Protein AF-A0AAE0H101-F1 (afdb_monomer)

Sequence (374 aa):
MSTTTECLLTGICICLAAALFRESCLSKLLRRRSGRESRQGEKLKGPWRGESEIASKAEMWEDGAKHTAERRLPLVFSTCETYRLRSAHGLPYVVSISLPLSYESRDPKESSRGGDHCRYPVLYVLDGEPYLFPLLVTAARTEHYFKSRRGAGFPDLIVVGITADIERECAPPQYFSTVGDLWTALRPTRARDYLPTAAESPWGVPGSSSLLDISGHATTFLRDFLASTLVPFVDRTFRTQTESTPTGACRAIVGKSFGGSAVAHLLLDPKCAPLFQHFLMCSPSLSWDDDAFFRLEEEGWLAKQPPLAGAVLICAGGNEVANVKGLMKFQNTLQGRKHPGLKIEMQVLDGEDHGSASYPFVSHALAWLACQLS

InterPro domains:
  IPR000801 Esterase-like [PF00756] (215-303)
  IPR029058 Alpha/Beta hydrolase fold [G3DSA:3.40.50.1820] (80-372)
  IPR029058 Alpha/Beta hydrolase fold [SSF53474] (76-369)
  IPR052558 Siderophore Hydrolyzing Esterase D [PTHR40841] (88-368)

Mean predicted aligned error: 12.91 Å

pLDDT: mean 78.27, std 25.99, range [23.91, 98.88]

Nearest PDB structures (foldseek):
  6gi2-assembly2_B  TM=7.942E-01  e=5.473E-15  Pseudomonas aeruginosa
  6gun-assembly1_B  TM=6.666E-01  e=1.267E-17  Aspergillus nidulans FGSC A4
  6gi1-assembly2_B  TM=7.805E-01  e=1.754E-14  Pseudomonas aeruginosa PAO1
  8bf3-assembly1_B  TM=6.584E-01  e=2.629E-08  uncultured bacterium
  3nll-assembly1_A  TM=4.591E-01  e=1.015E+00  Clostridium beijerinckii
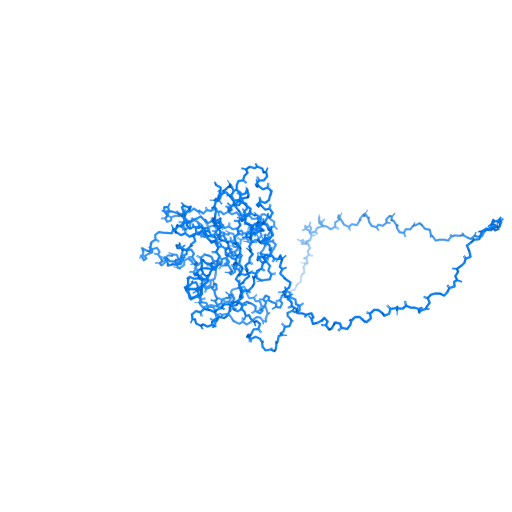
Radius of gyration: 29.22 Å; Cα contacts (8 Å, |Δi|>4): 557; chains: 1; bounding box: 70×82×98 Å

Foldseek 3Di:
DDDDDDDDDDPDDPPPDPPPPPPDPPPPPPDDDDDDDDDDDDDDDDDDDDDDDDDDDPPDPPPPDPPPVPCPDDDLDPQKDWDWDAFPVGFIKIKIKHFDPCQPPPDVVVCVVPPDFDAAFEEEEECCPPDQVSLLQVLLNVCCVVCVVVVQDRTRYIYIYIAGPLCVVDPDRDPQPDSVSVCLSRVLVLQQQQAQAQDFDPPDDPPHDGNNVRHRNNVVNLVGPVVVPPLVVPVVPGRHADCPDPVHHAYEYEYEASSLSSLLVQQLDLVRQVNHQEGEYELYPCCPPNRVSVVSNVVCVVVVRQFGAHEYEYEYELVVPVSVVSVVVVVCVNVVSVRPHYHYDYYYHYPDHSPRVSNVSSNVVSVVVSVVVD

Structure (mmCIF, N/CA/C/O backbone):
data_AF-A0AAE0H101-F1
#
_entry.id   AF-A0AAE0H101-F1
#
loop_
_atom_site.group_PDB
_atom_site.id
_atom_site.type_symbol
_atom_site.label_atom_id
_atom_site.label_alt_id
_atom_site.label_comp_id
_atom_site.label_asym_id
_atom_site.label_entity_id
_atom_site.label_seq_id
_atom_site.pdbx_PDB_ins_code
_atom_site.Cartn_x
_atom_site.Cartn_y
_atom_site.Cartn_z
_atom_site.occupancy
_atom_site.B_iso_or_equiv
_atom_site.auth_seq_id
_atom_site.auth_comp_id
_atom_site.auth_asym_id
_atom_site.auth_atom_id
_atom_site.pdbx_PDB_model_num
ATOM 1 N N . MET A 1 1 ? 36.732 0.580 58.894 1.00 32.31 1 MET A N 1
ATOM 2 C CA . MET A 1 1 ? 37.188 -0.745 59.372 1.00 32.31 1 MET A CA 1
ATOM 3 C C . MET A 1 1 ? 36.358 -1.774 58.602 1.00 32.31 1 MET A C 1
ATOM 5 O O . MET A 1 1 ? 35.162 -1.802 58.821 1.00 32.31 1 MET A O 1
ATOM 9 N N . SER A 1 2 ? 36.806 -2.299 57.450 1.00 29.39 2 SER A N 1
ATOM 10 C CA . SER A 1 2 ? 37.697 -3.478 57.285 1.00 29.39 2 SER A CA 1
ATOM 11 C C . SER A 1 2 ? 37.159 -4.685 58.076 1.00 29.39 2 SER A C 1
ATOM 13 O O . SER A 1 2 ? 37.018 -4.532 59.281 1.00 29.39 2 SER A O 1
ATOM 15 N N . THR A 1 3 ? 36.847 -5.880 57.554 1.00 33.59 3 THR A N 1
ATOM 16 C CA . THR A 1 3 ? 37.118 -6.568 56.267 1.00 33.59 3 THR A CA 1
ATOM 17 C C . THR A 1 3 ? 36.408 -7.947 56.297 1.00 33.59 3 THR A C 1
ATOM 19 O O . THR A 1 3 ? 36.354 -8.525 57.377 1.00 33.59 3 THR A O 1
ATOM 22 N N . THR A 1 4 ? 35.985 -8.462 55.117 1.00 35.84 4 THR A N 1
ATOM 23 C CA . THR A 1 4 ? 36.025 -9.885 54.625 1.00 35.84 4 THR A CA 1
ATOM 24 C C . THR A 1 4 ? 35.230 -10.973 55.398 1.00 35.84 4 THR A C 1
ATOM 26 O O . THR A 1 4 ? 35.237 -10.961 56.615 1.00 35.84 4 THR A O 1
ATOM 29 N N . THR A 1 5 ? 34.546 -11.995 54.853 1.00 31.48 5 THR A N 1
ATOM 30 C CA . THR A 1 5 ? 34.492 -12.710 53.554 1.00 31.48 5 THR A CA 1
ATOM 31 C C . THR A 1 5 ? 33.254 -13.629 53.604 1.00 31.48 5 THR A C 1
ATOM 33 O O . THR A 1 5 ? 33.052 -14.231 54.650 1.00 31.48 5 THR A O 1
ATOM 36 N N . GLU A 1 6 ? 32.487 -13.798 52.519 1.00 29.94 6 GLU A N 1
ATOM 37 C CA . GLU A 1 6 ? 32.113 -15.120 51.960 1.00 29.94 6 GLU A CA 1
ATOM 38 C C . GLU A 1 6 ? 31.295 -14.981 50.655 1.00 29.94 6 GLU A C 1
ATOM 40 O O . GLU A 1 6 ? 30.313 -14.246 50.565 1.00 29.94 6 GLU A O 1
ATOM 45 N N . CYS A 1 7 ? 31.798 -15.668 49.624 1.00 28.62 7 CYS A N 1
ATOM 46 C CA . CYS A 1 7 ? 31.352 -15.762 48.230 1.00 28.62 7 CYS A CA 1
ATOM 47 C C . CYS A 1 7 ? 30.008 -16.506 48.086 1.00 28.62 7 CYS A C 1
ATOM 49 O O . CYS A 1 7 ? 29.767 -17.481 48.783 1.00 28.62 7 CYS A O 1
ATOM 51 N N . LEU A 1 8 ? 29.079 -16.061 47.227 1.00 26.73 8 LEU A N 1
ATOM 52 C CA . LEU A 1 8 ? 28.984 -16.409 45.790 1.00 26.73 8 LEU A CA 1
ATOM 53 C C . LEU A 1 8 ? 28.938 -17.928 45.526 1.00 26.73 8 LEU A C 1
ATOM 55 O O . LEU A 1 8 ? 29.991 -18.530 45.356 1.00 26.73 8 LEU A O 1
ATOM 59 N N . LEU A 1 9 ? 27.727 -18.510 45.439 1.00 27.83 9 LEU A N 1
ATOM 60 C CA . LEU A 1 9 ? 27.379 -19.711 44.643 1.00 27.83 9 LEU A CA 1
ATOM 61 C C . LEU A 1 9 ? 25.886 -20.083 44.811 1.00 27.83 9 LEU A C 1
ATOM 63 O O . LEU A 1 9 ? 25.546 -20.980 45.568 1.00 27.83 9 LEU A O 1
ATOM 67 N N . THR A 1 10 ? 24.986 -19.407 44.090 1.00 31.33 10 THR A N 1
ATOM 68 C CA . THR A 1 10 ? 23.627 -19.913 43.757 1.00 31.33 10 THR A CA 1
ATOM 69 C C . THR A 1 10 ? 23.053 -19.160 42.548 1.00 31.33 10 THR A C 1
ATOM 71 O O . THR A 1 10 ? 21.923 -18.684 42.522 1.00 31.33 10 THR A O 1
ATOM 74 N N . GLY A 1 11 ? 23.865 -19.055 41.500 1.00 31.27 11 GLY A N 1
ATOM 75 C CA . GLY A 1 11 ? 23.424 -18.772 40.139 1.00 31.27 11 GLY A CA 1
ATOM 76 C C . GLY A 1 11 ? 24.038 -19.834 39.234 1.00 31.27 11 GLY A C 1
ATOM 77 O O . GLY A 1 11 ? 25.200 -20.172 39.429 1.00 31.27 11 GLY A O 1
ATOM 78 N N . ILE A 1 12 ? 23.263 -20.322 38.259 1.00 33.84 12 ILE A N 1
ATOM 79 C CA . ILE A 1 12 ? 23.557 -21.411 37.300 1.00 33.84 12 ILE A CA 1
ATOM 80 C C . ILE A 1 12 ? 22.995 -22.776 37.740 1.00 33.84 12 ILE A C 1
ATOM 82 O O . ILE A 1 12 ? 23.718 -23.662 38.180 1.00 33.84 12 ILE A O 1
ATOM 86 N N . CYS A 1 13 ? 21.683 -22.973 37.554 1.00 32.09 13 CYS A N 1
ATOM 87 C CA . CYS A 1 13 ? 21.100 -24.316 37.382 1.00 32.09 13 CYS A CA 1
ATOM 88 C C . CYS A 1 13 ? 19.850 -24.379 36.479 1.00 32.09 13 CYS A C 1
ATOM 90 O O . CYS A 1 13 ? 19.189 -25.407 36.431 1.00 32.09 13 CYS A O 1
ATOM 92 N N . ILE A 1 14 ? 19.540 -23.345 35.687 1.00 32.97 14 ILE A N 1
ATOM 93 C CA . ILE A 1 14 ? 18.485 -23.432 34.657 1.00 32.97 14 ILE A CA 1
ATOM 94 C C . ILE A 1 14 ? 18.984 -22.783 33.358 1.00 32.97 14 ILE A C 1
ATOM 96 O O . ILE A 1 14 ? 18.483 -21.759 32.926 1.00 32.97 14 ILE A O 1
ATOM 100 N N . CYS A 1 15 ? 20.033 -23.367 32.768 1.00 31.42 15 CYS A N 1
ATOM 101 C CA . CYS A 1 15 ? 20.471 -23.123 31.379 1.00 31.42 15 CYS A CA 1
ATOM 102 C C . CYS A 1 15 ? 21.038 -24.399 30.712 1.00 31.42 15 CYS A C 1
ATOM 104 O O . CYS A 1 15 ? 21.741 -24.328 29.712 1.00 31.42 15 CYS A O 1
ATOM 106 N N . LEU A 1 16 ? 20.727 -25.591 31.234 1.00 30.88 16 LEU A N 1
ATOM 107 C CA . LEU A 1 16 ? 21.299 -26.868 30.776 1.00 30.88 16 LEU A CA 1
ATOM 108 C C . LEU A 1 16 ? 20.216 -27.882 30.369 1.00 30.88 16 LEU A C 1
ATOM 110 O O . LEU A 1 16 ? 20.276 -29.054 30.721 1.00 30.88 16 LEU A O 1
ATOM 114 N N . ALA A 1 17 ? 19.220 -27.423 29.604 1.00 33.00 17 ALA A N 1
ATOM 115 C CA . ALA A 1 17 ? 18.188 -28.287 29.015 1.00 33.00 17 ALA A CA 1
ATOM 116 C C . ALA A 1 17 ? 17.970 -28.089 27.497 1.00 33.00 17 ALA A C 1
ATOM 118 O O . ALA A 1 17 ? 17.086 -28.718 26.930 1.00 33.00 17 ALA A O 1
ATOM 119 N N . ALA A 1 18 ? 18.789 -27.281 26.808 1.00 33.91 18 ALA A N 1
ATOM 120 C CA . ALA A 1 18 ? 18.632 -27.034 25.363 1.00 33.91 18 ALA A CA 1
ATOM 121 C C . ALA A 1 18 ? 19.880 -27.341 24.504 1.00 33.91 18 ALA A C 1
ATOM 123 O O . ALA A 1 18 ? 19.884 -27.058 23.310 1.00 33.91 18 ALA A O 1
ATOM 124 N N . ALA A 1 19 ? 20.926 -27.958 25.069 1.00 34.62 19 ALA A N 1
ATOM 125 C CA . ALA A 1 19 ? 22.195 -28.216 24.368 1.00 34.62 19 ALA A CA 1
ATOM 126 C C . ALA A 1 19 ? 22.583 -29.707 24.234 1.00 34.62 19 ALA A C 1
ATOM 128 O O . ALA A 1 19 ? 23.729 -30.013 23.929 1.00 34.62 19 ALA A O 1
ATOM 129 N N . LEU A 1 20 ? 21.648 -30.650 24.421 1.00 31.36 20 LEU A N 1
ATOM 130 C CA . LEU A 1 20 ? 21.919 -32.100 24.324 1.00 31.36 20 LEU A CA 1
ATOM 131 C C . LEU A 1 20 ? 21.031 -32.845 23.310 1.00 31.36 20 LEU A C 1
ATOM 133 O O . LEU A 1 20 ? 20.732 -34.021 23.482 1.00 31.36 20 LEU A O 1
ATOM 137 N N . PHE A 1 21 ? 20.643 -32.185 22.213 1.00 31.95 21 PHE A N 1
ATOM 138 C CA . PHE A 1 21 ? 19.946 -32.841 21.093 1.00 31.95 21 PHE A CA 1
ATOM 139 C C . PHE A 1 21 ? 20.497 -32.447 19.713 1.00 31.95 21 PHE A C 1
ATOM 141 O O . PHE A 1 21 ? 19.763 -32.348 18.731 1.00 31.95 21 PHE A O 1
ATOM 148 N N . ARG A 1 22 ? 21.814 -32.218 19.620 1.00 35.50 22 ARG A N 1
ATOM 149 C CA . ARG A 1 22 ? 22.496 -31.945 18.345 1.00 35.50 22 ARG A CA 1
ATOM 150 C C . ARG A 1 22 ? 23.879 -32.586 18.199 1.00 35.50 22 ARG A C 1
ATOM 152 O O . ARG A 1 22 ? 24.700 -32.045 17.489 1.00 35.50 22 ARG A O 1
ATOM 159 N N . GLU A 1 23 ? 24.123 -33.774 18.752 1.00 33.50 23 GLU A N 1
ATOM 160 C CA . GLU A 1 23 ? 25.277 -34.601 18.340 1.00 33.50 23 GLU A CA 1
ATOM 161 C C . GLU A 1 23 ? 24.984 -36.107 18.477 1.00 33.50 23 GLU A C 1
ATOM 163 O O . GLU A 1 23 ? 25.377 -36.745 19.446 1.00 33.50 23 GLU A O 1
ATOM 168 N N . SER A 1 24 ? 24.262 -36.707 17.518 1.00 35.75 24 SER A N 1
ATOM 169 C CA . SER A 1 24 ? 24.164 -38.184 17.428 1.00 35.75 24 SER A CA 1
ATOM 170 C C . SER A 1 24 ? 23.844 -38.760 16.032 1.00 35.75 24 SER A C 1
ATOM 172 O O . SER A 1 24 ? 23.589 -39.953 15.903 1.00 35.75 24 SER A O 1
ATOM 174 N N . CYS A 1 25 ? 23.898 -37.977 14.944 1.00 30.61 25 CYS A N 1
ATOM 175 C CA . CYS A 1 25 ? 23.578 -38.516 13.606 1.00 30.61 25 CYS A CA 1
ATOM 176 C C . CYS A 1 25 ? 24.611 -38.285 12.493 1.00 30.61 25 CYS A C 1
ATOM 178 O O . CYS A 1 25 ? 24.366 -38.714 11.371 1.00 30.61 25 CYS A O 1
ATOM 180 N N . LEU A 1 26 ? 25.787 -37.706 12.767 1.00 31.27 26 LEU A N 1
ATOM 181 C CA . LEU A 1 26 ? 26.793 -37.452 11.716 1.00 31.27 26 LEU A CA 1
ATOM 182 C C . LEU A 1 26 ? 28.122 -38.220 11.844 1.00 31.27 26 LEU A C 1
ATOM 184 O O . LEU A 1 26 ? 29.036 -37.988 11.060 1.00 31.27 26 LEU A O 1
ATOM 188 N N . SER A 1 27 ? 28.243 -39.181 12.766 1.00 30.02 27 SER A N 1
ATOM 189 C CA . SER A 1 27 ? 29.501 -39.916 13.009 1.00 30.02 27 SER A CA 1
ATOM 190 C C . SER A 1 27 ? 29.498 -41.397 12.592 1.00 30.02 27 SER A C 1
ATOM 192 O O . SER A 1 27 ? 30.460 -42.113 12.867 1.00 30.02 27 SER A O 1
ATOM 194 N N . LYS A 1 28 ? 28.473 -41.880 11.868 1.00 32.41 28 LYS A N 1
ATOM 195 C CA . LYS A 1 28 ? 28.351 -43.303 11.469 1.00 32.41 28 LYS A CA 1
ATOM 196 C C . LYS A 1 28 ? 28.517 -43.634 9.977 1.00 32.41 28 LYS A C 1
ATOM 198 O O . LYS A 1 28 ? 28.348 -44.795 9.620 1.00 32.41 28 LYS A O 1
ATOM 203 N N . LEU A 1 29 ? 28.931 -42.697 9.117 1.00 32.06 29 LEU A N 1
ATOM 204 C CA . LEU A 1 29 ? 29.090 -42.978 7.673 1.00 32.06 29 LEU A CA 1
ATOM 205 C C . LEU A 1 29 ? 30.469 -42.700 7.051 1.00 32.06 29 LEU A C 1
ATOM 207 O O . LEU A 1 29 ? 30.648 -42.963 5.869 1.00 32.06 29 LEU A O 1
ATOM 211 N N . LEU A 1 30 ? 31.476 -42.274 7.825 1.00 31.50 30 LEU A N 1
ATOM 212 C CA . LEU A 1 30 ? 32.805 -41.928 7.280 1.00 31.50 30 LEU A CA 1
ATOM 213 C C . LEU A 1 30 ? 33.987 -42.758 7.805 1.00 31.50 30 LEU A C 1
ATOM 215 O O . LEU A 1 30 ? 35.135 -42.338 7.708 1.00 31.50 30 LEU A O 1
ATOM 219 N N . ARG A 1 31 ? 33.760 -43.974 8.318 1.00 30.88 31 ARG A N 1
ATOM 220 C CA . ARG A 1 31 ? 34.865 -44.881 8.695 1.00 30.88 31 ARG A CA 1
ATOM 221 C C . ARG A 1 31 ? 34.590 -46.339 8.354 1.00 30.88 31 ARG A C 1
ATOM 223 O O . ARG A 1 31 ? 34.476 -47.173 9.242 1.00 30.88 31 ARG A O 1
ATOM 230 N N . ARG A 1 32 ? 34.545 -46.670 7.062 1.00 27.89 32 ARG A N 1
ATOM 231 C CA . ARG A 1 32 ? 34.864 -48.024 6.572 1.00 27.89 32 ARG A CA 1
ATOM 232 C C . ARG A 1 32 ? 35.469 -47.956 5.172 1.00 27.89 32 ARG A C 1
ATOM 234 O O . ARG A 1 32 ? 34.734 -47.981 4.195 1.00 27.89 32 ARG A O 1
ATOM 241 N N . ARG A 1 33 ? 36.806 -47.939 5.124 1.00 28.38 33 ARG A N 1
ATOM 242 C CA . ARG A 1 33 ? 37.700 -48.707 4.225 1.00 28.38 33 ARG A CA 1
ATOM 243 C C . ARG A 1 33 ? 38.944 -47.895 3.861 1.00 28.38 33 ARG A C 1
ATOM 245 O O . ARG A 1 33 ? 38.998 -47.237 2.833 1.00 28.38 33 ARG A O 1
ATOM 252 N N . SER A 1 34 ? 39.975 -48.035 4.689 1.00 26.23 34 SER A N 1
ATOM 253 C CA . SER A 1 34 ? 41.365 -47.813 4.291 1.00 26.23 34 SER A CA 1
ATOM 254 C C . SER A 1 34 ? 42.237 -48.908 4.917 1.00 26.23 34 SER A C 1
ATOM 256 O O . SER A 1 34 ? 42.346 -48.975 6.139 1.00 26.23 34 SER A O 1
ATOM 258 N N . GLY A 1 35 ? 42.838 -49.747 4.067 1.00 24.73 35 GLY A N 1
ATOM 259 C CA . GLY A 1 35 ? 44.065 -50.501 4.356 1.00 24.73 35 GLY A CA 1
ATOM 260 C C . GLY A 1 35 ? 43.932 -51.971 4.782 1.00 24.73 35 GLY A C 1
ATOM 261 O O . GLY A 1 35 ? 43.740 -52.252 5.961 1.00 24.73 35 GLY A O 1
ATOM 262 N N . ARG A 1 36 ? 44.175 -52.909 3.849 1.00 26.59 36 ARG A N 1
ATOM 263 C CA . ARG A 1 36 ? 45.283 -53.889 3.949 1.00 26.59 36 ARG A CA 1
ATOM 264 C C . ARG A 1 36 ? 45.497 -54.671 2.644 1.00 26.59 36 ARG A C 1
ATOM 266 O O . ARG A 1 36 ? 44.574 -54.864 1.863 1.00 26.59 36 ARG A O 1
ATOM 273 N N . GLU A 1 37 ? 46.754 -55.040 2.438 1.00 28.08 37 GLU A N 1
ATOM 274 C CA . GLU A 1 37 ? 47.442 -55.380 1.191 1.00 28.08 37 GLU A CA 1
ATOM 275 C C . GLU A 1 37 ? 47.314 -56.838 0.698 1.00 28.08 37 GLU A C 1
ATOM 277 O O . GLU A 1 37 ? 47.114 -57.766 1.473 1.00 28.08 37 GLU A O 1
ATOM 282 N N . SER A 1 38 ? 47.589 -56.986 -0.609 1.00 26.22 38 SER A N 1
ATOM 283 C CA . SER A 1 38 ? 48.299 -58.069 -1.324 1.00 26.22 38 SER A CA 1
ATOM 284 C C . SER A 1 38 ? 47.842 -59.536 -1.208 1.00 26.22 38 SER A C 1
ATOM 286 O O . SER A 1 38 ? 48.040 -60.180 -0.183 1.00 26.22 38 SER A O 1
ATOM 288 N N . ARG A 1 39 ? 47.461 -60.140 -2.346 1.00 26.31 39 ARG A N 1
ATOM 289 C CA . ARG A 1 39 ? 48.317 -61.052 -3.147 1.00 26.31 39 ARG A CA 1
ATOM 290 C C . ARG A 1 39 ? 47.584 -61.572 -4.398 1.00 26.31 39 ARG A C 1
ATOM 292 O O . ARG A 1 39 ? 46.439 -61.983 -4.327 1.00 26.31 39 ARG A O 1
ATOM 299 N N . GLN A 1 40 ? 48.332 -61.553 -5.505 1.00 26.77 40 GLN A N 1
ATOM 300 C CA . GLN A 1 40 ? 48.330 -62.468 -6.658 1.00 26.77 40 GLN A CA 1
ATOM 301 C C . GLN A 1 40 ? 47.006 -62.827 -7.362 1.00 26.77 40 GLN A C 1
ATOM 303 O O . GLN A 1 40 ? 46.292 -63.735 -6.971 1.00 26.77 40 GLN A O 1
ATOM 308 N N . GLY A 1 41 ? 46.820 -62.194 -8.525 1.00 23.91 41 GLY A N 1
ATOM 309 C CA . GLY A 1 41 ? 46.969 -62.877 -9.813 1.00 23.91 41 GLY A CA 1
ATOM 310 C C . GLY A 1 41 ? 45.846 -63.805 -10.258 1.00 23.91 41 GLY A C 1
ATOM 311 O O . GLY A 1 41 ? 45.912 -64.992 -9.991 1.00 23.91 41 GLY A O 1
ATOM 312 N N . GLU A 1 42 ? 44.968 -63.306 -11.128 1.00 27.80 42 GLU A N 1
ATOM 313 C CA . GLU A 1 42 ? 44.587 -64.064 -12.321 1.00 27.80 42 GLU A CA 1
ATOM 314 C C . GLU A 1 42 ? 44.093 -63.144 -13.442 1.00 27.80 42 GLU A C 1
ATOM 316 O O . GLU A 1 42 ? 43.413 -62.142 -13.237 1.00 27.80 42 GLU A O 1
ATOM 321 N N . LYS A 1 43 ? 44.568 -63.464 -14.645 1.00 26.77 43 LYS A N 1
ATOM 322 C CA . LYS A 1 43 ? 44.414 -62.724 -15.895 1.00 26.77 43 LYS A CA 1
ATOM 323 C C . LYS A 1 43 ? 43.022 -62.961 -16.471 1.00 26.77 43 LYS A C 1
ATOM 325 O O . LYS A 1 43 ? 42.714 -64.099 -16.800 1.00 26.77 43 LYS A O 1
ATOM 330 N N . LEU A 1 44 ? 42.292 -61.897 -16.800 1.00 28.81 44 LEU A N 1
ATOM 331 C CA . LEU A 1 44 ? 41.337 -61.934 -17.910 1.00 28.81 44 LEU A CA 1
ATOM 332 C C . LEU A 1 44 ? 41.581 -60.740 -18.839 1.00 28.81 44 LEU A C 1
ATOM 334 O O . LEU A 1 44 ? 41.511 -59.579 -18.451 1.00 28.81 44 LEU A O 1
ATOM 338 N N . LYS A 1 45 ? 41.979 -61.090 -20.064 1.00 29.06 45 LYS A N 1
ATOM 339 C CA . LYS A 1 45 ? 42.291 -60.224 -21.202 1.00 29.06 45 LYS A CA 1
ATOM 340 C C . LYS A 1 45 ? 41.005 -59.936 -21.984 1.00 29.06 45 LYS A C 1
ATOM 342 O O . LYS A 1 45 ? 40.280 -60.875 -22.288 1.00 29.06 45 LYS A O 1
ATOM 347 N N . GLY A 1 46 ? 40.806 -58.695 -22.423 1.00 28.70 46 GLY A N 1
ATOM 348 C CA . GLY A 1 46 ? 39.864 -58.348 -23.498 1.00 28.70 46 GLY A CA 1
ATOM 349 C C . GLY A 1 46 ? 39.517 -56.855 -23.490 1.00 28.70 46 GLY A C 1
ATOM 350 O O . GLY A 1 46 ? 39.311 -56.322 -22.408 1.00 28.70 46 GLY A O 1
ATOM 351 N N . PRO A 1 47 ? 39.553 -56.139 -24.630 1.00 32.34 47 PRO A N 1
ATOM 352 C CA . PRO A 1 47 ? 40.235 -54.850 -24.682 1.00 32.34 47 PRO A CA 1
ATOM 353 C C . PRO A 1 47 ? 39.291 -53.642 -24.731 1.00 32.34 47 PRO A C 1
ATOM 355 O O . PRO A 1 47 ? 38.431 -53.556 -25.601 1.00 32.34 47 PRO A O 1
ATOM 358 N N . TRP A 1 48 ? 39.561 -52.646 -23.886 1.00 24.92 48 TRP A N 1
ATOM 359 C CA . TRP A 1 48 ? 39.273 -51.246 -24.195 1.00 24.92 48 TRP A CA 1
ATOM 360 C C . TRP A 1 48 ? 40.508 -50.666 -24.890 1.00 24.92 48 TRP A C 1
ATOM 362 O O . TRP A 1 48 ? 41.565 -50.513 -24.281 1.00 24.92 48 TRP A O 1
ATOM 372 N N . ARG A 1 49 ? 40.397 -50.425 -26.199 1.00 29.06 49 ARG A N 1
ATOM 373 C CA . ARG A 1 49 ? 41.354 -49.643 -26.991 1.00 29.06 49 ARG A CA 1
ATOM 374 C C . ARG A 1 49 ? 40.672 -48.339 -27.377 1.00 29.06 49 ARG A C 1
ATOM 376 O O . ARG A 1 49 ? 39.578 -48.391 -27.929 1.00 29.06 49 ARG A O 1
ATOM 383 N N . GLY A 1 50 ? 41.359 -47.221 -27.155 1.00 27.28 50 GLY A N 1
ATOM 384 C CA . GLY A 1 50 ? 41.061 -45.969 -27.847 1.00 27.28 50 GLY A CA 1
ATOM 385 C C . GLY A 1 50 ? 41.144 -44.705 -27.000 1.00 27.28 50 GLY A C 1
ATOM 386 O O . GLY A 1 50 ? 40.212 -43.915 -27.037 1.00 27.28 50 GLY A O 1
ATOM 387 N N . GLU A 1 51 ? 42.239 -44.485 -26.269 1.00 30.72 51 GLU A N 1
ATOM 388 C CA . GLU A 1 51 ? 42.706 -43.112 -26.049 1.00 30.72 51 GLU A CA 1
ATOM 389 C C . GLU A 1 51 ? 43.460 -42.681 -27.313 1.00 30.72 51 GLU A C 1
ATOM 391 O O . GLU A 1 51 ? 44.522 -43.221 -27.622 1.00 30.72 51 GLU A O 1
ATOM 396 N N . SER A 1 52 ? 42.891 -41.735 -28.057 1.00 28.67 52 SER A N 1
ATOM 397 C CA . SER A 1 52 ? 43.623 -40.881 -28.993 1.00 28.67 52 SER A CA 1
ATOM 398 C C . SER A 1 52 ? 42.830 -39.595 -29.223 1.00 28.67 52 SER A C 1
ATOM 400 O O . SER A 1 52 ? 41.720 -39.640 -29.746 1.00 28.67 52 SER A O 1
ATOM 402 N N . GLU A 1 53 ? 43.424 -38.482 -28.795 1.00 32.50 53 GLU A N 1
ATOM 403 C CA . GLU A 1 53 ? 43.315 -37.140 -29.380 1.00 32.50 53 GLU A CA 1
ATOM 404 C C . GLU A 1 53 ? 41.928 -36.641 -29.812 1.00 32.50 53 GLU A C 1
ATOM 406 O O . GLU A 1 53 ? 41.507 -36.838 -30.946 1.00 32.50 53 GLU A O 1
ATOM 411 N N . ILE A 1 54 ? 41.299 -35.819 -28.965 1.00 30.33 54 ILE A N 1
ATOM 412 C CA . ILE A 1 54 ? 40.478 -34.698 -29.452 1.00 30.33 54 ILE A CA 1
ATOM 413 C C . ILE A 1 54 ? 40.870 -33.447 -28.660 1.00 30.33 54 ILE A C 1
ATOM 415 O O . ILE A 1 54 ? 40.138 -32.930 -27.820 1.00 30.33 54 ILE A O 1
ATOM 419 N N . ALA A 1 55 ? 42.091 -32.981 -28.916 1.00 31.62 55 ALA A N 1
ATOM 420 C CA . ALA A 1 55 ? 42.394 -31.562 -28.862 1.00 31.62 55 ALA A CA 1
ATOM 421 C C . ALA A 1 55 ? 42.108 -30.989 -30.259 1.00 31.62 55 ALA A C 1
ATOM 423 O O . ALA A 1 55 ? 42.475 -31.590 -31.265 1.00 31.62 55 ALA A O 1
ATOM 424 N N . SER A 1 56 ? 41.487 -29.812 -30.302 1.00 34.25 56 SER A N 1
ATOM 425 C CA . SER A 1 56 ? 41.140 -29.032 -31.499 1.00 34.25 56 SER A CA 1
ATOM 426 C C . SER A 1 56 ? 39.976 -29.568 -32.348 1.00 34.25 56 SER A C 1
ATOM 428 O O . SER A 1 56 ? 40.109 -30.497 -33.136 1.00 34.25 56 SER A O 1
ATOM 430 N N . LYS A 1 57 ? 38.817 -28.921 -32.188 1.00 29.78 57 LYS A N 1
ATOM 431 C CA . LYS A 1 57 ? 38.007 -28.323 -33.266 1.00 29.78 57 LYS A CA 1
ATOM 432 C C . LYS A 1 57 ? 36.742 -27.726 -32.648 1.00 29.78 57 LYS A C 1
ATOM 434 O O . LYS A 1 57 ? 35.671 -28.320 -32.646 1.00 29.78 57 LYS A O 1
ATOM 439 N N . ALA A 1 58 ? 36.898 -26.526 -32.093 1.00 27.42 58 ALA A N 1
ATOM 440 C CA . ALA A 1 58 ? 35.803 -25.572 -32.076 1.00 27.42 58 ALA A CA 1
ATOM 441 C C . ALA A 1 58 ? 35.617 -25.138 -33.535 1.00 27.42 58 ALA A C 1
ATOM 443 O O . ALA A 1 58 ? 36.361 -24.294 -34.033 1.00 27.42 58 ALA A O 1
ATOM 444 N N . GLU A 1 59 ? 34.723 -25.808 -34.258 1.00 29.16 59 GLU A N 1
ATOM 445 C CA . GLU A 1 59 ? 34.294 -25.328 -35.565 1.00 29.16 59 GLU A CA 1
ATOM 446 C C . GLU A 1 59 ? 33.443 -24.078 -35.345 1.00 29.16 59 GLU A C 1
ATOM 448 O O . GLU A 1 59 ? 32.348 -24.109 -34.785 1.00 29.16 59 GLU A O 1
ATOM 453 N N . MET A 1 60 ? 34.049 -22.960 -35.735 1.00 28.95 60 MET A N 1
ATOM 454 C CA . MET A 1 60 ? 33.444 -21.655 -35.912 1.00 28.95 60 MET A CA 1
ATOM 455 C C . MET A 1 60 ? 32.205 -21.768 -36.805 1.00 28.95 60 MET A C 1
ATOM 457 O O . MET A 1 60 ? 32.317 -21.952 -38.016 1.00 28.95 60 MET A O 1
ATOM 461 N N . TRP A 1 61 ? 31.032 -21.552 -36.223 1.00 27.20 61 TRP A N 1
ATOM 462 C CA . TRP A 1 61 ? 29.985 -20.810 -36.912 1.00 27.20 61 TRP A CA 1
ATOM 463 C C . TRP A 1 61 ? 30.112 -19.347 -36.496 1.00 27.20 61 TRP A C 1
ATOM 465 O O . TRP A 1 61 ? 29.527 -18.896 -35.515 1.00 27.20 61 TRP A O 1
ATOM 475 N N . GLU A 1 62 ? 30.949 -18.621 -37.237 1.00 33.97 62 GLU A N 1
ATOM 476 C CA . GLU A 1 62 ? 30.854 -17.168 -37.333 1.00 33.97 62 GLU A CA 1
ATOM 477 C C . GLU A 1 62 ? 29.635 -16.839 -38.195 1.00 33.97 62 GLU A C 1
ATOM 479 O O . GLU A 1 62 ? 29.744 -16.662 -39.406 1.00 33.97 62 GLU A O 1
ATOM 484 N N . ASP A 1 63 ? 28.465 -16.759 -37.564 1.00 34.91 63 ASP A N 1
ATOM 485 C CA . ASP A 1 63 ? 27.388 -15.942 -38.106 1.00 34.91 63 ASP A CA 1
ATOM 486 C C . ASP A 1 63 ? 27.559 -14.532 -37.535 1.00 34.91 63 ASP A C 1
ATOM 488 O O . ASP A 1 63 ? 27.438 -14.287 -36.332 1.00 34.91 63 ASP A O 1
ATOM 492 N N . GLY A 1 64 ? 27.924 -13.604 -38.419 1.00 36.84 64 GLY A N 1
ATOM 493 C CA . GLY A 1 64 ? 28.232 -12.203 -38.146 1.00 36.84 64 GLY A CA 1
ATOM 494 C C . GLY A 1 64 ? 27.016 -11.356 -37.767 1.00 36.84 64 GLY A C 1
ATOM 495 O O . GLY A 1 64 ? 26.836 -10.261 -38.298 1.00 36.84 64 GLY A O 1
ATOM 496 N N . ALA A 1 65 ? 26.197 -11.818 -36.827 1.00 36.81 65 ALA A N 1
ATOM 497 C CA . ALA A 1 65 ? 25.241 -10.980 -36.128 1.00 36.81 65 ALA A CA 1
ATOM 498 C C . ALA A 1 65 ? 25.888 -10.514 -34.822 1.00 36.81 65 ALA A C 1
ATOM 500 O O . ALA A 1 65 ? 26.035 -11.273 -33.867 1.00 36.81 65 ALA A O 1
ATOM 501 N N . LYS A 1 66 ? 26.262 -9.231 -34.754 1.00 37.25 66 LYS A N 1
ATOM 502 C CA . LYS A 1 66 ? 26.452 -8.556 -33.467 1.00 37.25 66 LYS A CA 1
ATOM 503 C C . LYS A 1 66 ? 25.141 -8.703 -32.695 1.00 37.25 66 LYS A C 1
ATOM 505 O O . LYS A 1 66 ? 24.223 -7.915 -32.902 1.00 37.25 66 LYS A O 1
ATOM 510 N N . HIS A 1 67 ? 25.034 -9.701 -31.822 1.00 38.97 67 HIS A N 1
ATOM 511 C CA . HIS A 1 67 ? 23.995 -9.727 -30.807 1.00 38.97 67 HIS A CA 1
ATOM 512 C C . HIS A 1 67 ? 24.280 -8.564 -29.860 1.00 38.97 67 HIS A C 1
ATOM 514 O O . HIS A 1 67 ? 24.960 -8.698 -28.845 1.00 38.97 67 HIS A O 1
ATOM 520 N N . THR A 1 68 ? 23.781 -7.381 -30.210 1.00 37.88 68 THR A N 1
ATOM 521 C CA . THR A 1 68 ? 23.472 -6.359 -29.224 1.00 37.88 68 THR A CA 1
ATOM 522 C C . THR A 1 68 ? 22.425 -6.994 -28.326 1.00 37.88 68 THR A C 1
ATOM 524 O O . THR A 1 68 ? 21.246 -7.030 -28.672 1.00 37.88 68 THR A O 1
ATOM 527 N N . ALA A 1 69 ? 22.858 -7.592 -27.218 1.00 42.00 69 ALA A N 1
ATOM 528 C CA . ALA A 1 69 ? 21.950 -7.941 -26.147 1.00 42.00 69 ALA A CA 1
ATOM 529 C C . ALA A 1 69 ? 21.356 -6.615 -25.657 1.00 42.00 69 ALA A C 1
ATOM 531 O O . ALA A 1 69 ? 21.947 -5.928 -24.824 1.00 42.00 69 ALA A O 1
ATOM 532 N N . GLU A 1 70 ? 20.222 -6.206 -26.236 1.00 41.31 70 GLU A N 1
ATOM 533 C CA . GLU A 1 70 ? 19.336 -5.242 -25.604 1.00 41.31 70 GLU A CA 1
ATOM 534 C C . GLU A 1 70 ? 19.036 -5.837 -24.240 1.00 41.31 70 GLU A C 1
ATOM 536 O O . GLU A 1 70 ? 18.317 -6.831 -24.122 1.00 41.31 70 GLU A O 1
ATOM 541 N N . ARG A 1 71 ? 19.669 -5.292 -23.205 1.00 41.28 71 ARG A N 1
ATOM 542 C CA . ARG A 1 71 ? 19.474 -5.736 -21.835 1.00 41.28 71 ARG A CA 1
ATOM 543 C C . ARG A 1 71 ? 18.069 -5.315 -21.407 1.00 41.28 71 ARG A C 1
ATOM 545 O O . ARG A 1 71 ? 17.894 -4.312 -20.724 1.00 41.28 71 ARG A O 1
ATOM 552 N N . ARG A 1 72 ? 17.059 -6.065 -21.851 1.00 54.41 72 ARG A N 1
ATOM 553 C CA . ARG A 1 72 ? 15.706 -6.025 -21.301 1.00 54.41 72 ARG A CA 1
ATOM 554 C C . ARG A 1 72 ? 15.833 -6.537 -19.870 1.00 54.41 72 ARG A C 1
ATOM 556 O O . ARG A 1 72 ? 16.280 -7.662 -19.657 1.00 54.41 72 ARG A O 1
ATOM 563 N N . LEU A 1 73 ? 15.566 -5.665 -18.898 1.00 50.44 73 LEU A N 1
ATOM 564 C CA . LEU A 1 73 ? 15.589 -6.006 -17.473 1.00 50.44 73 LEU A CA 1
ATOM 565 C C . LEU A 1 73 ? 14.746 -7.275 -17.239 1.00 50.44 73 LEU A C 1
ATOM 567 O O . LEU A 1 73 ? 13.729 -7.442 -17.920 1.00 50.44 73 LEU A O 1
ATOM 571 N N . PRO A 1 74 ? 15.149 -8.186 -16.334 1.00 59.31 74 PRO A N 1
ATOM 572 C CA . PRO A 1 74 ? 14.415 -9.423 -16.118 1.00 59.31 74 PRO A CA 1
ATOM 573 C C . PRO A 1 74 ? 13.068 -9.089 -15.479 1.00 59.31 74 PRO A C 1
ATOM 575 O O . PRO A 1 74 ? 12.972 -8.784 -14.294 1.00 59.31 74 PRO A O 1
ATOM 578 N N . LEU A 1 75 ? 12.020 -9.122 -16.290 1.00 64.25 75 LEU A N 1
ATOM 579 C CA . LEU A 1 75 ? 10.657 -9.068 -15.801 1.00 64.25 75 LEU A CA 1
ATOM 580 C C . LEU A 1 75 ? 10.355 -10.376 -15.068 1.00 64.25 75 LEU A C 1
ATOM 582 O O . LEU A 1 75 ? 10.704 -11.453 -15.550 1.00 64.25 75 LEU A O 1
ATOM 586 N N . VAL A 1 76 ? 9.664 -10.280 -13.930 1.00 71.12 76 VAL A N 1
ATOM 587 C CA . VAL A 1 76 ? 9.191 -11.445 -13.156 1.00 71.12 76 VAL A CA 1
ATOM 588 C C . VAL A 1 76 ? 8.426 -12.420 -14.063 1.00 71.12 76 VAL A C 1
ATOM 590 O O . VAL A 1 76 ? 8.573 -13.633 -13.951 1.00 71.12 76 VAL A O 1
ATOM 593 N N . PHE A 1 77 ? 7.648 -11.878 -15.005 1.00 84.12 77 PHE A N 1
ATOM 594 C CA . PHE A 1 77 ? 6.911 -12.621 -16.019 1.00 84.12 77 PHE A CA 1
ATOM 595 C C . PHE A 1 77 ? 6.877 -11.847 -17.342 1.00 84.12 77 PHE A C 1
ATOM 597 O O . PHE A 1 77 ? 6.993 -10.625 -17.352 1.00 84.12 77 PHE A O 1
ATOM 604 N N . SER A 1 78 ? 6.638 -12.538 -18.460 1.00 85.19 78 SER A N 1
ATOM 605 C CA . SER A 1 78 ? 6.552 -11.925 -19.798 1.00 85.19 78 SER A CA 1
ATOM 606 C C . SER A 1 78 ? 5.405 -10.925 -19.970 1.00 85.19 78 SER A C 1
ATOM 608 O O . SER A 1 78 ? 5.481 -10.081 -20.852 1.00 85.19 78 SER A O 1
ATOM 610 N N . THR A 1 79 ? 4.361 -11.008 -19.139 1.00 89.12 79 THR A N 1
ATOM 611 C CA . THR A 1 79 ? 3.230 -10.061 -19.127 1.00 89.12 79 THR A CA 1
ATOM 612 C C . THR A 1 79 ? 3.428 -8.906 -18.147 1.00 89.12 79 THR A C 1
ATOM 614 O O . THR A 1 79 ? 2.467 -8.211 -17.810 1.00 89.12 79 THR A O 1
ATOM 617 N N . CYS A 1 80 ? 4.647 -8.736 -17.625 1.00 92.25 80 CYS A N 1
ATOM 618 C CA . CYS A 1 80 ? 4.977 -7.562 -16.842 1.00 92.25 80 CYS A CA 1
ATOM 619 C C . CYS A 1 80 ? 5.496 -6.434 -17.741 1.00 92.25 80 CYS A C 1
ATOM 621 O O . CYS A 1 80 ? 6.237 -6.665 -18.690 1.00 92.25 80 CYS A O 1
ATOM 623 N N . GLU A 1 81 ? 5.159 -5.202 -17.396 1.00 92.44 81 GLU A N 1
ATOM 624 C CA . GLU A 1 81 ? 5.623 -3.983 -18.048 1.00 92.44 81 GLU A CA 1
ATOM 625 C C . GLU A 1 81 ? 6.186 -3.029 -16.993 1.00 92.44 81 GLU A C 1
ATOM 627 O O . GLU A 1 81 ? 5.757 -3.049 -15.839 1.00 92.44 81 GLU A O 1
ATOM 632 N N . THR A 1 82 ? 7.134 -2.173 -17.371 1.00 91.00 82 THR A N 1
ATOM 633 C CA . THR A 1 82 ? 7.707 -1.173 -16.462 1.00 91.00 82 THR A CA 1
ATOM 634 C C . THR A 1 82 ? 7.573 0.217 -17.062 1.00 91.00 82 THR A C 1
ATOM 636 O O . THR A 1 82 ? 8.002 0.469 -18.187 1.00 91.00 82 THR A O 1
ATOM 639 N N . TYR A 1 83 ? 7.037 1.138 -16.271 1.00 93.00 83 TYR A N 1
ATOM 640 C CA . TYR A 1 83 ? 6.881 2.545 -16.610 1.00 93.00 83 TYR A CA 1
ATOM 641 C C . TYR A 1 83 ? 7.669 3.408 -15.630 1.00 93.00 83 TYR A C 1
ATOM 643 O O . TYR A 1 83 ? 7.816 3.066 -14.460 1.00 93.00 83 TYR A O 1
ATOM 651 N N . ARG A 1 84 ? 8.154 4.559 -16.097 1.00 93.00 84 ARG A N 1
ATOM 652 C CA . ARG A 1 84 ? 8.685 5.612 -15.225 1.00 93.00 84 ARG A CA 1
ATOM 653 C C . ARG A 1 84 ? 7.718 6.783 -15.230 1.00 93.00 84 ARG A C 1
ATOM 655 O O . ARG A 1 84 ? 7.467 7.362 -16.285 1.00 93.00 84 ARG A O 1
ATOM 662 N N . LEU A 1 85 ? 7.185 7.121 -14.064 1.00 94.94 85 LEU A N 1
ATOM 663 C CA . LEU A 1 85 ? 6.249 8.226 -13.868 1.00 94.94 85 LEU A CA 1
ATOM 664 C C . LEU A 1 85 ? 6.873 9.282 -12.952 1.00 94.94 85 LEU A C 1
ATOM 666 O O . LEU A 1 85 ? 7.848 9.017 -12.252 1.00 94.94 85 LEU A O 1
ATOM 670 N N . ARG A 1 86 ? 6.307 10.490 -12.951 1.00 94.94 86 ARG A N 1
ATOM 671 C CA . ARG A 1 86 ? 6.681 11.556 -12.015 1.00 94.94 86 ARG A CA 1
ATOM 672 C C . ARG A 1 86 ? 5.449 12.075 -11.294 1.00 94.94 86 ARG A C 1
ATOM 674 O O . ARG A 1 86 ? 4.408 12.202 -11.926 1.00 94.94 86 ARG A O 1
ATOM 681 N N . SER A 1 87 ? 5.571 12.387 -10.006 1.00 93.44 87 SER A N 1
ATOM 682 C CA . SER A 1 87 ? 4.525 13.120 -9.282 1.00 93.44 87 SER A CA 1
ATOM 683 C C . SER A 1 87 ? 4.356 14.537 -9.836 1.00 93.44 87 SER A C 1
ATOM 685 O O . SER A 1 87 ? 5.212 15.026 -10.580 1.00 93.44 87 SER A O 1
ATOM 687 N N . ALA A 1 88 ? 3.297 15.238 -9.419 1.00 89.31 88 ALA A N 1
ATOM 688 C CA . ALA A 1 88 ? 3.107 16.651 -9.761 1.00 89.31 88 ALA A CA 1
ATOM 689 C C . ALA A 1 88 ? 4.300 17.544 -9.345 1.00 89.31 88 ALA A C 1
ATOM 691 O O . ALA A 1 88 ? 4.578 18.548 -9.995 1.00 89.31 88 ALA A O 1
ATOM 692 N N . HIS A 1 89 ? 5.051 17.140 -8.314 1.00 88.44 89 HIS A N 1
ATOM 693 C CA . HIS A 1 89 ? 6.269 17.811 -7.846 1.00 88.44 89 HIS A CA 1
ATOM 694 C C . HIS A 1 89 ? 7.562 17.274 -8.483 1.00 88.44 89 HIS A C 1
ATOM 696 O O . HIS A 1 89 ? 8.661 17.619 -8.058 1.00 88.44 89 HIS A O 1
ATOM 702 N N . GLY A 1 90 ? 7.457 16.427 -9.507 1.00 89.81 90 GLY A N 1
ATOM 703 C CA . GLY A 1 90 ? 8.596 15.940 -10.279 1.00 89.81 90 GLY A CA 1
ATOM 704 C C . GLY A 1 90 ? 9.341 14.751 -9.671 1.00 89.81 90 GLY A C 1
ATOM 705 O O . GLY A 1 90 ? 10.297 14.286 -10.297 1.00 89.81 90 GLY A O 1
ATOM 706 N N . LEU A 1 91 ? 8.906 14.221 -8.521 1.00 91.31 91 LEU A N 1
ATOM 707 C CA . LEU A 1 91 ? 9.530 13.053 -7.886 1.00 91.31 91 LEU A CA 1
ATOM 708 C C . LEU A 1 91 ? 9.364 11.815 -8.778 1.00 91.31 91 LEU A C 1
ATOM 710 O O . LEU A 1 91 ? 8.235 11.546 -9.199 1.00 91.31 91 LEU A O 1
ATOM 714 N N . PRO A 1 92 ? 10.445 11.090 -9.112 1.00 93.19 92 PRO A N 1
ATOM 715 C CA . PRO A 1 92 ? 10.382 9.995 -10.068 1.00 93.19 92 PRO A CA 1
ATOM 716 C C . PRO A 1 92 ? 10.061 8.651 -9.395 1.00 93.19 92 PRO A C 1
ATOM 718 O O . PRO A 1 92 ? 10.553 8.333 -8.313 1.00 93.19 92 PRO A O 1
ATOM 721 N N . TYR A 1 93 ? 9.258 7.837 -10.077 1.00 93.88 93 TYR A N 1
ATOM 722 C CA . TYR A 1 93 ? 8.839 6.511 -9.629 1.00 93.88 93 TYR A CA 1
ATOM 723 C C . TYR A 1 93 ? 8.949 5.501 -10.765 1.00 93.88 93 TYR A C 1
ATOM 725 O O . TYR A 1 93 ? 8.582 5.792 -11.906 1.00 93.88 93 TYR A O 1
ATOM 733 N N . VAL A 1 94 ? 9.394 4.294 -10.430 1.00 93.25 94 VAL A N 1
ATOM 734 C CA . VAL A 1 94 ? 9.275 3.106 -11.269 1.00 93.25 94 VAL A CA 1
ATOM 735 C C . VAL A 1 94 ? 7.976 2.393 -10.904 1.00 93.25 94 VAL A C 1
ATOM 737 O O . VAL A 1 94 ? 7.695 2.125 -9.735 1.00 93.25 94 VAL A O 1
ATOM 740 N N . VAL A 1 95 ? 7.173 2.107 -11.922 1.00 95.56 95 VAL A N 1
ATOM 741 C CA . VAL A 1 95 ? 5.883 1.435 -11.807 1.00 95.56 95 VAL A CA 1
ATOM 742 C C . VAL A 1 95 ? 5.952 0.134 -12.589 1.00 95.56 95 VAL A C 1
ATOM 744 O O . VAL A 1 95 ? 6.022 0.151 -13.818 1.00 95.56 95 VAL A O 1
ATOM 747 N N . SER A 1 96 ? 5.938 -0.986 -11.875 1.00 95.31 96 SER A N 1
ATOM 748 C CA . SER A 1 96 ? 5.937 -2.331 -12.454 1.00 95.31 96 SER A CA 1
ATOM 749 C C . SER A 1 96 ? 4.506 -2.846 -12.516 1.00 95.31 96 SER A C 1
ATOM 751 O O . SER A 1 96 ? 3.806 -2.851 -11.511 1.00 95.31 96 SER A O 1
ATOM 753 N N . ILE A 1 97 ? 4.045 -3.279 -13.679 1.00 95.75 97 ILE A N 1
ATOM 754 C CA . ILE A 1 97 ? 2.659 -3.689 -13.908 1.00 95.75 97 ILE A CA 1
ATOM 755 C C . ILE A 1 97 ? 2.669 -5.137 -14.350 1.00 95.75 97 ILE A C 1
ATOM 757 O O . ILE A 1 97 ? 3.317 -5.446 -15.333 1.00 95.75 97 ILE A O 1
ATOM 761 N N . SER A 1 98 ? 1.969 -6.027 -13.653 1.00 95.75 98 SER A N 1
ATOM 762 C CA . SER A 1 98 ? 1.712 -7.390 -14.123 1.00 95.75 98 SER A CA 1
ATOM 763 C C . SER A 1 98 ? 0.298 -7.479 -14.663 1.00 95.75 98 SER A C 1
ATOM 765 O O . SER A 1 98 ? -0.661 -7.267 -13.917 1.00 95.75 98 SER A O 1
ATOM 767 N N . LEU A 1 99 ? 0.179 -7.897 -15.918 1.00 93.62 99 LEU A N 1
ATOM 768 C CA . LEU A 1 99 ? -1.099 -8.183 -16.550 1.00 93.62 99 LEU A CA 1
ATOM 769 C C . LEU A 1 99 ? -1.459 -9.673 -16.424 1.00 93.62 99 LEU A C 1
ATOM 771 O O . LEU A 1 99 ? -0.557 -10.527 -16.427 1.00 93.62 99 LEU A O 1
ATOM 775 N N . PRO A 1 100 ? -2.762 -10.000 -16.336 1.00 90.19 100 PRO A N 1
ATOM 776 C CA . PRO A 1 100 ? -3.263 -11.364 -16.487 1.00 90.19 100 PRO A CA 1
ATOM 777 C C . PRO A 1 100 ? -2.707 -12.058 -17.737 1.00 90.19 100 PRO A C 1
ATOM 779 O O . PRO A 1 100 ? -2.498 -11.417 -18.766 1.00 90.19 100 PRO A O 1
ATOM 782 N N . LEU A 1 101 ? -2.508 -13.380 -17.694 1.00 85.06 101 LEU A N 1
ATOM 783 C CA . LEU A 1 101 ? -2.054 -14.133 -18.879 1.00 85.06 101 LEU A CA 1
ATOM 784 C C . LEU A 1 101 ? -3.075 -14.064 -20.025 1.00 85.06 101 LEU A C 1
ATOM 786 O O . LEU A 1 101 ? -2.703 -14.040 -21.193 1.00 85.06 101 LEU A O 1
ATOM 790 N N . SER A 1 102 ? -4.356 -13.981 -19.671 1.00 80.31 102 SER A N 1
ATOM 791 C CA . SER A 1 102 ? -5.482 -13.827 -20.590 1.00 80.31 102 SER A CA 1
ATOM 792 C C . SER A 1 102 ? -5.628 -12.404 -21.147 1.00 80.31 102 SER A C 1
ATOM 794 O O . SER A 1 102 ? -6.509 -12.161 -21.966 1.00 80.31 102 SER A O 1
ATOM 796 N N . TYR A 1 103 ? -4.790 -11.441 -20.741 1.00 86.38 103 TYR A N 1
ATOM 797 C CA . TYR A 1 103 ? -5.017 -10.026 -21.042 1.00 86.38 103 TYR A CA 1
ATOM 798 C C . TYR A 1 103 ? -4.968 -9.702 -22.547 1.00 86.38 103 TYR A C 1
ATOM 800 O O . TYR A 1 103 ? -5.714 -8.849 -23.021 1.00 86.38 103 TYR A O 1
ATOM 808 N N . GLU A 1 104 ? -4.147 -10.388 -23.338 1.00 81.62 104 GLU A N 1
ATOM 809 C CA . GLU A 1 104 ? -4.132 -10.205 -24.800 1.00 81.62 104 GLU A CA 1
ATOM 810 C C . GLU A 1 104 ? -5.082 -11.158 -25.540 1.00 81.62 104 GLU A C 1
ATOM 812 O O . GLU A 1 104 ? -5.328 -10.978 -26.737 1.00 81.62 104 GLU A O 1
ATOM 817 N N . SER A 1 105 ? -5.636 -12.155 -24.837 1.00 69.38 105 SER A N 1
ATOM 818 C CA . SER A 1 105 ? -6.532 -13.152 -25.419 1.00 69.38 105 SER A CA 1
ATOM 819 C C . SER A 1 105 ? -7.781 -12.469 -25.968 1.00 69.38 105 SER A C 1
ATOM 821 O O . SER A 1 105 ? -8.497 -11.754 -25.266 1.00 69.38 105 SER A O 1
ATOM 823 N N . ARG A 1 106 ? -8.033 -12.690 -27.259 1.00 54.16 106 ARG A N 1
ATOM 824 C CA . ARG A 1 106 ? -9.268 -12.291 -27.947 1.00 54.16 106 ARG A CA 1
ATOM 825 C C . ARG A 1 106 ? -10.246 -13.462 -28.079 1.00 54.16 106 ARG A C 1
ATOM 827 O O . ARG A 1 106 ? -11.209 -13.338 -28.830 1.00 54.16 106 ARG A O 1
ATOM 834 N N . ASP A 1 107 ? -9.982 -14.605 -27.431 1.00 54.06 1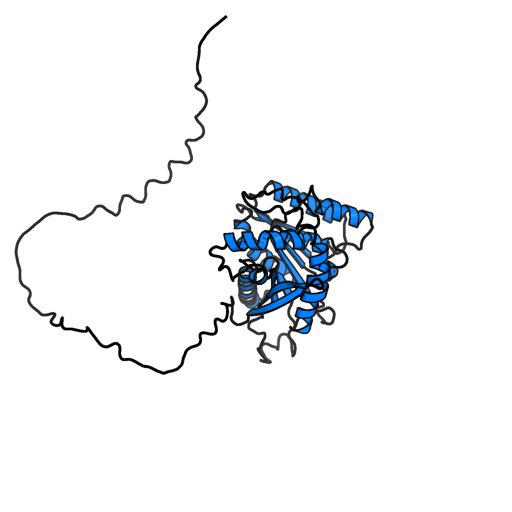07 ASP A N 1
ATOM 835 C CA . ASP A 1 107 ? -10.803 -15.809 -27.591 1.00 54.06 107 ASP A CA 1
ATOM 836 C C . ASP A 1 107 ? -12.219 -15.580 -27.025 1.00 54.06 107 ASP A C 1
ATOM 838 O O . ASP A 1 107 ? -12.383 -15.396 -25.811 1.00 54.06 107 ASP A O 1
ATOM 842 N N . PRO A 1 108 ? -13.268 -15.651 -27.871 1.00 46.12 108 PRO A N 1
ATOM 843 C CA . PRO A 1 108 ? -14.649 -15.502 -27.447 1.00 46.12 108 PRO A CA 1
ATOM 844 C C . PRO A 1 108 ? -15.072 -16.496 -26.357 1.00 46.12 108 PRO A C 1
ATOM 846 O O . PRO A 1 108 ? -15.972 -16.189 -25.580 1.00 46.12 108 PRO A O 1
ATOM 849 N N . LYS A 1 109 ? -14.444 -17.678 -26.273 1.00 47.97 109 LYS A N 1
ATOM 850 C CA . LYS A 1 109 ? -14.777 -18.727 -25.297 1.00 47.97 109 LYS A CA 1
ATOM 851 C C . LYS A 1 109 ? -14.148 -18.490 -23.925 1.00 47.97 109 LYS A C 1
ATOM 853 O O . LYS A 1 109 ? -14.797 -18.802 -22.930 1.00 47.97 109 LYS A O 1
ATOM 858 N N . GLU A 1 110 ? -12.979 -17.861 -23.833 1.00 49.16 110 GLU A N 1
ATOM 859 C CA . GLU A 1 110 ? -12.481 -17.315 -22.557 1.00 49.16 110 GLU A CA 1
ATOM 860 C C . GLU A 1 110 ? -13.258 -16.048 -22.170 1.00 49.16 110 GLU A C 1
ATOM 862 O O . GLU A 1 110 ? -13.624 -15.870 -21.009 1.00 49.16 110 GLU A O 1
ATOM 867 N N . SER A 1 111 ? -13.652 -15.243 -23.165 1.00 40.88 111 SER A N 1
ATOM 868 C CA . SER A 1 111 ? -14.568 -14.108 -22.990 1.00 40.88 111 SER A CA 1
ATOM 869 C C . SER A 1 111 ? -16.020 -14.521 -22.696 1.00 40.88 111 SER A C 1
ATOM 871 O O . SER A 1 111 ? -16.852 -13.690 -22.362 1.00 40.88 111 SER A O 1
ATOM 873 N N . SER A 1 112 ? -16.380 -15.806 -22.782 1.00 39.69 112 SER A N 1
ATOM 874 C CA . SER A 1 112 ? -17.764 -16.256 -22.548 1.00 39.69 112 SER A CA 1
ATOM 875 C C . SER A 1 112 ? -18.142 -16.328 -21.059 1.00 39.69 112 SER A C 1
ATOM 877 O O . SER A 1 112 ? -19.300 -16.575 -20.729 1.00 39.69 112 SER A O 1
ATOM 879 N N . ARG A 1 113 ? -17.198 -16.017 -20.152 1.00 48.97 113 ARG A N 1
ATOM 880 C CA . ARG A 1 113 ? -17.468 -15.603 -18.758 1.00 48.97 113 ARG A CA 1
ATOM 881 C C . ARG A 1 113 ? -17.457 -14.071 -18.553 1.00 48.97 113 ARG A C 1
ATOM 883 O O . ARG A 1 113 ? -17.575 -13.619 -17.420 1.00 48.97 113 ARG A O 1
ATOM 890 N N . GLY A 1 114 ? -17.362 -13.280 -19.627 1.00 41.69 114 GLY A N 1
ATOM 891 C CA . GLY A 1 114 ? -17.416 -11.811 -19.632 1.00 41.69 114 GLY A CA 1
ATOM 892 C C . GLY A 1 114 ? -17.050 -11.233 -21.009 1.00 41.69 114 GLY A C 1
ATOM 893 O O . GLY A 1 114 ? -15.869 -11.093 -21.323 1.00 41.69 114 GLY A O 1
ATOM 894 N N . GLY A 1 115 ? -18.056 -10.953 -21.847 1.00 35.56 115 GLY A N 1
ATOM 895 C CA . GLY A 1 115 ? -17.877 -10.569 -23.254 1.00 35.56 115 GLY A CA 1
ATOM 896 C C . GLY A 1 115 ? -17.151 -9.233 -23.478 1.00 35.56 115 GLY A C 1
ATOM 897 O O . GLY A 1 115 ? -17.190 -8.342 -22.634 1.00 35.56 115 GLY A O 1
ATOM 898 N N . ASP A 1 116 ? -16.497 -9.134 -24.638 1.00 43.84 116 ASP A N 1
ATOM 899 C CA . ASP A 1 116 ? -15.808 -8.014 -25.321 1.00 43.84 116 ASP A CA 1
ATOM 900 C C . ASP A 1 116 ? -14.854 -7.065 -24.554 1.00 43.84 116 ASP A C 1
ATOM 902 O O . ASP A 1 116 ? -13.899 -6.590 -25.156 1.00 43.84 116 ASP A O 1
ATOM 906 N N . HIS A 1 117 ? -14.958 -6.832 -23.241 1.00 53.81 117 HIS A N 1
ATOM 907 C CA . HIS A 1 117 ? -13.975 -6.039 -22.480 1.00 53.81 117 HIS A CA 1
ATOM 908 C C . HIS A 1 117 ? -13.862 -6.518 -21.025 1.00 53.81 117 HIS A C 1
ATOM 910 O O . HIS A 1 117 ? -14.357 -5.857 -20.111 1.00 53.81 117 HIS A O 1
ATOM 916 N N . CYS A 1 118 ? -13.190 -7.648 -20.780 1.00 74.81 118 CYS A N 1
ATOM 917 C CA . CYS A 1 118 ? -12.886 -8.074 -19.412 1.00 74.81 118 CYS A CA 1
ATOM 918 C C . CYS A 1 118 ? -12.050 -6.980 -18.722 1.00 74.81 118 CYS A C 1
ATOM 920 O O . CYS A 1 118 ? -10.931 -6.666 -19.149 1.00 74.81 118 CYS A O 1
ATOM 922 N N . ARG A 1 119 ? -12.657 -6.337 -17.719 1.00 87.88 119 ARG A N 1
ATOM 923 C CA . ARG A 1 119 ? -12.042 -5.326 -16.861 1.00 87.88 119 ARG A CA 1
ATOM 924 C C . ARG A 1 119 ? -11.652 -5.985 -15.550 1.00 87.88 119 ARG A C 1
ATOM 926 O O . ARG A 1 119 ? -12.437 -6.750 -14.998 1.00 87.88 119 ARG A O 1
ATOM 933 N N . TYR A 1 120 ? -10.460 -5.677 -15.063 1.00 92.19 120 TYR A N 1
ATOM 934 C CA . TYR A 1 120 ? -9.847 -6.383 -13.945 1.00 92.19 120 TYR A CA 1
ATOM 935 C C . TYR A 1 120 ? -9.815 -5.513 -12.686 1.00 92.19 120 TYR A C 1
ATOM 937 O O . TYR A 1 120 ? -9.557 -4.305 -12.791 1.00 92.19 120 TYR A O 1
ATOM 945 N N . PRO A 1 121 ? -10.023 -6.106 -11.499 1.00 95.12 121 PRO A N 1
ATOM 946 C CA . PRO A 1 121 ? -9.627 -5.473 -10.254 1.00 95.12 121 PRO A CA 1
ATOM 947 C C . PRO A 1 121 ? -8.127 -5.157 -10.260 1.00 95.12 121 PRO A C 1
ATOM 949 O O . PRO A 1 121 ? -7.329 -5.852 -10.904 1.00 95.12 121 PRO A O 1
ATOM 952 N N . VAL A 1 122 ? -7.736 -4.119 -9.520 1.00 98.06 122 VAL A N 1
ATOM 953 C CA . VAL A 1 122 ? -6.341 -3.660 -9.466 1.00 98.06 122 VAL A CA 1
ATOM 954 C C . VAL A 1 122 ? -5.794 -3.748 -8.047 1.00 98.06 122 VAL A C 1
ATOM 956 O O . VAL A 1 122 ? -6.388 -3.205 -7.117 1.00 98.06 122 VAL A O 1
ATOM 959 N N . LEU A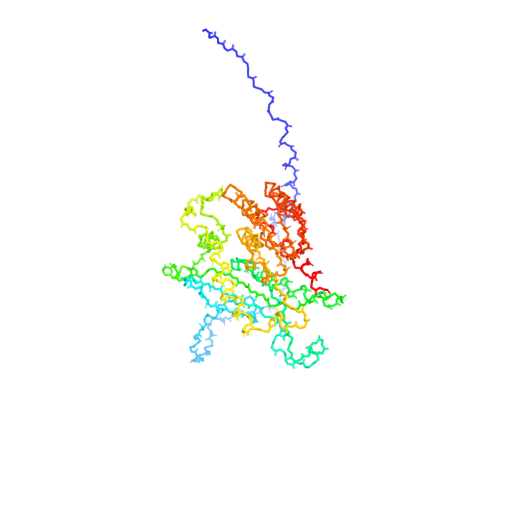 1 123 ? -4.639 -4.394 -7.885 1.00 98.56 123 LEU A N 1
ATOM 960 C CA . LEU A 1 123 ? -3.890 -4.454 -6.630 1.00 98.56 123 LEU A CA 1
ATOM 961 C C . LEU A 1 123 ? -2.646 -3.562 -6.717 1.00 98.56 123 LEU A C 1
ATOM 963 O O . LEU A 1 123 ? -1.688 -3.891 -7.413 1.00 98.56 123 LEU A O 1
ATOM 967 N N . TYR A 1 124 ? -2.647 -2.452 -5.987 1.00 98.81 124 TYR A N 1
ATOM 968 C CA . TYR A 1 124 ? -1.514 -1.535 -5.875 1.00 98.81 124 TYR A CA 1
ATOM 969 C C . TYR A 1 124 ? -0.592 -1.973 -4.740 1.00 98.81 124 TYR A C 1
ATOM 971 O O . TYR A 1 124 ? -1.040 -2.178 -3.616 1.00 98.81 124 TYR A O 1
ATOM 979 N N . VAL A 1 125 ? 0.698 -2.099 -5.025 1.00 98.62 125 VAL A N 1
ATOM 980 C CA . VAL A 1 125 ? 1.709 -2.656 -4.125 1.00 98.62 125 VAL A CA 1
ATOM 981 C C . VAL A 1 125 ? 2.754 -1.590 -3.827 1.00 98.62 125 VAL A C 1
ATOM 983 O O . VAL A 1 125 ? 3.544 -1.226 -4.698 1.00 98.62 125 VAL A O 1
ATOM 986 N N . LEU A 1 126 ? 2.763 -1.090 -2.595 1.00 98.12 126 LEU A N 1
ATOM 987 C CA . LEU A 1 126 ? 3.837 -0.238 -2.084 1.00 98.12 126 LEU A CA 1
ATOM 988 C C . LEU A 1 126 ? 5.072 -1.093 -1.784 1.00 98.12 126 LEU A C 1
ATOM 990 O O . LEU A 1 126 ? 4.932 -2.270 -1.467 1.00 98.12 126 LEU A O 1
ATOM 994 N N . ASP A 1 127 ? 6.272 -0.519 -1.881 1.00 92.94 127 ASP A N 1
ATOM 995 C CA . ASP A 1 127 ? 7.531 -1.281 -1.806 1.00 92.94 127 ASP A CA 1
ATOM 996 C C . ASP A 1 127 ? 7.600 -2.434 -2.819 1.00 92.94 127 ASP A C 1
ATOM 998 O O . ASP A 1 127 ? 7.915 -3.577 -2.473 1.00 92.94 127 ASP A O 1
ATOM 1002 N N . GLY A 1 128 ? 7.264 -2.132 -4.081 1.00 92.12 128 GLY A N 1
ATOM 1003 C CA . GLY A 1 128 ? 7.270 -3.113 -5.167 1.00 92.12 128 GLY A CA 1
ATOM 1004 C C . GLY A 1 128 ? 8.593 -3.884 -5.244 1.00 92.12 128 GLY A C 1
ATOM 1005 O O . GLY A 1 128 ? 8.608 -5.104 -5.061 1.00 92.12 128 GLY A O 1
ATOM 1006 N N . GLU A 1 129 ? 9.698 -3.168 -5.440 1.00 89.00 129 GLU A N 1
ATOM 1007 C CA . GLU A 1 129 ? 11.051 -3.669 -5.197 1.00 89.00 129 GLU A CA 1
ATOM 1008 C C . GLU A 1 129 ? 11.446 -3.467 -3.720 1.00 89.00 129 GLU A C 1
ATOM 1010 O O . GLU A 1 129 ? 11.045 -2.478 -3.100 1.00 89.00 129 GLU A O 1
ATOM 1015 N N . PRO A 1 130 ? 12.255 -4.368 -3.133 1.00 86.31 130 PRO A N 1
ATOM 1016 C CA . PRO A 1 130 ? 12.938 -5.487 -3.794 1.00 86.31 130 PRO A CA 1
ATOM 1017 C C . PRO A 1 130 ? 12.139 -6.798 -3.892 1.00 86.31 130 PRO A C 1
ATOM 1019 O O . PRO A 1 130 ? 12.683 -7.805 -4.339 1.00 86.31 130 PRO A O 1
ATOM 1022 N N . TYR A 1 131 ? 10.910 -6.869 -3.364 1.00 88.50 131 TYR A N 1
ATOM 1023 C CA . TYR A 1 131 ? 10.294 -8.182 -3.107 1.00 88.50 131 TYR A CA 1
ATOM 1024 C C . TYR A 1 131 ? 8.763 -8.241 -3.148 1.00 88.50 131 TYR A C 1
ATOM 1026 O O . TYR A 1 131 ? 8.224 -9.283 -3.526 1.00 88.50 131 TYR A O 1
ATOM 1034 N N . LEU A 1 132 ? 8.027 -7.197 -2.746 1.00 94.19 132 LEU A N 1
ATOM 1035 C CA . LEU A 1 132 ? 6.591 -7.364 -2.500 1.00 94.19 132 LEU A CA 1
ATOM 1036 C C . LEU A 1 132 ? 5.803 -7.528 -3.807 1.00 94.19 132 LEU A C 1
ATOM 1038 O O . LEU A 1 132 ? 4.887 -8.349 -3.869 1.00 94.19 132 LEU A O 1
ATOM 1042 N N . PHE A 1 133 ? 6.208 -6.826 -4.872 1.00 95.56 133 PHE A N 1
ATOM 1043 C CA . PHE A 1 133 ? 5.627 -6.985 -6.206 1.00 95.56 133 PHE A CA 1
ATOM 1044 C C . PHE A 1 133 ? 5.776 -8.418 -6.747 1.00 95.56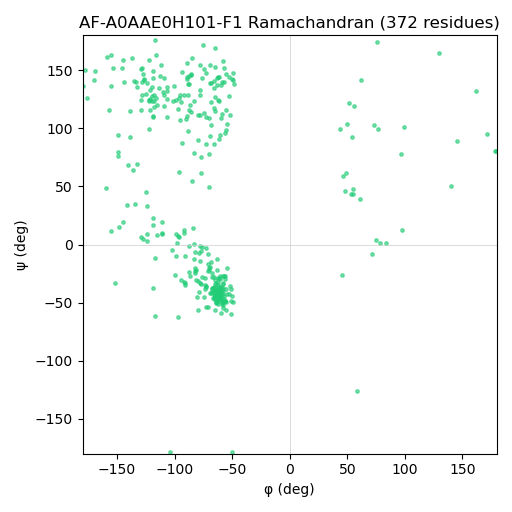 133 PHE A C 1
ATOM 1046 O O . PHE A 1 133 ? 4.743 -9.044 -6.995 1.00 95.56 133 PHE A O 1
ATOM 1053 N N . PRO A 1 134 ? 6.986 -9.001 -6.899 1.00 93.56 134 PRO A N 1
ATOM 1054 C CA . PRO A 1 134 ? 7.116 -10.359 -7.432 1.00 93.56 134 PRO A CA 1
ATOM 1055 C C . PRO A 1 134 ? 6.385 -11.413 -6.590 1.00 93.56 134 PRO A C 1
ATOM 1057 O O . PRO A 1 134 ? 5.794 -12.338 -7.157 1.00 93.56 134 PRO A O 1
ATOM 1060 N N . LEU A 1 135 ? 6.370 -11.269 -5.258 1.00 94.31 135 LEU A N 1
ATOM 1061 C CA . LEU A 1 135 ? 5.643 -12.186 -4.377 1.00 94.31 135 LEU A CA 1
ATOM 1062 C C . LEU A 1 135 ? 4.131 -12.132 -4.610 1.00 94.31 135 LEU A C 1
ATOM 1064 O O . LEU A 1 135 ? 3.511 -13.174 -4.819 1.00 94.31 135 LEU A O 1
ATOM 1068 N N . LEU A 1 136 ? 3.539 -10.935 -4.614 1.00 95.69 136 LEU A N 1
ATOM 1069 C CA . LEU A 1 136 ? 2.097 -10.778 -4.810 1.00 95.69 136 LEU A CA 1
ATOM 1070 C C . LEU A 1 136 ? 1.660 -11.157 -6.218 1.00 95.69 136 LEU A C 1
ATOM 1072 O O . LEU A 1 136 ? 0.607 -11.769 -6.368 1.00 95.69 136 LEU A O 1
ATOM 1076 N N . VAL A 1 137 ? 2.459 -10.854 -7.245 1.00 94.81 137 VAL A N 1
ATOM 1077 C CA . VAL A 1 137 ? 2.149 -11.283 -8.615 1.00 94.81 137 VAL A CA 1
ATOM 1078 C C . VAL A 1 137 ? 2.130 -12.805 -8.707 1.00 94.81 137 VAL A C 1
ATOM 1080 O O . VAL A 1 137 ? 1.193 -13.375 -9.268 1.00 94.81 137 VAL A O 1
ATOM 1083 N N . THR A 1 138 ? 3.146 -13.466 -8.147 1.00 93.12 138 THR A N 1
ATOM 1084 C CA . THR A 1 138 ? 3.223 -14.931 -8.138 1.00 93.12 138 THR A CA 1
ATOM 1085 C C . THR A 1 138 ? 2.007 -15.516 -7.435 1.00 93.12 138 THR A C 1
ATOM 1087 O O . THR A 1 138 ? 1.301 -16.346 -8.007 1.00 93.12 138 THR A O 1
ATOM 1090 N N . ALA A 1 139 ? 1.723 -15.031 -6.227 1.00 92.75 139 ALA A N 1
ATOM 1091 C CA . ALA A 1 139 ? 0.646 -15.558 -5.417 1.00 92.75 139 ALA A CA 1
ATOM 1092 C C . ALA A 1 139 ? -0.741 -15.273 -6.036 1.00 92.75 139 ALA A C 1
ATOM 1094 O O . ALA A 1 139 ? -1.590 -16.161 -6.045 1.00 92.75 139 ALA A O 1
ATOM 1095 N N . ALA A 1 140 ? -0.962 -14.110 -6.664 1.00 91.50 140 ALA A N 1
ATOM 1096 C CA . ALA A 1 140 ? -2.230 -13.780 -7.325 1.00 91.50 140 ALA A CA 1
ATOM 1097 C C . ALA A 1 140 ? -2.534 -14.735 -8.487 1.00 91.50 140 ALA A C 1
ATOM 1099 O O . ALA A 1 140 ? -3.642 -15.262 -8.591 1.00 91.50 140 ALA A O 1
ATOM 1100 N N . ARG A 1 141 ? -1.530 -15.029 -9.321 1.00 89.44 141 ARG A N 1
ATOM 1101 C CA . ARG A 1 141 ? -1.670 -15.976 -10.440 1.00 89.44 141 ARG A CA 1
ATOM 1102 C C . ARG A 1 141 ? -1.955 -17.393 -9.956 1.00 89.44 141 ARG A C 1
ATOM 1104 O O . ARG A 1 141 ? -2.799 -18.084 -10.528 1.00 89.44 141 ARG A O 1
ATOM 1111 N N . THR A 1 142 ? -1.263 -17.840 -8.908 1.00 88.50 142 THR A N 1
ATOM 1112 C CA . THR A 1 142 ? -1.476 -19.187 -8.365 1.00 88.50 142 THR A CA 1
ATOM 1113 C C . THR A 1 142 ? -2.839 -19.317 -7.699 1.00 88.50 142 THR A C 1
ATOM 1115 O O . THR A 1 142 ? -3.528 -20.309 -7.934 1.00 88.50 142 THR A O 1
ATOM 1118 N N . GLU A 1 143 ? -3.264 -18.312 -6.932 1.00 86.12 143 GLU A N 1
ATOM 1119 C CA . GLU A 1 143 ? -4.589 -18.284 -6.308 1.00 86.12 143 GLU A CA 1
ATOM 1120 C C . GLU A 1 143 ? -5.689 -18.340 -7.372 1.00 86.12 143 GLU A C 1
ATOM 1122 O O . GLU A 1 143 ? -6.592 -19.171 -7.265 1.00 86.12 143 GLU A O 1
ATOM 1127 N N . HIS A 1 144 ? -5.562 -17.557 -8.451 1.00 85.75 144 HIS A N 1
ATOM 1128 C CA . HIS A 1 144 ? -6.507 -17.579 -9.572 1.00 85.75 144 HIS A CA 1
ATOM 1129 C C . HIS A 1 144 ? -6.608 -18.977 -10.183 1.00 85.75 144 HIS A C 1
ATOM 1131 O O . HIS A 1 144 ? -7.697 -19.548 -10.284 1.00 85.75 144 HIS A O 1
ATOM 1137 N N . TYR A 1 145 ? -5.470 -19.577 -10.529 1.00 84.81 145 TYR A N 1
ATOM 1138 C CA . TYR A 1 145 ? -5.427 -20.896 -11.153 1.00 84.81 145 TYR A CA 1
ATOM 1139 C C . TYR A 1 145 ? -6.014 -22.003 -10.263 1.00 84.81 145 TYR A C 1
ATOM 1141 O O . TYR A 1 145 ? -6.816 -22.820 -10.722 1.00 84.81 145 TYR A O 1
ATOM 1149 N N . PHE A 1 146 ? -5.632 -22.058 -8.985 1.00 82.38 146 PHE A N 1
ATOM 1150 C CA . PHE A 1 146 ? -6.059 -23.146 -8.105 1.00 82.38 146 PHE A CA 1
ATOM 1151 C C . PHE A 1 146 ? -7.498 -22.986 -7.605 1.00 82.38 146 PHE A C 1
ATOM 1153 O O . PHE A 1 146 ? -8.193 -23.995 -7.453 1.00 82.38 146 PHE A O 1
ATOM 1160 N N . LYS A 1 147 ? -7.977 -21.755 -7.383 1.00 76.75 147 LYS A N 1
ATOM 1161 C CA . LYS A 1 147 ? -9.354 -21.508 -6.929 1.00 76.75 147 LYS A CA 1
ATOM 1162 C C . LYS A 1 147 ? -10.367 -21.614 -8.061 1.00 76.75 147 LYS A C 1
ATOM 1164 O O . LYS A 1 147 ? -11.385 -22.286 -7.876 1.00 76.75 147 LYS A O 1
ATOM 1169 N N . SER A 1 148 ? -10.047 -21.101 -9.253 1.00 71.94 148 SER A N 1
ATOM 1170 C CA . SER A 1 148 ? -10.930 -21.209 -10.427 1.00 71.94 148 SER A CA 1
ATOM 1171 C C . SER A 1 148 ? -11.262 -22.664 -10.784 1.00 71.94 148 SER A C 1
ATOM 1173 O O . SER A 1 148 ? -12.395 -22.970 -11.159 1.00 71.94 148 SER A O 1
ATOM 1175 N N . ARG A 1 149 ? -10.317 -23.593 -10.582 1.00 63.84 149 ARG A N 1
ATOM 1176 C CA . ARG A 1 149 ? -10.521 -25.042 -10.771 1.00 63.84 149 ARG A CA 1
ATOM 1177 C C . ARG A 1 149 ? -11.409 -25.701 -9.719 1.00 63.84 149 ARG A C 1
ATOM 1179 O O . ARG A 1 149 ? -11.968 -26.761 -9.984 1.00 63.84 149 ARG A O 1
ATOM 1186 N N . ARG A 1 150 ? -11.527 -25.105 -8.532 1.00 60.56 150 ARG A N 1
ATOM 1187 C CA . ARG A 1 150 ? -12.347 -25.609 -7.418 1.00 60.56 150 ARG A CA 1
ATOM 1188 C C . ARG A 1 150 ? -13.735 -24.965 -7.360 1.00 60.56 150 ARG A C 1
ATOM 1190 O O . ARG A 1 150 ? -14.461 -25.200 -6.402 1.00 60.56 150 ARG A O 1
ATOM 1197 N N . GLY A 1 151 ? -14.099 -24.150 -8.354 1.00 56.44 151 GLY A N 1
ATOM 1198 C CA . GLY A 1 151 ? -15.363 -23.407 -8.370 1.00 56.44 151 GLY A CA 1
ATOM 1199 C C . GLY A 1 151 ? -15.392 -22.193 -7.434 1.00 56.44 151 GLY A C 1
ATOM 1200 O O . GLY A 1 151 ? -16.423 -21.536 -7.348 1.00 56.44 151 GLY A O 1
ATOM 1201 N N . ALA A 1 152 ? -14.276 -21.874 -6.768 1.00 59.00 152 ALA A N 1
ATOM 1202 C CA . ALA A 1 152 ? -14.113 -20.650 -5.990 1.00 59.00 152 ALA A CA 1
ATOM 1203 C C . ALA A 1 152 ? -13.633 -19.526 -6.926 1.00 59.00 152 ALA A C 1
ATOM 1205 O O . ALA A 1 152 ? -12.597 -19.648 -7.583 1.00 59.00 152 ALA A O 1
ATOM 1206 N N . GLY A 1 153 ? -14.409 -18.449 -7.039 1.00 68.06 153 GLY A N 1
ATOM 1207 C CA . GLY A 1 153 ? -14.132 -17.349 -7.960 1.00 68.06 153 GLY A CA 1
ATOM 1208 C C . GLY A 1 153 ? -13.067 -16.400 -7.421 1.00 68.06 153 GLY A C 1
ATOM 1209 O O . GLY A 1 153 ? -13.403 -15.426 -6.769 1.00 68.06 153 GLY A O 1
ATOM 1210 N N . PHE A 1 154 ? -11.785 -16.639 -7.713 1.00 82.88 154 PHE A N 1
ATOM 1211 C CA . PHE A 1 154 ? -10.778 -15.578 -7.591 1.00 82.88 154 PHE A CA 1
ATOM 1212 C C . PHE A 1 154 ? -10.541 -14.949 -8.965 1.00 82.88 154 PHE A C 1
ATOM 1214 O O . PHE A 1 154 ? -10.114 -15.675 -9.870 1.00 82.88 154 PHE A O 1
ATOM 1221 N N . PRO A 1 155 ? -10.834 -13.653 -9.168 1.00 85.62 155 PRO A N 1
ATOM 1222 C CA . PRO A 1 155 ? -10.605 -13.016 -10.456 1.00 85.62 155 PRO A CA 1
ATOM 1223 C C . PRO A 1 155 ? -9.107 -12.878 -10.745 1.00 85.62 155 PRO A C 1
ATOM 1225 O O . PRO A 1 155 ? -8.279 -12.803 -9.838 1.00 85.62 155 PRO A O 1
ATOM 1228 N N . ASP A 1 156 ? -8.767 -12.818 -12.029 1.00 88.50 156 ASP A N 1
ATOM 1229 C CA . ASP A 1 156 ? -7.457 -12.336 -12.460 1.00 88.50 156 ASP A CA 1
ATOM 1230 C C . ASP A 1 156 ? -7.285 -10.864 -12.040 1.00 88.50 156 ASP A C 1
ATOM 1232 O O . ASP A 1 156 ? -8.239 -10.083 -12.082 1.00 88.50 156 ASP A O 1
ATOM 1236 N N . LEU A 1 157 ? -6.067 -10.474 -11.659 1.00 93.00 157 LEU A N 1
ATOM 1237 C CA . LEU A 1 157 ? -5.755 -9.128 -11.168 1.00 93.00 157 LEU A CA 1
ATOM 1238 C C . LEU A 1 157 ? -4.730 -8.432 -12.063 1.00 93.00 157 LEU A C 1
ATOM 1240 O O . LEU A 1 157 ? -3.751 -9.047 -12.492 1.00 93.00 157 LEU A O 1
ATOM 1244 N N . ILE A 1 158 ? -4.898 -7.122 -12.250 1.00 96.38 158 ILE A N 1
ATOM 1245 C CA . ILE A 1 158 ? -3.774 -6.255 -12.619 1.00 96.38 158 ILE A CA 1
ATOM 1246 C C . ILE A 1 158 ? -3.042 -5.901 -11.324 1.00 96.38 158 ILE A C 1
ATOM 1248 O O . ILE A 1 158 ? -3.643 -5.367 -10.394 1.00 96.38 158 ILE A O 1
ATOM 1252 N N . VAL A 1 159 ? -1.744 -6.187 -11.249 1.00 97.81 159 VAL A N 1
ATOM 1253 C CA . VAL A 1 159 ? -0.924 -5.863 -10.068 1.00 97.81 159 VAL A CA 1
ATOM 1254 C C . VAL A 1 159 ? 0.032 -4.733 -10.422 1.00 97.81 159 VAL A C 1
ATOM 1256 O O . VAL A 1 159 ? 0.735 -4.825 -11.424 1.00 97.81 159 VAL A O 1
ATOM 1259 N N . VAL A 1 160 ? 0.070 -3.678 -9.609 1.00 98.38 160 VAL A N 1
ATOM 1260 C CA . VAL A 1 160 ? 0.829 -2.445 -9.862 1.00 98.38 160 VAL A CA 1
ATOM 1261 C C . VAL A 1 160 ? 1.810 -2.204 -8.716 1.00 98.38 160 VAL A C 1
ATOM 1263 O O . VAL A 1 160 ? 1.431 -1.701 -7.664 1.00 98.38 160 VAL A O 1
ATOM 1266 N N . GLY A 1 161 ? 3.074 -2.568 -8.908 1.00 97.75 161 GLY A N 1
ATOM 1267 C CA . GLY A 1 161 ? 4.182 -2.287 -7.997 1.00 97.75 161 GLY A CA 1
ATOM 1268 C C . GLY A 1 161 ? 4.678 -0.852 -8.110 1.00 97.75 161 GLY A C 1
ATOM 1269 O O . GLY A 1 161 ? 4.910 -0.361 -9.210 1.00 97.75 161 GLY A O 1
ATOM 1270 N N . ILE A 1 162 ? 4.859 -0.196 -6.966 1.00 97.56 162 ILE A N 1
ATOM 1271 C CA . ILE A 1 162 ? 5.291 1.197 -6.850 1.00 97.56 162 ILE A CA 1
ATOM 1272 C C . ILE A 1 162 ? 6.644 1.226 -6.144 1.00 97.56 162 ILE A C 1
ATOM 1274 O O . ILE A 1 162 ? 6.804 0.672 -5.055 1.00 97.56 162 ILE A O 1
ATOM 1278 N N . THR A 1 163 ? 7.637 1.866 -6.755 1.00 94.31 163 THR A N 1
ATOM 1279 C CA . THR A 1 163 ? 8.983 2.019 -6.185 1.00 94.31 163 THR A CA 1
ATOM 1280 C C . THR A 1 163 ? 9.537 3.388 -6.566 1.00 94.31 163 THR A C 1
ATOM 1282 O O . THR A 1 163 ? 9.331 3.848 -7.686 1.00 94.31 163 THR A O 1
ATOM 1285 N N . ALA A 1 164 ? 10.218 4.070 -5.646 1.00 91.75 164 ALA A N 1
ATOM 1286 C CA . ALA A 1 164 ? 10.915 5.311 -5.978 1.00 91.75 164 ALA A CA 1
ATOM 1287 C C . ALA A 1 164 ? 12.036 5.041 -7.001 1.00 91.75 164 ALA A C 1
ATOM 1289 O O . ALA A 1 164 ? 12.771 4.061 -6.879 1.00 91.75 164 ALA A O 1
ATOM 1290 N N . ASP A 1 165 ? 12.178 5.902 -8.010 1.00 89.19 165 ASP A N 1
ATOM 1291 C CA . ASP A 1 165 ? 13.234 5.773 -9.024 1.00 89.19 165 ASP A CA 1
ATOM 1292 C C . ASP A 1 165 ? 14.544 6.389 -8.509 1.00 89.19 165 ASP A C 1
ATOM 1294 O O . ASP A 1 165 ? 14.910 7.518 -8.841 1.00 89.19 165 ASP A O 1
ATOM 1298 N N . ILE A 1 166 ? 15.239 5.633 -7.660 1.00 81.75 166 ILE A N 1
ATOM 1299 C CA . ILE A 1 166 ? 16.508 6.042 -7.041 1.00 81.75 166 ILE A CA 1
ATOM 1300 C C . ILE A 1 166 ? 17.716 5.908 -7.982 1.00 81.75 166 ILE A C 1
ATOM 1302 O O . ILE A 1 166 ? 18.763 6.493 -7.721 1.00 81.75 166 ILE A O 1
ATOM 1306 N N . GLU A 1 167 ? 17.586 5.198 -9.111 1.00 68.38 167 GLU A N 1
ATOM 1307 C CA . GLU A 1 167 ? 18.686 4.999 -10.071 1.00 68.38 167 GLU A CA 1
ATOM 1308 C C . GLU A 1 167 ? 19.173 6.315 -10.692 1.00 68.38 167 GLU A C 1
ATOM 1310 O O . GLU A 1 167 ? 20.334 6.426 -11.078 1.00 68.38 167 GLU A O 1
ATOM 1315 N N . ARG A 1 168 ? 18.286 7.312 -10.817 1.00 59.00 168 ARG A N 1
ATOM 1316 C CA . ARG A 1 168 ? 18.609 8.626 -11.399 1.00 59.00 168 ARG A CA 1
ATOM 1317 C C . ARG A 1 168 ? 19.164 9.626 -10.393 1.00 59.00 168 ARG A C 1
ATOM 1319 O O . ARG A 1 168 ? 19.864 10.549 -10.799 1.00 59.00 168 ARG A O 1
ATOM 1326 N N . GLU A 1 169 ? 18.811 9.478 -9.122 1.00 53.84 169 GLU A N 1
ATOM 1327 C CA . GLU A 1 169 ? 19.305 10.343 -8.045 1.00 53.84 169 GLU A CA 1
ATOM 1328 C C . GLU A 1 169 ? 20.703 9.899 -7.579 1.00 53.84 169 GLU A C 1
ATOM 1330 O O . GLU A 1 169 ? 21.479 10.710 -7.074 1.00 53.84 169 GLU A O 1
ATOM 1335 N N . CYS A 1 170 ? 21.074 8.639 -7.831 1.00 48.38 170 CYS A N 1
ATOM 1336 C CA . CYS A 1 170 ? 22.425 8.129 -7.629 1.00 48.38 170 CYS A CA 1
ATOM 1337 C C . CYS A 1 170 ? 23.310 8.350 -8.876 1.00 48.38 170 CYS A C 1
ATOM 1339 O O . CYS A 1 170 ? 23.088 7.768 -9.934 1.00 48.38 170 CYS A O 1
ATOM 1341 N N . ALA A 1 171 ? 24.363 9.161 -8.757 1.00 38.41 171 ALA A N 1
ATOM 1342 C CA . ALA A 1 171 ? 25.464 9.180 -9.729 1.00 38.41 171 ALA A CA 1
ATOM 1343 C C . ALA A 1 171 ? 26.418 7.986 -9.506 1.00 38.41 171 ALA A C 1
ATOM 1345 O O . ALA A 1 171 ? 26.605 7.596 -8.347 1.00 38.41 171 ALA A O 1
ATOM 1346 N N . PRO A 1 172 ? 27.164 7.500 -10.530 1.00 49.69 172 PRO A N 1
ATOM 1347 C CA . PRO A 1 172 ? 26.687 6.764 -11.727 1.00 49.69 172 PRO A CA 1
ATOM 1348 C C . PRO A 1 172 ? 25.763 5.582 -11.336 1.00 49.69 172 PRO A C 1
ATOM 1350 O O . PRO A 1 172 ? 25.543 5.409 -10.143 1.00 49.69 172 PRO A O 1
ATOM 1353 N N . PRO A 1 173 ? 25.232 4.740 -12.258 1.00 50.97 173 PRO A N 1
ATOM 1354 C CA . PRO A 1 173 ? 24.432 3.572 -11.871 1.00 50.97 173 PRO A CA 1
ATOM 1355 C C . PRO A 1 173 ? 25.220 2.688 -10.899 1.00 50.97 173 PRO A C 1
ATOM 1357 O O . PRO A 1 173 ? 26.089 1.909 -11.298 1.00 50.97 173 PRO A O 1
ATOM 1360 N N . GLN A 1 174 ? 24.942 2.845 -9.607 1.00 54.66 174 GLN A N 1
ATOM 1361 C CA . GLN A 1 174 ? 25.447 1.957 -8.586 1.00 54.66 174 GLN A CA 1
ATOM 1362 C C . GLN A 1 174 ? 24.650 0.680 -8.767 1.00 54.66 174 GLN A C 1
ATOM 1364 O O . GLN A 1 174 ? 23.444 0.641 -8.531 1.00 54.66 174 GLN A O 1
ATOM 1369 N N . TYR A 1 175 ? 25.314 -0.362 -9.252 1.00 58.56 175 TYR A N 1
ATOM 1370 C CA . TYR A 1 175 ? 24.766 -1.696 -9.108 1.00 58.56 175 TYR A CA 1
ATOM 1371 C C . TYR A 1 175 ? 24.629 -1.942 -7.609 1.00 58.56 175 TYR A C 1
ATOM 1373 O O . TYR A 1 175 ? 25.640 -2.072 -6.919 1.00 58.56 175 TYR A O 1
ATOM 1381 N N . PHE A 1 176 ? 23.393 -1.965 -7.105 1.00 73.56 176 PHE A N 1
ATOM 1382 C CA . PHE A 1 176 ? 23.129 -2.446 -5.755 1.00 73.56 176 PHE A CA 1
ATOM 1383 C C . PHE A 1 176 ? 23.697 -3.862 -5.667 1.00 73.56 176 PHE A C 1
ATOM 1385 O O . PHE A 1 176 ? 23.288 -4.750 -6.418 1.00 73.56 176 PHE A O 1
ATOM 1392 N N . SER A 1 177 ? 24.701 -4.051 -4.815 1.00 76.12 177 SER A N 1
ATOM 1393 C CA . SER A 1 177 ? 25.420 -5.322 -4.719 1.00 76.12 177 SER A CA 1
ATOM 1394 C C . SER A 1 177 ? 24.669 -6.323 -3.844 1.00 76.12 177 SER A C 1
ATOM 1396 O O . SER A 1 177 ? 24.814 -7.535 -4.005 1.00 76.12 177 SER A O 1
ATOM 1398 N N . THR A 1 178 ? 23.809 -5.813 -2.958 1.00 85.25 178 THR A N 1
ATOM 1399 C CA . THR A 1 178 ? 22.944 -6.599 -2.085 1.00 85.25 178 THR A CA 1
ATOM 1400 C C . THR A 1 178 ? 21.529 -6.019 -2.009 1.00 85.25 178 THR A C 1
ATOM 1402 O O . THR A 1 178 ? 21.295 -4.834 -2.253 1.00 85.25 178 THR A O 1
ATOM 1405 N N . VAL A 1 179 ? 20.570 -6.847 -1.581 1.00 84.31 179 VAL A N 1
ATOM 1406 C CA . VAL A 1 179 ? 19.215 -6.388 -1.217 1.00 84.31 179 VAL A CA 1
ATOM 1407 C C . VAL A 1 179 ? 19.264 -5.378 -0.059 1.00 84.31 179 VAL A C 1
ATOM 1409 O O . VAL A 1 179 ? 18.427 -4.482 0.012 1.00 84.31 179 VAL A O 1
ATOM 1412 N N . GLY A 1 180 ? 20.260 -5.483 0.829 1.00 87.12 180 GLY A N 1
ATOM 1413 C CA . GLY A 1 180 ? 20.484 -4.521 1.912 1.00 87.12 180 GLY A CA 1
ATOM 1414 C C . GLY A 1 180 ? 20.870 -3.129 1.406 1.00 87.12 180 GLY A C 1
ATOM 1415 O O . GLY A 1 180 ? 20.379 -2.132 1.939 1.00 87.12 180 GLY A O 1
ATOM 1416 N N . ASP A 1 181 ? 21.674 -3.052 0.344 1.00 85.75 181 ASP A N 1
ATOM 1417 C CA . ASP A 1 181 ? 22.065 -1.782 -0.282 1.00 85.75 181 ASP A CA 1
ATOM 1418 C C . ASP A 1 181 ? 20.840 -1.092 -0.887 1.00 85.75 181 ASP A C 1
ATOM 1420 O O . ASP A 1 181 ? 20.615 0.097 -0.665 1.00 85.75 181 ASP A O 1
ATOM 1424 N N . LEU A 1 182 ? 20.004 -1.863 -1.591 1.00 86.44 182 LEU A N 1
ATOM 1425 C CA . LEU A 1 182 ? 18.763 -1.364 -2.178 1.00 86.44 182 LEU A CA 1
ATOM 1426 C C . LEU A 1 182 ? 17.791 -0.870 -1.096 1.00 86.44 182 LEU A C 1
ATOM 1428 O O . LEU A 1 182 ? 17.246 0.225 -1.211 1.00 86.44 182 LEU A O 1
ATOM 1432 N N . TRP A 1 183 ? 17.624 -1.613 0.003 1.00 88.00 183 TRP A N 1
ATOM 1433 C CA . TRP A 1 183 ? 16.831 -1.147 1.147 1.00 88.00 183 TRP A CA 1
ATOM 1434 C C . TRP A 1 183 ? 17.367 0.143 1.757 1.00 88.00 183 TRP A C 1
ATOM 1436 O O . TRP A 1 183 ? 16.589 1.039 2.090 1.00 88.00 183 TRP A O 1
ATOM 1446 N N . THR A 1 184 ? 18.687 0.239 1.902 1.00 87.25 184 THR A N 1
ATOM 1447 C CA . THR A 1 184 ? 19.352 1.428 2.441 1.00 87.25 184 THR A CA 1
ATOM 1448 C C . THR A 1 184 ? 19.105 2.637 1.544 1.00 87.25 184 THR A C 1
ATOM 1450 O O . THR A 1 184 ? 18.761 3.704 2.048 1.00 87.25 184 THR A O 1
ATOM 1453 N N . ALA A 1 185 ? 19.191 2.461 0.226 1.00 87.31 185 ALA A N 1
ATOM 1454 C CA . ALA A 1 185 ? 18.963 3.527 -0.740 1.00 87.31 185 ALA A CA 1
ATOM 1455 C C . ALA A 1 185 ? 17.480 3.924 -0.865 1.00 87.31 185 ALA A C 1
ATOM 1457 O O . ALA A 1 185 ? 17.166 5.104 -1.003 1.00 87.31 185 ALA A O 1
ATOM 1458 N N . LEU A 1 186 ? 16.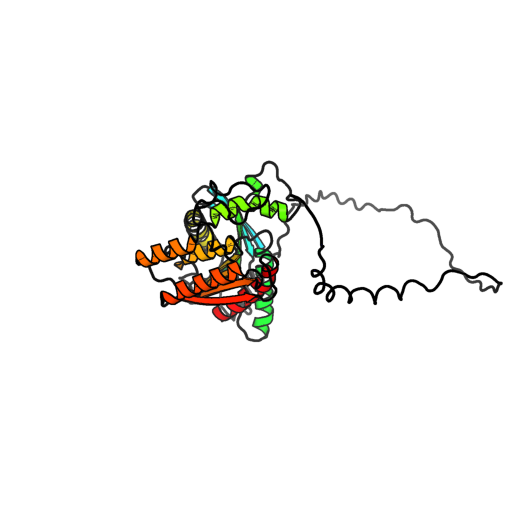549 2.971 -0.750 1.00 90.56 186 LEU A N 1
ATOM 1459 C CA . LEU A 1 186 ? 15.110 3.254 -0.766 1.00 90.56 186 LEU A CA 1
ATOM 1460 C C . LEU A 1 186 ? 14.622 3.900 0.533 1.00 90.56 186 LEU A C 1
ATOM 1462 O O . LEU A 1 186 ? 13.652 4.658 0.509 1.00 90.56 186 LEU A O 1
ATOM 1466 N N . ARG A 1 187 ? 15.262 3.623 1.675 1.00 91.38 187 ARG A N 1
ATOM 1467 C CA . ARG A 1 187 ? 14.781 4.047 2.997 1.00 91.38 187 ARG A CA 1
ATOM 1468 C C . ARG A 1 187 ? 14.397 5.535 3.084 1.00 91.38 187 ARG A C 1
ATOM 1470 O O . ARG A 1 187 ? 13.296 5.784 3.576 1.00 91.38 187 ARG A O 1
ATOM 1477 N N . PRO A 1 188 ? 15.213 6.511 2.637 1.00 91.94 188 PRO A N 1
ATOM 1478 C CA . PRO A 1 188 ? 14.836 7.922 2.705 1.00 91.94 188 PRO A CA 1
ATOM 1479 C C . PRO A 1 188 ? 13.577 8.229 1.887 1.00 91.94 188 PRO A C 1
ATOM 1481 O O . PRO A 1 188 ? 12.659 8.871 2.387 1.00 91.94 188 PRO A O 1
ATOM 1484 N N . THR A 1 189 ? 13.477 7.696 0.664 1.00 93.56 189 THR A N 1
ATOM 1485 C CA . THR A 1 189 ? 12.301 7.905 -0.201 1.00 93.56 189 THR A CA 1
ATOM 1486 C C . THR A 1 189 ? 11.031 7.287 0.380 1.00 93.56 189 THR A C 1
ATOM 1488 O O . THR A 1 189 ? 9.975 7.910 0.345 1.00 93.56 189 THR A O 1
ATOM 1491 N N . ARG A 1 190 ? 11.138 6.108 1.006 1.00 94.12 190 ARG A N 1
ATOM 1492 C CA . ARG A 1 190 ? 10.025 5.465 1.716 1.00 94.12 190 ARG A CA 1
ATOM 1493 C C . ARG A 1 190 ? 9.588 6.274 2.929 1.00 94.12 190 ARG A C 1
ATOM 1495 O O . ARG A 1 190 ? 8.400 6.432 3.160 1.00 94.12 190 ARG A O 1
ATOM 1502 N N . ALA A 1 191 ? 10.537 6.785 3.710 1.00 95.12 191 ALA A N 1
ATOM 1503 C CA . ALA A 1 191 ? 10.230 7.614 4.870 1.00 95.12 191 ALA A CA 1
ATOM 1504 C C . ALA A 1 191 ? 9.529 8.918 4.466 1.00 95.12 191 ALA A C 1
ATOM 1506 O O . ALA A 1 191 ? 8.540 9.295 5.090 1.00 95.12 191 ALA A O 1
ATOM 1507 N N . ARG A 1 192 ? 10.002 9.561 3.390 1.00 96.31 192 ARG A N 1
ATOM 1508 C CA . ARG A 1 192 ? 9.350 10.717 2.765 1.00 96.31 192 ARG A CA 1
ATOM 1509 C C . ARG A 1 192 ? 7.912 10.397 2.380 1.00 96.31 192 ARG A C 1
ATOM 1511 O O . ARG A 1 192 ? 6.990 11.068 2.829 1.00 96.31 192 ARG A O 1
ATOM 1518 N N . ASP A 1 193 ? 7.730 9.355 1.577 1.00 97.38 193 ASP A N 1
ATOM 1519 C CA . ASP A 1 193 ? 6.463 9.094 0.896 1.00 97.38 193 ASP A CA 1
ATOM 1520 C C . ASP A 1 193 ? 5.424 8.385 1.766 1.00 97.38 193 ASP A C 1
ATOM 1522 O O . ASP A 1 193 ? 4.240 8.426 1.440 1.00 97.38 193 ASP A O 1
ATOM 1526 N N . TYR A 1 194 ? 5.827 7.709 2.844 1.00 97.75 194 TYR A N 1
ATOM 1527 C CA . TYR A 1 194 ? 4.927 6.828 3.595 1.00 97.75 194 TYR A CA 1
ATOM 1528 C C . TYR A 1 194 ? 4.659 7.244 5.039 1.00 97.75 194 TYR A C 1
ATOM 1530 O O . TYR A 1 194 ? 3.746 6.694 5.660 1.00 97.75 194 TYR A O 1
ATOM 1538 N N . LEU A 1 195 ? 5.419 8.199 5.582 1.00 97.81 195 LEU A N 1
ATOM 1539 C CA . LEU A 1 195 ? 5.262 8.641 6.967 1.00 97.81 195 LEU A CA 1
ATOM 1540 C C . LEU A 1 195 ? 4.609 10.031 7.036 1.00 97.81 195 LEU A C 1
ATOM 1542 O O . LEU A 1 195 ? 4.964 10.918 6.254 1.00 97.81 195 LEU A O 1
ATOM 1546 N N . PRO A 1 196 ? 3.631 10.221 7.941 1.00 96.94 196 PRO A N 1
ATOM 1547 C CA . PRO A 1 196 ? 2.763 11.395 7.935 1.00 96.94 196 PRO A CA 1
ATOM 1548 C C . PRO A 1 196 ? 3.417 12.668 8.461 1.00 96.94 196 PRO A C 1
ATOM 1550 O O . PRO A 1 196 ? 3.017 13.760 8.069 1.00 96.94 196 PRO A O 1
ATOM 1553 N N . THR A 1 197 ? 4.396 12.534 9.351 1.00 97.44 197 THR A N 1
ATOM 1554 C CA . THR A 1 197 ? 5.049 13.648 10.041 1.00 97.44 197 THR A CA 1
ATOM 1555 C C . THR A 1 197 ? 6.565 13.548 9.929 1.00 97.44 197 THR A C 1
ATOM 1557 O O . THR A 1 197 ? 7.118 12.453 9.794 1.00 97.44 197 THR A O 1
ATOM 1560 N N . ALA A 1 198 ? 7.215 14.710 9.961 1.00 96.88 198 ALA A N 1
ATOM 1561 C CA . ALA A 1 198 ? 8.663 14.837 9.990 1.00 96.88 198 ALA A CA 1
ATOM 1562 C C . ALA A 1 198 ? 9.181 14.463 11.384 1.00 96.88 198 ALA A C 1
ATOM 1564 O O . ALA A 1 198 ? 8.884 15.160 12.353 1.00 96.88 198 ALA A O 1
ATOM 1565 N N . ALA A 1 199 ? 9.929 13.364 11.490 1.00 95.00 199 ALA A N 1
ATOM 1566 C CA . ALA A 1 199 ? 10.489 12.894 12.753 1.00 95.00 199 ALA A CA 1
ATOM 1567 C C . ALA A 1 199 ? 11.735 12.024 12.555 1.00 95.00 199 ALA A C 1
ATOM 1569 O O . ALA A 1 199 ? 11.992 11.486 11.473 1.00 95.00 199 ALA A O 1
ATOM 1570 N N . GLU A 1 200 ? 12.502 11.851 13.630 1.00 92.38 200 GLU A N 1
ATOM 1571 C CA . GLU A 1 200 ? 13.546 10.832 13.655 1.00 92.38 200 GLU A CA 1
ATOM 1572 C C . GLU A 1 200 ? 12.955 9.429 13.755 1.00 92.38 200 GLU A C 1
ATOM 1574 O O . GLU A 1 200 ? 11.931 9.201 14.399 1.00 92.38 200 GLU A O 1
ATOM 1579 N N . SER A 1 201 ? 13.644 8.459 13.148 1.00 88.44 201 SER A N 1
ATOM 1580 C CA . SER A 1 201 ? 13.231 7.063 13.281 1.00 88.44 201 SER A CA 1
ATOM 1581 C C . SER A 1 201 ? 13.455 6.575 14.710 1.00 88.44 201 SER A C 1
ATOM 1583 O O . SER A 1 201 ? 14.612 6.526 15.140 1.00 88.44 201 SER A O 1
ATOM 1585 N N . PRO A 1 202 ? 12.416 6.085 15.414 1.00 83.75 202 PRO A N 1
ATOM 1586 C CA . PRO A 1 202 ? 12.619 5.412 16.695 1.00 83.75 202 PRO A CA 1
ATOM 1587 C C . PRO A 1 202 ? 13.328 4.059 16.506 1.00 83.75 202 PRO A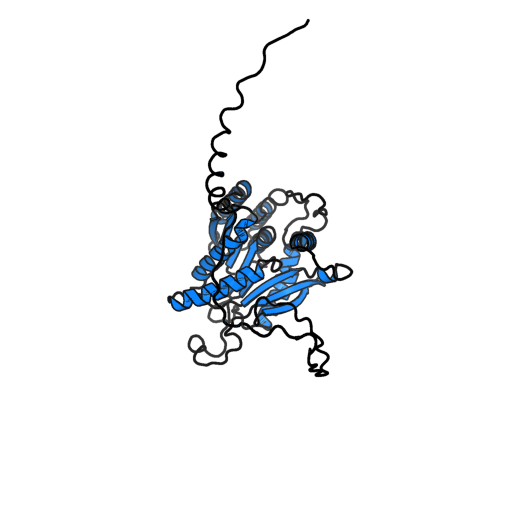 C 1
ATOM 1589 O O . PRO A 1 202 ? 13.939 3.529 17.432 1.00 83.75 202 PRO A O 1
ATOM 1592 N N . TRP A 1 203 ? 13.295 3.504 15.290 1.00 82.25 203 TRP A N 1
ATOM 1593 C CA . TRP A 1 203 ? 13.952 2.252 14.913 1.00 82.25 203 TRP A CA 1
ATOM 1594 C C . TRP A 1 203 ? 15.309 2.533 14.269 1.00 82.25 203 TRP A C 1
ATOM 1596 O O . TRP A 1 203 ? 15.515 2.281 13.079 1.00 82.25 203 TRP A O 1
ATOM 1606 N N . GLY A 1 204 ? 16.210 3.146 15.041 1.00 67.31 204 GLY A N 1
ATOM 1607 C CA . GLY A 1 204 ? 17.541 3.535 14.580 1.00 67.31 204 GLY A CA 1
ATOM 1608 C C . GLY A 1 204 ? 18.265 2.397 13.850 1.00 67.31 204 GLY A C 1
ATOM 1609 O O . GLY A 1 204 ? 18.227 1.245 14.275 1.00 67.31 204 GLY A O 1
ATOM 1610 N N . VAL A 1 205 ? 18.939 2.722 12.745 1.00 75.38 205 VAL A N 1
ATOM 1611 C CA . VAL A 1 205 ? 19.864 1.796 12.077 1.00 75.38 205 VAL A CA 1
ATOM 1612 C C . VAL A 1 205 ? 21.244 2.437 12.136 1.00 75.38 205 VAL A C 1
ATOM 1614 O O . VAL A 1 205 ? 21.392 3.576 11.691 1.00 75.38 205 VAL A O 1
ATOM 1617 N N . PRO A 1 206 ? 22.255 1.760 12.702 1.00 75.44 206 PRO A N 1
ATOM 1618 C CA . PRO A 1 206 ? 23.602 2.309 12.769 1.00 75.44 206 PRO A CA 1
ATOM 1619 C C . PRO A 1 206 ? 24.090 2.760 11.388 1.00 75.44 206 PRO A C 1
ATOM 1621 O O . PRO A 1 206 ? 24.023 2.003 10.424 1.00 75.44 206 PRO A O 1
ATOM 1624 N N . GLY A 1 207 ? 24.553 4.008 11.292 1.00 75.44 207 GLY A N 1
ATOM 1625 C CA . GLY A 1 207 ? 25.054 4.590 10.043 1.00 75.44 207 GLY A CA 1
ATOM 1626 C C . GLY A 1 207 ? 23.983 5.056 9.048 1.00 75.44 207 GLY A C 1
ATOM 1627 O O . GLY A 1 207 ? 24.348 5.554 7.987 1.00 75.44 207 GLY A O 1
ATOM 1628 N N . SER A 1 208 ? 22.684 4.939 9.356 1.00 78.38 208 SER A N 1
ATOM 1629 C CA . SER A 1 208 ? 21.635 5.489 8.489 1.00 78.38 208 SER A CA 1
ATOM 1630 C C . SER A 1 208 ? 21.513 7.002 8.632 1.00 78.38 208 SER A C 1
ATOM 1632 O O . SER A 1 208 ? 21.574 7.517 9.748 1.00 78.38 208 SER A O 1
ATOM 1634 N N . SER A 1 209 ? 21.239 7.688 7.523 1.00 81.00 209 SER A N 1
ATOM 1635 C CA . SER A 1 209 ? 20.864 9.102 7.517 1.00 81.00 209 SER A CA 1
ATOM 1636 C C . SER A 1 209 ? 19.656 9.375 8.420 1.00 81.00 209 SER A C 1
ATOM 1638 O O . SER A 1 209 ? 18.752 8.537 8.531 1.00 81.00 209 SER A O 1
ATOM 1640 N N . SER A 1 210 ? 19.646 10.564 9.028 1.00 90.00 210 SER A N 1
ATOM 1641 C CA . SER A 1 210 ? 18.468 11.119 9.701 1.00 90.00 210 SER A CA 1
ATOM 1642 C C . SER A 1 210 ? 17.265 11.113 8.756 1.00 90.00 210 SER A C 1
ATOM 1644 O O . SER A 1 210 ? 17.409 11.314 7.546 1.00 90.00 210 SER A O 1
ATOM 1646 N N . LEU A 1 211 ? 16.083 10.855 9.317 1.00 92.75 211 LEU A N 1
ATOM 1647 C CA . LEU A 1 211 ? 14.820 10.945 8.581 1.00 92.75 211 LEU A CA 1
ATOM 1648 C C . LEU A 1 211 ? 14.043 12.223 8.903 1.00 92.75 211 LEU A C 1
ATOM 1650 O O . LEU A 1 211 ? 13.020 12.458 8.261 1.00 92.75 211 LEU A O 1
ATOM 1654 N N . LEU A 1 212 ? 14.513 13.043 9.848 1.00 93.56 212 LEU A N 1
ATOM 1655 C CA . LEU A 1 212 ? 13.793 14.223 10.324 1.00 93.56 212 LEU A CA 1
ATOM 1656 C C . LEU A 1 212 ? 13.493 15.200 9.184 1.00 93.56 212 LEU A C 1
ATOM 1658 O O . LEU A 1 212 ? 12.342 15.570 8.991 1.00 93.56 212 LEU A O 1
ATOM 1662 N N . ASP A 1 213 ? 14.498 15.520 8.371 1.00 91.50 213 ASP A N 1
ATOM 1663 C CA . ASP A 1 213 ? 14.364 16.484 7.268 1.00 91.50 213 ASP A CA 1
ATOM 1664 C C . ASP A 1 213 ? 13.778 15.873 5.978 1.00 91.50 213 ASP A C 1
ATOM 1666 O O . ASP A 1 213 ? 13.669 16.551 4.957 1.00 91.50 213 ASP A O 1
ATOM 1670 N N . ILE A 1 214 ? 13.451 14.575 5.989 1.00 93.31 214 ILE A N 1
ATOM 1671 C CA . ILE A 1 214 ? 13.054 13.814 4.791 1.00 93.31 214 ILE A CA 1
ATOM 1672 C C . ILE A 1 214 ? 11.630 13.264 4.905 1.00 93.31 214 ILE A C 1
ATOM 1674 O O . ILE A 1 214 ? 10.923 13.192 3.904 1.00 93.31 214 ILE A O 1
ATOM 1678 N N . SER A 1 215 ? 11.220 12.825 6.095 1.00 95.94 215 SER A N 1
ATOM 1679 C CA . SER A 1 215 ? 9.898 12.247 6.362 1.00 95.94 215 SER A CA 1
ATOM 1680 C C . SER A 1 215 ? 8.791 13.309 6.416 1.00 95.94 215 SER A C 1
ATOM 1682 O O . SER A 1 215 ? 9.054 14.506 6.383 1.00 95.94 215 SER A O 1
ATOM 1684 N N . GLY A 1 216 ? 7.529 12.876 6.482 1.00 96.62 216 GLY A N 1
ATOM 1685 C CA . GLY A 1 216 ? 6.392 13.786 6.665 1.00 96.62 216 GLY A CA 1
ATOM 1686 C C . GLY A 1 216 ? 5.656 14.192 5.394 1.00 96.62 216 GLY A C 1
ATOM 1687 O O . GLY A 1 216 ? 4.832 15.104 5.421 1.00 96.62 216 GLY A O 1
ATOM 1688 N N . HIS A 1 217 ? 5.913 13.514 4.277 1.00 97.38 217 HIS A N 1
ATOM 1689 C CA . HIS A 1 217 ? 5.314 13.838 2.984 1.00 97.38 217 HIS A CA 1
ATOM 1690 C C . HIS A 1 217 ? 4.315 12.779 2.501 1.00 97.38 217 HIS A C 1
ATOM 1692 O O . HIS A 1 217 ? 3.959 12.768 1.321 1.00 97.38 217 HIS A O 1
ATOM 1698 N N . ALA A 1 218 ? 3.785 11.933 3.396 1.00 98.12 218 ALA A N 1
ATOM 1699 C CA . ALA A 1 218 ? 2.810 10.914 3.007 1.00 98.12 218 ALA A CA 1
ATOM 1700 C C . ALA A 1 218 ? 1.572 11.494 2.316 1.00 98.12 218 ALA A C 1
ATOM 1702 O O . ALA A 1 218 ? 1.159 11.010 1.266 1.00 98.12 218 ALA A O 1
ATOM 1703 N N . THR A 1 219 ? 1.014 12.589 2.834 1.00 97.81 219 THR A N 1
ATOM 1704 C CA . THR A 1 219 ? -0.129 13.267 2.200 1.00 97.81 219 THR A CA 1
ATOM 1705 C C . THR A 1 219 ? 0.204 13.761 0.787 1.00 97.81 219 THR A C 1
ATOM 1707 O O . THR A 1 219 ? -0.621 13.630 -0.117 1.00 97.81 219 THR A O 1
ATOM 1710 N N . THR A 1 220 ? 1.411 14.297 0.579 1.00 97.38 220 THR A N 1
ATOM 1711 C CA . THR A 1 220 ? 1.912 14.742 -0.734 1.00 97.38 220 THR A CA 1
ATOM 1712 C C . THR A 1 220 ? 2.028 13.558 -1.691 1.00 97.38 220 THR A C 1
ATOM 1714 O O . THR A 1 220 ? 1.474 13.596 -2.786 1.00 97.38 220 THR A O 1
ATOM 1717 N N . PHE A 1 221 ? 2.662 12.460 -1.272 1.00 98.25 221 PHE A N 1
ATOM 1718 C CA . PHE A 1 221 ? 2.751 11.240 -2.079 1.00 98.25 221 PHE A CA 1
ATOM 1719 C C . PHE A 1 221 ? 1.364 10.718 -2.488 1.00 98.25 221 PHE A C 1
ATOM 1721 O O . PHE A 1 221 ? 1.111 10.466 -3.671 1.00 98.25 221 PHE A O 1
ATOM 1728 N N . LEU A 1 222 ? 0.441 10.606 -1.530 1.00 98.25 222 LEU A N 1
ATOM 1729 C CA . LEU A 1 222 ? -0.903 10.094 -1.781 1.00 98.25 222 LEU A CA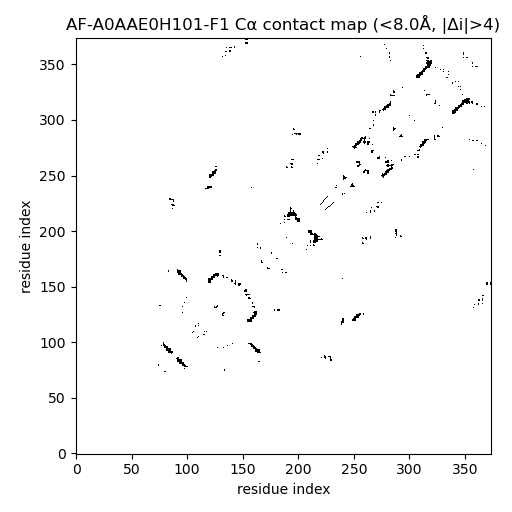 1
ATOM 1730 C C . LEU A 1 222 ? -1.698 10.974 -2.751 1.00 98.25 222 LEU A C 1
ATOM 1732 O O . LEU A 1 222 ? -2.350 10.460 -3.660 1.00 98.25 222 LEU A O 1
ATOM 1736 N N . ARG A 1 223 ? -1.653 12.297 -2.584 1.00 96.88 223 ARG A N 1
ATOM 1737 C CA . ARG A 1 223 ? -2.457 13.217 -3.399 1.00 96.88 223 ARG A CA 1
ATOM 1738 C C . ARG A 1 223 ? -1.833 13.471 -4.763 1.00 96.88 223 ARG A C 1
ATOM 1740 O O . ARG A 1 223 ? -2.531 13.396 -5.775 1.00 96.88 223 ARG A O 1
ATOM 1747 N N . ASP A 1 224 ? -0.530 13.708 -4.813 1.00 95.88 224 ASP A N 1
ATOM 1748 C CA . ASP A 1 224 ? 0.124 14.225 -6.016 1.00 95.88 224 ASP A CA 1
ATOM 1749 C C . ASP A 1 224 ? 0.632 13.112 -6.925 1.00 95.88 224 ASP A C 1
ATOM 1751 O O . ASP A 1 224 ? 0.621 13.247 -8.153 1.00 95.88 224 ASP A O 1
ATOM 1755 N N . PHE A 1 225 ? 1.064 11.994 -6.340 1.00 97.62 225 PHE A N 1
ATOM 1756 C CA . PHE A 1 225 ? 1.481 10.834 -7.112 1.00 97.62 225 PHE A CA 1
ATOM 1757 C C . PHE A 1 225 ? 0.359 9.811 -7.238 1.00 97.62 225 PHE A C 1
ATOM 1759 O O . PHE A 1 225 ? -0.102 9.558 -8.349 1.00 97.62 225 PHE A O 1
ATOM 1766 N N . LEU A 1 226 ? -0.110 9.234 -6.130 1.00 98.00 226 LEU A N 1
ATOM 1767 C CA . LEU A 1 226 ? -1.035 8.102 -6.197 1.00 98.00 226 LEU A CA 1
ATOM 1768 C C . LEU A 1 226 ? -2.382 8.497 -6.826 1.00 98.00 226 LEU A C 1
ATOM 1770 O O . LEU A 1 226 ? -2.774 7.922 -7.842 1.00 98.00 226 LEU A O 1
ATOM 1774 N N . ALA A 1 227 ? -3.058 9.498 -6.257 1.00 97.38 227 ALA A N 1
ATOM 1775 C CA . ALA A 1 227 ? -4.390 9.924 -6.677 1.00 97.38 227 ALA A CA 1
ATOM 1776 C C . ALA A 1 227 ? -4.387 10.702 -8.000 1.00 97.38 227 ALA A C 1
ATOM 1778 O O . ALA A 1 227 ? -5.213 10.437 -8.869 1.00 97.38 227 ALA A O 1
ATOM 1779 N N . SER A 1 228 ? -3.464 11.655 -8.164 1.00 96.56 228 SER A N 1
ATOM 1780 C CA . SER A 1 228 ? -3.477 12.559 -9.325 1.00 96.56 228 SER A CA 1
ATOM 1781 C C . SER A 1 228 ? -2.738 12.013 -10.547 1.00 96.56 228 SER A C 1
ATOM 1783 O O . SER A 1 228 ? -3.036 12.424 -11.667 1.00 96.56 228 SER A O 1
ATOM 1785 N N . THR A 1 229 ? -1.788 11.090 -10.361 1.00 97.69 229 THR A N 1
ATOM 1786 C CA . THR A 1 229 ? -0.936 10.601 -11.456 1.00 97.69 229 THR A CA 1
ATOM 1787 C C . THR A 1 229 ? -1.139 9.117 -11.726 1.00 97.69 229 THR A C 1
ATOM 1789 O O . THR A 1 229 ? -1.540 8.738 -12.828 1.00 97.69 229 THR A O 1
ATOM 1792 N N . LEU A 1 230 ? -0.862 8.265 -10.738 1.00 98.50 230 LEU A N 1
ATOM 1793 C CA . LEU A 1 230 ? -0.753 6.827 -10.939 1.00 98.50 230 LEU A CA 1
ATOM 1794 C C . LEU A 1 230 ? -2.109 6.172 -11.209 1.00 98.50 230 LEU A C 1
ATOM 1796 O O . LEU A 1 230 ? -2.246 5.484 -12.218 1.00 98.50 230 LEU A O 1
ATOM 1800 N N . VAL A 1 231 ? -3.110 6.378 -10.347 1.00 98.06 231 VAL A N 1
ATOM 1801 C CA . VAL A 1 231 ? -4.442 5.774 -10.538 1.00 98.06 231 VAL A CA 1
ATOM 1802 C C . VAL A 1 231 ? -5.045 6.183 -11.895 1.00 98.06 231 VAL A C 1
ATOM 1804 O O . VAL A 1 231 ? -5.377 5.284 -12.673 1.00 98.06 231 VAL A O 1
ATOM 1807 N N . PRO A 1 232 ? -5.072 7.479 -12.281 1.00 97.31 232 PRO A N 1
ATOM 1808 C CA . PRO A 1 232 ? -5.557 7.891 -13.599 1.00 97.31 232 PRO A CA 1
ATOM 1809 C C . PRO A 1 232 ? -4.735 7.340 -14.770 1.00 97.31 232 PRO A C 1
ATOM 1811 O O . PRO A 1 232 ? -5.286 7.077 -15.839 1.00 97.31 232 PRO A O 1
ATOM 1814 N N . PHE A 1 233 ? -3.414 7.195 -14.612 1.00 98.38 233 PHE A N 1
ATOM 1815 C CA . PHE A 1 233 ? -2.564 6.575 -15.628 1.00 98.38 233 PHE A CA 1
ATOM 1816 C C . PHE A 1 233 ? -2.945 5.109 -15.851 1.00 98.38 233 PHE A C 1
ATOM 1818 O O . PHE A 1 233 ? -3.139 4.710 -17.000 1.00 98.38 233 PHE A O 1
ATOM 1825 N N . VAL A 1 234 ? -3.097 4.329 -14.778 1.00 98.25 234 VAL A N 1
ATOM 1826 C CA . VAL A 1 234 ? -3.443 2.904 -14.869 1.00 98.25 234 VAL A CA 1
ATOM 1827 C C . VAL A 1 234 ? -4.839 2.731 -15.472 1.00 98.25 234 VAL A C 1
ATOM 1829 O O . VAL A 1 234 ? -4.986 1.965 -16.420 1.00 98.25 234 VAL A O 1
ATOM 1832 N N . ASP A 1 235 ? -5.834 3.495 -15.016 1.00 96.62 235 ASP A N 1
ATOM 1833 C CA . ASP A 1 235 ? -7.217 3.389 -15.510 1.00 96.62 235 ASP A CA 1
ATOM 1834 C C . ASP A 1 235 ? -7.378 3.771 -16.989 1.00 96.62 235 ASP A C 1
ATOM 1836 O O . ASP A 1 235 ? -8.251 3.252 -17.683 1.00 96.62 235 ASP A O 1
ATOM 1840 N N . ARG A 1 236 ? -6.544 4.693 -17.485 1.00 96.19 236 ARG A N 1
ATOM 1841 C CA . ARG A 1 236 ? -6.545 5.098 -18.898 1.00 96.19 236 ARG A CA 1
ATOM 1842 C C . ARG A 1 236 ? -5.802 4.106 -19.791 1.00 96.19 236 ARG A C 1
ATOM 1844 O O . ARG A 1 236 ? -6.135 3.988 -20.966 1.00 96.19 236 ARG A O 1
ATOM 1851 N N . THR A 1 237 ? -4.774 3.455 -19.257 1.00 96.31 237 THR A N 1
ATOM 1852 C CA . THR A 1 237 ? -3.854 2.615 -20.039 1.00 96.31 237 THR A CA 1
ATOM 1853 C C . THR A 1 237 ? -4.309 1.157 -20.071 1.00 96.31 237 THR A C 1
ATOM 1855 O O . THR A 1 237 ? -4.129 0.480 -21.081 1.00 96.31 237 THR A O 1
ATOM 1858 N N . PHE A 1 238 ? -4.948 0.679 -19.000 1.00 94.50 238 PHE A N 1
ATOM 1859 C CA . PHE A 1 238 ? -5.339 -0.718 -18.843 1.00 94.50 238 PHE A CA 1
ATOM 1860 C C . PHE A 1 238 ? -6.845 -0.885 -18.626 1.00 94.50 238 PHE A C 1
ATOM 1862 O O . PHE A 1 238 ? -7.552 0.031 -18.214 1.00 94.50 238 PHE A O 1
ATOM 1869 N N . ARG A 1 239 ? -7.362 -2.090 -18.896 1.00 93.69 239 ARG A N 1
ATOM 1870 C CA . ARG A 1 239 ? -8.776 -2.435 -18.691 1.00 93.69 239 ARG A CA 1
ATOM 1871 C C . ARG A 1 239 ? -9.052 -2.672 -17.207 1.00 93.69 239 ARG A C 1
ATOM 1873 O O . ARG A 1 239 ? -9.194 -3.811 -16.779 1.00 93.69 239 ARG A O 1
ATOM 1880 N N . THR A 1 240 ? -9.119 -1.606 -16.419 1.00 94.50 240 THR A N 1
ATOM 1881 C CA . THR A 1 240 ? -9.409 -1.674 -14.979 1.00 94.50 240 THR A CA 1
ATOM 1882 C C . THR A 1 240 ? -10.908 -1.612 -14.684 1.00 94.50 240 THR A C 1
ATOM 1884 O O . THR A 1 240 ? -11.700 -1.099 -15.490 1.00 94.50 240 THR A O 1
ATOM 1887 N N . GLN A 1 241 ? -11.302 -2.143 -13.524 1.00 93.50 241 GLN A N 1
ATOM 1888 C CA . GLN A 1 241 ? -12.619 -1.934 -12.925 1.00 93.50 241 GLN A CA 1
ATOM 1889 C C . GLN A 1 241 ? -12.695 -0.557 -12.256 1.00 93.50 241 GLN A C 1
ATOM 1891 O O . GLN A 1 241 ? -12.050 -0.301 -11.240 1.00 93.50 241 GLN A O 1
ATOM 1896 N N . THR A 1 242 ? -13.496 0.327 -12.842 1.00 92.19 242 THR A N 1
ATOM 1897 C CA . THR A 1 242 ? -13.731 1.709 -12.403 1.00 92.19 242 THR A CA 1
ATOM 1898 C C . THR A 1 242 ? -15.196 1.921 -12.010 1.00 92.19 242 THR A C 1
ATOM 1900 O O . THR A 1 242 ? -16.037 1.045 -12.219 1.00 92.19 242 THR A O 1
ATOM 1903 N N . GLU A 1 243 ? -15.526 3.115 -11.512 1.00 88.50 243 GLU A N 1
ATOM 1904 C CA . GLU A 1 243 ? -16.901 3.505 -11.151 1.00 88.50 243 GLU A CA 1
ATOM 1905 C C . GLU A 1 243 ? -17.898 3.362 -12.310 1.00 88.50 243 GLU A C 1
ATOM 1907 O O . GLU A 1 243 ? -19.074 3.095 -12.098 1.00 88.50 243 GLU A O 1
ATOM 1912 N N . SER A 1 244 ? -17.438 3.507 -13.557 1.00 86.56 244 SER A N 1
ATOM 1913 C CA . SER A 1 244 ? -18.291 3.343 -14.740 1.00 86.56 244 SER A CA 1
ATOM 1914 C C . SER A 1 244 ? -18.585 1.881 -15.090 1.00 86.56 244 SER A C 1
ATOM 1916 O O . SER A 1 244 ? -19.313 1.616 -16.045 1.00 86.56 244 SER A O 1
ATOM 1918 N N . THR A 1 245 ? -17.972 0.920 -14.399 1.00 86.56 245 THR A N 1
ATOM 1919 C CA . THR A 1 245 ? -18.193 -0.501 -14.679 1.00 86.56 245 THR A CA 1
ATOM 1920 C C . THR A 1 245 ? -19.422 -1.015 -13.936 1.00 86.56 245 THR A C 1
ATOM 1922 O O . THR A 1 245 ? -19.661 -0.580 -12.813 1.00 86.56 245 THR A O 1
ATOM 1925 N N . PRO A 1 246 ? -20.192 -1.967 -14.499 1.00 84.19 246 PRO A N 1
ATOM 1926 C CA . PRO A 1 246 ? -21.361 -2.526 -13.810 1.00 84.19 246 PRO A CA 1
ATOM 1927 C C . PRO A 1 246 ? -21.039 -3.165 -12.452 1.00 84.19 246 PRO A C 1
ATOM 1929 O O . PRO A 1 246 ? -21.891 -3.206 -11.573 1.00 84.19 246 PRO A O 1
ATOM 1932 N N . THR A 1 247 ? -19.809 -3.655 -12.284 1.00 81.44 247 THR A N 1
ATOM 1933 C CA . THR A 1 247 ? -19.290 -4.221 -11.031 1.00 81.44 247 THR A CA 1
ATOM 1934 C C . THR A 1 247 ? -18.793 -3.161 -10.041 1.00 81.44 247 THR A C 1
ATOM 1936 O O . THR A 1 247 ? -18.456 -3.511 -8.917 1.00 81.44 247 THR A O 1
ATOM 1939 N N . GLY A 1 248 ? -18.742 -1.884 -10.438 1.00 86.31 248 GLY A N 1
ATOM 1940 C CA . GLY A 1 248 ? -18.146 -0.791 -9.667 1.00 86.31 248 GLY A CA 1
ATOM 1941 C C . GLY A 1 248 ? -16.615 -0.785 -9.699 1.00 86.31 248 GLY A C 1
ATOM 1942 O O . GLY A 1 248 ? -15.976 -1.680 -10.262 1.00 86.31 248 GLY A O 1
ATOM 1943 N N . ALA A 1 249 ? -16.007 0.250 -9.111 1.00 90.62 249 ALA A N 1
ATOM 1944 C CA . ALA A 1 249 ? -14.559 0.274 -8.941 1.00 90.62 249 ALA A CA 1
ATOM 1945 C C . ALA A 1 249 ? -14.110 -0.831 -7.981 1.00 90.62 249 ALA A C 1
ATOM 1947 O O . ALA A 1 249 ? -14.749 -1.073 -6.958 1.00 90.62 249 ALA A O 1
ATOM 1948 N N . CYS A 1 250 ? -12.984 -1.467 -8.301 1.00 94.69 250 CYS A N 1
ATOM 1949 C CA . CYS A 1 250 ? -12.398 -2.478 -7.435 1.00 94.69 250 CYS A CA 1
ATOM 1950 C C . CYS A 1 250 ? -10.881 -2.321 -7.372 1.00 94.69 250 CYS A C 1
ATOM 1952 O O . CYS A 1 250 ? -10.131 -2.858 -8.196 1.00 94.69 250 CYS A O 1
ATOM 1954 N N . ARG A 1 251 ? -10.426 -1.559 -6.377 1.00 97.88 251 ARG A N 1
ATOM 1955 C CA . ARG A 1 251 ? -9.010 -1.326 -6.103 1.00 97.88 251 ARG A CA 1
ATOM 1956 C C . ARG A 1 251 ? -8.655 -1.773 -4.694 1.00 97.88 251 ARG A C 1
ATOM 1958 O O . ARG A 1 251 ? -9.325 -1.431 -3.717 1.00 97.88 251 ARG A O 1
ATOM 1965 N N . ALA A 1 252 ? -7.556 -2.504 -4.609 1.00 98.56 252 ALA A N 1
ATOM 1966 C CA . ALA A 1 252 ? -6.896 -2.873 -3.373 1.00 98.56 252 ALA A CA 1
ATOM 1967 C C . ALA A 1 252 ? -5.536 -2.175 -3.296 1.00 98.56 252 ALA A C 1
ATOM 1969 O O . ALA A 1 252 ? -4.866 -2.021 -4.317 1.00 98.56 252 ALA A O 1
ATOM 1970 N N . ILE A 1 253 ? -5.107 -1.781 -2.100 1.00 98.88 253 ILE A N 1
ATOM 1971 C CA . ILE A 1 253 ? -3.737 -1.323 -1.854 1.00 98.88 253 ILE A CA 1
ATOM 1972 C C . ILE A 1 253 ? -3.100 -2.145 -0.743 1.00 98.88 253 ILE A C 1
ATOM 1974 O O . ILE A 1 253 ? -3.749 -2.466 0.254 1.00 98.88 253 ILE A O 1
ATOM 1978 N N . VAL A 1 254 ? -1.830 -2.493 -0.930 1.00 98.81 254 VAL A N 1
ATOM 1979 C CA . VAL A 1 254 ? -1.073 -3.320 -0.002 1.00 98.81 254 VAL A CA 1
ATOM 1980 C C . VAL A 1 254 ? 0.308 -2.753 0.290 1.00 98.81 254 VAL A C 1
ATOM 1982 O O . VAL A 1 254 ? 0.999 -2.264 -0.603 1.00 98.81 254 VAL A O 1
ATOM 1985 N N . GLY A 1 255 ? 0.719 -2.845 1.553 1.00 98.38 255 GLY A N 1
ATOM 1986 C CA . GLY A 1 255 ? 2.050 -2.450 1.992 1.00 98.38 255 GLY A CA 1
ATOM 1987 C C . GLY A 1 255 ? 2.461 -3.112 3.304 1.00 98.38 255 GLY A C 1
ATOM 1988 O O . GLY A 1 255 ? 1.631 -3.598 4.074 1.00 98.38 255 GLY A O 1
ATOM 1989 N N . LYS A 1 256 ? 3.769 -3.121 3.571 1.00 97.56 256 LYS A N 1
ATOM 1990 C CA . LYS A 1 256 ? 4.356 -3.663 4.803 1.00 97.56 256 LYS A CA 1
ATOM 1991 C C . LYS A 1 256 ? 5.281 -2.643 5.462 1.00 97.56 256 LYS A C 1
ATOM 1993 O O . LYS A 1 256 ? 5.958 -1.900 4.754 1.00 97.56 256 LYS A O 1
ATOM 1998 N N . SER A 1 257 ? 5.365 -2.627 6.795 1.00 96.19 257 SER A N 1
ATOM 1999 C CA . SER A 1 257 ? 6.248 -1.707 7.531 1.00 96.19 257 SER A CA 1
ATOM 2000 C C . SER A 1 257 ? 5.891 -0.254 7.182 1.00 96.19 257 SER A C 1
ATOM 2002 O O . SER A 1 257 ? 4.710 0.084 7.240 1.00 96.19 257 SER A O 1
ATOM 2004 N N . PHE A 1 258 ? 6.829 0.591 6.733 1.00 97.06 258 PHE A N 1
ATOM 2005 C CA . PHE A 1 258 ? 6.478 1.928 6.220 1.00 97.06 258 PHE A CA 1
ATOM 2006 C C . PHE A 1 258 ? 5.446 1.876 5.082 1.00 97.06 258 PHE A C 1
ATOM 2008 O O . PHE A 1 258 ? 4.515 2.667 5.088 1.00 97.06 258 PHE A O 1
ATOM 2015 N N . GLY A 1 259 ? 5.507 0.906 4.165 1.00 97.94 259 GLY A N 1
ATOM 2016 C CA . GLY A 1 259 ? 4.451 0.735 3.163 1.00 97.94 259 GLY A CA 1
ATOM 2017 C C . GLY A 1 259 ? 3.083 0.449 3.799 1.00 97.94 259 GLY A C 1
ATOM 2018 O O . GLY A 1 259 ? 2.065 0.953 3.342 1.00 97.94 259 GLY A O 1
ATOM 2019 N N . GLY A 1 260 ? 3.040 -0.303 4.902 1.00 98.38 260 GLY A N 1
ATOM 2020 C CA . GLY A 1 260 ? 1.811 -0.523 5.670 1.00 98.38 260 GLY A CA 1
ATOM 2021 C C . GLY A 1 260 ? 1.329 0.760 6.353 1.00 98.38 260 GLY A C 1
ATOM 2022 O O . GLY A 1 260 ? 0.132 1.032 6.379 1.00 98.38 260 GLY A O 1
ATOM 2023 N N . SER A 1 261 ? 2.257 1.573 6.861 1.00 98.50 261 SER A N 1
ATOM 2024 C CA . SER A 1 261 ? 1.974 2.906 7.401 1.00 98.50 261 SER A CA 1
ATOM 2025 C C . SER A 1 261 ? 1.377 3.844 6.357 1.00 98.50 261 SER A C 1
ATOM 2027 O O . SER A 1 261 ? 0.430 4.556 6.670 1.00 98.50 261 SER A O 1
ATOM 2029 N N . ALA A 1 262 ? 1.842 3.800 5.107 1.00 98.75 262 ALA A N 1
ATOM 2030 C CA . ALA A 1 262 ? 1.209 4.537 4.018 1.00 98.75 262 ALA A CA 1
ATOM 2031 C C . ALA A 1 262 ? -0.223 4.068 3.749 1.00 98.75 262 ALA A C 1
ATOM 2033 O O . ALA A 1 262 ? -1.086 4.904 3.507 1.00 98.75 262 ALA A O 1
ATOM 2034 N N . VAL A 1 263 ? -0.503 2.760 3.823 1.00 98.81 263 VAL A N 1
ATOM 2035 C CA . VAL A 1 263 ? -1.881 2.245 3.710 1.00 98.81 263 VAL A CA 1
ATOM 2036 C C . VAL A 1 263 ? -2.747 2.739 4.874 1.00 98.81 263 VAL A C 1
ATOM 2038 O O . VAL A 1 263 ? -3.886 3.145 4.649 1.00 98.81 263 VAL A O 1
ATOM 2041 N N . ALA A 1 264 ? -2.216 2.762 6.101 1.00 98.69 264 ALA A N 1
ATOM 2042 C CA . ALA A 1 264 ? -2.911 3.330 7.257 1.00 98.69 264 ALA A CA 1
ATOM 2043 C C . ALA A 1 264 ? -3.171 4.837 7.086 1.00 98.69 264 ALA A C 1
ATOM 2045 O O . ALA A 1 264 ? -4.284 5.294 7.329 1.00 98.69 264 ALA A O 1
ATOM 2046 N N . HIS A 1 265 ? -2.184 5.600 6.602 1.00 98.69 265 HIS A N 1
ATOM 2047 C CA . HIS A 1 265 ? -2.345 7.025 6.292 1.00 98.69 265 HIS A CA 1
ATOM 2048 C C . HIS A 1 265 ? -3.386 7.255 5.195 1.00 98.69 265 HIS A C 1
ATOM 2050 O O . HIS A 1 265 ? -4.219 8.146 5.306 1.00 98.69 265 HIS A O 1
ATOM 2056 N N . LEU A 1 266 ? -3.376 6.416 4.154 1.00 98.69 266 LEU A N 1
ATOM 2057 C CA . LEU A 1 266 ? -4.336 6.471 3.056 1.00 98.69 266 LEU A CA 1
ATOM 2058 C C . LEU A 1 266 ? -5.758 6.237 3.551 1.00 98.69 266 LEU A C 1
ATOM 2060 O O . LEU A 1 266 ? -6.649 6.986 3.165 1.00 98.69 266 LEU A O 1
ATOM 2064 N N . LEU A 1 267 ? -5.959 5.245 4.424 1.00 98.62 267 LEU A N 1
ATOM 2065 C CA . LEU A 1 267 ? -7.254 4.981 5.049 1.00 98.62 267 LEU A CA 1
ATOM 2066 C C . LEU A 1 267 ? -7.770 6.202 5.825 1.00 98.62 267 LEU A C 1
ATOM 2068 O O . LEU A 1 267 ? -8.967 6.462 5.793 1.00 98.62 267 LEU A O 1
ATOM 2072 N N . LEU A 1 268 ? -6.884 6.943 6.497 1.00 98.19 268 LEU A N 1
ATOM 2073 C CA . LEU A 1 268 ? -7.230 8.130 7.285 1.00 98.19 268 LEU A CA 1
ATOM 2074 C C . LEU A 1 268 ? -7.347 9.423 6.452 1.00 98.19 268 LEU A C 1
ATOM 2076 O O . LEU A 1 268 ? -7.861 10.415 6.963 1.00 98.19 268 LEU A O 1
ATOM 2080 N N . ASP A 1 269 ? -6.900 9.452 5.191 1.00 97.38 269 ASP A N 1
ATOM 2081 C CA . ASP A 1 269 ? -7.033 10.634 4.330 1.00 97.38 269 ASP A CA 1
ATOM 2082 C C . ASP A 1 269 ? -8.409 10.644 3.628 1.00 97.38 269 ASP A C 1
ATOM 2084 O O . ASP A 1 269 ? -8.658 9.825 2.740 1.00 97.38 269 ASP A O 1
ATOM 2088 N N . PRO A 1 270 ? -9.302 11.608 3.925 1.00 95.06 270 PRO A N 1
ATOM 2089 C CA . PRO A 1 270 ? -10.672 11.603 3.406 1.00 95.06 270 PRO A CA 1
ATOM 2090 C C . PRO A 1 270 ? -10.771 11.846 1.892 1.00 95.06 270 PRO A C 1
ATOM 2092 O O . PRO A 1 270 ? -11.829 11.618 1.306 1.00 95.06 270 PRO A O 1
ATOM 2095 N N . LYS A 1 271 ? -9.708 12.338 1.243 1.00 95.62 271 LYS A N 1
ATOM 2096 C CA . LYS A 1 271 ? -9.673 12.570 -0.208 1.00 95.62 271 LYS A CA 1
ATOM 2097 C C . LYS A 1 271 ? -9.149 11.353 -0.959 1.00 95.62 271 LYS A C 1
ATOM 2099 O O . LYS A 1 271 ? -9.590 11.101 -2.077 1.00 95.62 271 LYS A O 1
ATOM 2104 N N . CYS A 1 272 ? -8.208 10.624 -0.365 1.00 96.75 272 CYS A N 1
ATOM 2105 C CA . CYS A 1 272 ? -7.569 9.474 -0.998 1.00 96.75 272 CYS A CA 1
ATOM 2106 C C . CYS A 1 272 ? -8.232 8.140 -0.632 1.00 96.75 272 CYS A C 1
ATOM 2108 O O . CYS A 1 272 ? -8.256 7.251 -1.482 1.00 96.75 272 CYS A O 1
ATOM 2110 N N . ALA A 1 273 ? -8.809 8.001 0.566 1.00 97.19 273 ALA A N 1
ATOM 2111 C CA . ALA A 1 273 ? -9.484 6.777 1.000 1.00 97.19 273 ALA A CA 1
ATOM 2112 C C . ALA A 1 273 ? -10.559 6.276 0.013 1.00 97.19 273 ALA A C 1
ATOM 2114 O O . ALA A 1 273 ? -10.539 5.085 -0.299 1.00 97.19 273 ALA A O 1
ATOM 2115 N N . PRO A 1 274 ? -11.427 7.129 -0.580 1.00 96.12 274 PRO A N 1
ATOM 2116 C CA . PRO A 1 274 ? -12.461 6.666 -1.514 1.00 96.12 274 PRO A CA 1
ATOM 2117 C C . PRO A 1 274 ? -11.939 6.013 -2.803 1.00 96.12 274 PRO A C 1
ATOM 2119 O O . PRO A 1 274 ? -12.716 5.403 -3.532 1.00 96.12 274 PRO A O 1
ATOM 2122 N N . LEU A 1 275 ? -10.642 6.131 -3.114 1.00 96.38 275 LEU A N 1
ATOM 2123 C CA . LEU A 1 275 ? -10.054 5.499 -4.298 1.00 96.38 275 LEU A CA 1
ATOM 2124 C C . LEU A 1 275 ? -9.980 3.969 -4.185 1.00 96.38 275 LEU A C 1
ATOM 2126 O O . LEU A 1 275 ? -9.883 3.301 -5.220 1.00 96.38 275 LEU A O 1
ATOM 2130 N N . PHE A 1 276 ? -10.011 3.431 -2.960 1.00 98.25 276 PHE A N 1
ATOM 2131 C CA . PHE A 1 276 ? -9.766 2.022 -2.661 1.00 98.25 276 PHE A CA 1
ATOM 2132 C C . PHE A 1 276 ? -10.903 1.408 -1.847 1.00 98.25 276 PHE A C 1
ATOM 2134 O O . PHE A 1 276 ? -11.456 2.023 -0.940 1.00 98.25 276 PHE A O 1
ATOM 2141 N N . GLN A 1 277 ? -11.222 0.153 -2.157 1.00 97.69 277 GLN A N 1
ATOM 2142 C CA . GLN A 1 277 ? -12.233 -0.636 -1.451 1.00 97.69 277 GLN A CA 1
ATOM 2143 C C . GLN A 1 277 ? -11.582 -1.594 -0.444 1.00 97.69 277 GLN A C 1
ATOM 2145 O O . GLN A 1 277 ? -12.201 -1.949 0.563 1.00 97.69 277 GLN A O 1
ATOM 2150 N N . HIS A 1 278 ? -10.328 -1.989 -0.695 1.00 98.56 278 HIS A N 1
ATOM 2151 C CA . HIS A 1 278 ? -9.593 -2.954 0.120 1.00 98.56 278 HIS A CA 1
ATOM 2152 C C . HIS A 1 278 ? -8.222 -2.414 0.543 1.00 98.56 278 HIS A C 1
ATOM 2154 O O . HIS A 1 278 ? -7.420 -1.985 -0.286 1.00 98.56 278 HIS A O 1
ATOM 2160 N N . PHE A 1 279 ? -7.934 -2.488 1.839 1.00 98.81 279 PHE A N 1
ATOM 2161 C CA . PHE A 1 279 ? -6.708 -1.985 2.454 1.00 98.81 279 PHE A CA 1
ATOM 2162 C C . PHE A 1 279 ? -6.002 -3.140 3.152 1.00 98.81 279 PHE A C 1
ATOM 2164 O O . PHE A 1 279 ? -6.540 -3.716 4.093 1.00 98.81 279 PHE A O 1
ATOM 2171 N N . LEU A 1 280 ? -4.809 -3.504 2.696 1.00 98.81 280 LEU A N 1
ATOM 2172 C CA . LEU A 1 280 ? -4.055 -4.623 3.246 1.00 98.81 280 LEU A CA 1
ATOM 2173 C C . LEU A 1 280 ? -2.740 -4.095 3.813 1.00 98.81 280 LEU A C 1
ATOM 2175 O O . LEU A 1 280 ? -1.912 -3.547 3.093 1.00 98.81 280 LEU A O 1
ATOM 2179 N N . MET A 1 281 ? -2.520 -4.253 5.110 1.00 98.56 281 MET A N 1
ATOM 2180 C CA . MET A 1 281 ? -1.305 -3.761 5.753 1.00 98.56 281 MET A CA 1
ATOM 2181 C C . MET A 1 281 ? -0.688 -4.827 6.641 1.00 98.56 281 MET A C 1
ATOM 2183 O O . MET A 1 281 ? -1.385 -5.488 7.404 1.00 98.56 281 MET A O 1
ATOM 2187 N N . CYS A 1 282 ? 0.630 -4.980 6.562 1.00 98.44 282 CYS A N 1
ATOM 2188 C CA . CYS A 1 282 ? 1.376 -5.849 7.463 1.00 98.44 282 CYS A CA 1
ATOM 2189 C C . CYS A 1 282 ? 2.372 -5.047 8.281 1.00 98.44 282 CYS A C 1
ATOM 2191 O O . CYS A 1 282 ? 3.183 -4.295 7.736 1.00 98.44 282 CYS A O 1
ATOM 2193 N N . SER A 1 283 ? 2.327 -5.245 9.591 1.00 97.81 283 SER A N 1
ATOM 2194 C CA . SER A 1 283 ? 3.251 -4.662 10.551 1.00 97.81 283 SER A CA 1
ATOM 2195 C C . SER A 1 283 ? 3.464 -3.153 10.338 1.00 97.81 283 SER A C 1
ATOM 2197 O O . SER A 1 283 ? 4.621 -2.728 10.291 1.00 97.81 283 SER A O 1
ATOM 2199 N N . PRO A 1 284 ? 2.405 -2.334 10.140 1.00 98.00 284 PRO A N 1
ATOM 2200 C CA . PRO A 1 284 ? 2.582 -0.907 9.923 1.00 98.00 284 PRO A CA 1
ATOM 2201 C C . PRO A 1 284 ? 3.216 -0.258 11.155 1.00 98.00 284 PRO A C 1
ATOM 2203 O O . PRO A 1 284 ? 2.928 -0.611 12.296 1.00 98.00 284 PRO A O 1
ATOM 2206 N N . SER A 1 285 ? 4.084 0.711 10.910 1.00 96.56 285 SER A N 1
ATOM 2207 C CA . SER A 1 285 ? 4.872 1.439 11.902 1.00 96.56 285 SER A CA 1
ATOM 2208 C C . SER A 1 285 ? 4.030 2.493 12.643 1.00 96.56 285 SER A C 1
ATOM 2210 O O . SER A 1 285 ? 4.294 3.688 12.542 1.00 96.56 285 SER A O 1
ATOM 2212 N N . LEU A 1 286 ? 2.987 2.068 13.368 1.00 96.25 286 LEU A N 1
ATOM 2213 C CA . LEU A 1 286 ? 1.992 2.979 13.963 1.00 96.25 286 LEU A CA 1
ATOM 2214 C C . LEU A 1 286 ? 2.508 3.828 15.133 1.00 96.25 286 LEU A C 1
ATOM 2216 O O . LEU A 1 286 ? 1.927 4.872 15.413 1.00 96.25 286 LEU A O 1
ATOM 2220 N N . SER A 1 287 ? 3.601 3.420 15.780 1.00 95.56 287 SER A N 1
ATOM 2221 C CA . SER A 1 287 ? 4.235 4.190 16.860 1.00 95.56 287 SER A CA 1
ATOM 2222 C C . SER A 1 287 ? 5.206 5.265 16.353 1.00 95.56 287 SER A C 1
ATOM 2224 O O . SER A 1 287 ? 6.057 5.730 17.109 1.00 95.56 287 SER A O 1
ATOM 2226 N N . TRP A 1 288 ? 5.161 5.600 15.060 1.00 97.00 288 TRP A N 1
ATOM 2227 C CA . TRP A 1 288 ? 5.949 6.691 14.489 1.00 97.00 288 TRP A CA 1
ATOM 2228 C C . TRP A 1 288 ? 5.601 8.024 15.157 1.00 97.00 288 TRP A C 1
ATOM 2230 O O . TRP A 1 288 ? 4.416 8.307 15.337 1.00 97.00 288 TRP A O 1
ATOM 2240 N N . ASP A 1 289 ? 6.627 8.831 15.453 1.00 96.25 289 ASP A N 1
ATOM 2241 C CA . ASP A 1 289 ? 6.498 10.220 15.922 1.00 96.25 289 ASP A CA 1
ATOM 2242 C C . ASP A 1 289 ? 5.456 10.391 17.040 1.00 96.25 289 ASP A C 1
ATOM 2244 O O . ASP A 1 289 ? 4.443 11.083 16.884 1.00 96.25 289 ASP A O 1
ATOM 2248 N N . ASP A 1 290 ? 5.680 9.666 18.139 1.00 94.69 290 ASP A N 1
ATOM 2249 C CA . ASP A 1 290 ? 4.800 9.638 19.308 1.00 94.69 290 ASP A CA 1
ATOM 2250 C C . ASP A 1 290 ? 3.325 9.418 18.922 1.00 94.69 290 ASP A C 1
ATOM 2252 O O . ASP A 1 290 ? 2.448 10.255 19.158 1.00 94.69 290 ASP A O 1
ATOM 2256 N N . ASP A 1 291 ? 3.055 8.261 18.303 1.00 95.94 291 ASP A N 1
ATOM 2257 C CA . ASP A 1 291 ? 1.712 7.812 17.911 1.00 95.94 291 ASP A CA 1
ATOM 2258 C C . ASP A 1 291 ? 1.011 8.767 16.906 1.00 95.94 291 ASP A C 1
ATOM 2260 O O . ASP A 1 291 ? -0.205 8.976 16.964 1.00 95.94 291 ASP A O 1
ATOM 2264 N N . ALA A 1 292 ? 1.742 9.323 15.930 1.00 97.44 292 ALA A N 1
ATOM 2265 C CA . ALA A 1 292 ? 1.209 10.271 14.938 1.00 97.44 292 ALA A CA 1
ATOM 2266 C C . ALA A 1 292 ? -0.056 9.785 14.207 1.00 97.44 292 ALA A C 1
ATOM 2268 O O . ALA A 1 292 ? -0.963 10.573 13.949 1.00 97.44 292 ALA A O 1
ATOM 2269 N N . PHE A 1 293 ? -0.167 8.486 13.917 1.00 98.12 293 PHE A N 1
ATOM 2270 C CA . PHE A 1 293 ? -1.362 7.908 13.288 1.00 98.12 293 PHE A CA 1
ATOM 2271 C C . PHE A 1 293 ? -2.612 8.003 14.173 1.00 98.12 293 PHE A C 1
ATOM 2273 O O . PHE A 1 293 ? -3.712 8.196 13.660 1.00 98.12 293 PHE A O 1
ATOM 2280 N N . PHE A 1 294 ? -2.455 7.896 15.494 1.00 98.38 294 PHE A N 1
ATOM 2281 C CA . PHE A 1 294 ? -3.561 8.061 16.439 1.00 98.38 294 PHE A CA 1
ATOM 2282 C C . PHE A 1 294 ? -3.967 9.528 16.559 1.00 98.38 294 PHE A C 1
ATOM 2284 O O . PHE A 1 294 ? -5.158 9.817 16.608 1.00 98.38 294 PHE A O 1
ATOM 2291 N N . ARG A 1 295 ? -2.992 10.448 16.538 1.00 97.88 295 ARG A N 1
ATOM 2292 C CA . ARG A 1 295 ? -3.270 11.891 16.500 1.00 97.88 295 ARG A CA 1
ATOM 2293 C C . ARG A 1 295 ? -4.055 12.268 15.243 1.00 97.88 295 ARG A C 1
ATOM 2295 O O . ARG A 1 295 ? -5.077 12.932 15.350 1.00 97.88 295 ARG A O 1
ATOM 2302 N N . LEU A 1 296 ? -3.645 11.769 14.074 1.00 97.62 296 LEU A N 1
ATOM 2303 C CA . LEU A 1 296 ? -4.358 11.994 12.811 1.00 97.62 296 LEU A CA 1
ATOM 2304 C C . LEU A 1 296 ? -5.783 11.425 12.811 1.00 97.62 296 LEU A C 1
ATOM 2306 O O . LEU A 1 296 ? -6.707 12.082 12.333 1.00 97.62 296 LEU A O 1
ATOM 2310 N N . GLU A 1 297 ? -5.972 10.213 13.341 1.00 97.75 297 GLU A N 1
ATOM 2311 C CA . GLU A 1 297 ? -7.305 9.622 13.508 1.00 97.75 297 GLU A CA 1
ATOM 2312 C C . GLU A 1 297 ? -8.195 10.501 14.391 1.00 97.75 297 GLU A C 1
ATOM 2314 O O . GLU A 1 297 ? -9.323 10.821 14.011 1.00 97.75 297 GLU A O 1
ATOM 2319 N N . GLU A 1 298 ? -7.679 10.928 15.544 1.00 98.19 298 GLU A N 1
ATOM 2320 C CA . GLU A 1 298 ? -8.419 11.746 16.500 1.00 98.19 298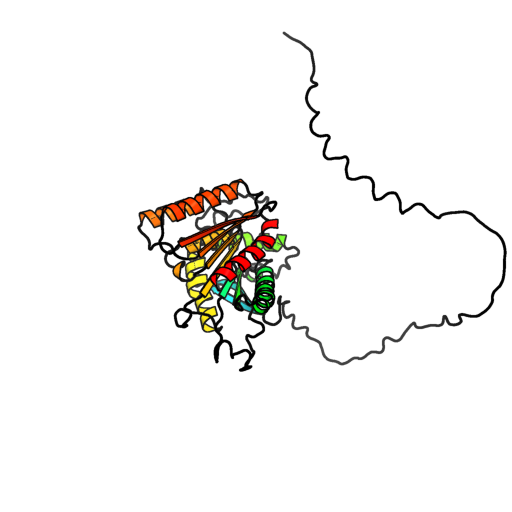 GLU A CA 1
ATOM 2321 C C . GLU A 1 298 ? -8.759 13.125 15.925 1.00 98.19 298 GLU A C 1
ATOM 2323 O O . GLU A 1 298 ? -9.903 13.571 16.037 1.00 98.19 298 GLU A O 1
ATOM 2328 N N . GLU A 1 299 ? -7.810 13.778 15.252 1.00 97.38 299 GLU A N 1
ATOM 2329 C CA . GLU A 1 299 ? -8.030 15.038 14.539 1.00 97.38 299 GLU A CA 1
ATOM 2330 C C . GLU A 1 299 ? -9.144 14.902 13.493 1.00 97.38 299 GLU A C 1
ATOM 2332 O O . GLU A 1 299 ? -10.058 15.730 13.451 1.00 97.38 299 GLU A O 1
ATOM 2337 N N . GLY A 1 300 ? -9.117 13.839 12.681 1.00 96.81 300 GLY A N 1
ATOM 2338 C CA . GLY A 1 300 ? -10.151 13.564 11.683 1.00 96.81 300 GLY A CA 1
ATOM 2339 C C . GLY A 1 300 ? -11.527 13.316 12.305 1.00 96.81 300 GLY A C 1
ATOM 2340 O O . GLY A 1 300 ? -12.536 13.852 11.829 1.00 96.81 300 GLY A O 1
ATOM 2341 N N . TRP A 1 301 ? -11.569 12.571 13.411 1.00 95.94 301 TRP A N 1
ATOM 2342 C CA . TRP A 1 301 ? -12.789 12.312 14.170 1.00 95.94 301 TRP A CA 1
ATOM 2343 C C . TRP A 1 301 ? -13.383 13.591 14.777 1.00 95.94 301 TRP A C 1
ATOM 2345 O O . TRP A 1 301 ? -14.571 13.872 14.597 1.00 95.94 301 TRP A O 1
ATOM 2355 N N . LEU A 1 302 ? -12.566 14.397 15.463 1.00 97.31 302 LEU A N 1
ATOM 2356 C CA . LEU A 1 302 ? -12.985 15.662 16.077 1.00 97.31 302 LEU A CA 1
ATOM 2357 C C . LEU A 1 302 ? -13.440 16.681 15.028 1.00 97.31 302 LEU A C 1
ATOM 2359 O O . LEU A 1 302 ? -14.424 17.394 15.241 1.00 97.31 302 LEU A O 1
ATOM 2363 N N . ALA A 1 303 ? -12.777 16.701 13.870 1.00 97.25 303 ALA A N 1
ATOM 2364 C CA . ALA A 1 303 ? -13.160 17.518 12.724 1.00 97.25 303 ALA A CA 1
ATOM 2365 C C . ALA A 1 303 ? -14.424 17.014 12.001 1.00 97.25 303 ALA A C 1
ATOM 2367 O O . ALA A 1 303 ? -14.881 17.671 11.066 1.00 97.25 303 ALA A O 1
ATOM 2368 N N . LYS A 1 304 ? -15.007 15.879 12.422 1.00 95.19 304 LYS A N 1
ATOM 2369 C CA . LYS A 1 304 ? -16.175 15.239 11.791 1.00 95.19 304 LYS A CA 1
ATOM 2370 C C . LYS A 1 304 ? -15.965 15.001 10.294 1.00 95.19 304 LYS A C 1
ATOM 2372 O O . LYS A 1 304 ? -16.854 15.271 9.482 1.00 95.19 304 LYS A O 1
ATOM 2377 N N . GLN A 1 305 ? -14.781 14.514 9.929 1.00 95.38 305 GLN A N 1
ATOM 2378 C CA . GLN A 1 305 ? -14.518 14.075 8.562 1.00 95.38 305 GLN A CA 1
ATOM 2379 C C . GLN A 1 305 ? -15.513 12.977 8.139 1.00 95.38 305 GLN A C 1
ATOM 2381 O O . GLN A 1 305 ? -16.110 12.317 9.000 1.00 95.38 305 GLN A O 1
ATOM 2386 N N . PRO A 1 306 ? -15.726 12.778 6.822 1.00 95.81 306 PRO A N 1
ATOM 2387 C CA . PRO A 1 306 ? -16.572 11.700 6.331 1.00 95.81 306 PRO A CA 1
ATOM 2388 C C . PRO A 1 306 ? -16.212 10.355 6.983 1.00 95.81 306 PRO A C 1
ATOM 2390 O O . PRO A 1 306 ? -15.027 10.086 7.191 1.00 95.81 306 PRO A O 1
ATOM 2393 N N . PRO A 1 307 ? -17.201 9.504 7.314 1.00 95.56 307 PRO A N 1
ATOM 2394 C CA . PRO A 1 307 ? -16.916 8.218 7.929 1.00 95.56 307 PRO A CA 1
ATOM 2395 C C . PRO A 1 307 ? -15.982 7.369 7.068 1.00 95.56 307 PRO A C 1
ATOM 2397 O O . PRO A 1 307 ? -16.158 7.291 5.852 1.00 95.56 307 PRO A O 1
ATOM 2400 N N . LEU A 1 308 ? -15.045 6.682 7.719 1.00 97.19 308 LEU A N 1
ATOM 2401 C CA . LEU A 1 308 ? -14.177 5.722 7.051 1.00 97.19 308 LEU A CA 1
ATOM 2402 C C . LEU A 1 308 ? -15.003 4.580 6.444 1.00 97.19 308 LEU A C 1
ATOM 2404 O O . LEU A 1 308 ? -16.005 4.134 7.013 1.00 97.19 308 LEU A O 1
ATOM 2408 N N . ALA A 1 309 ? -14.569 4.084 5.292 1.00 97.12 309 ALA A N 1
ATOM 2409 C CA . ALA A 1 309 ? -15.209 2.972 4.610 1.00 97.12 309 ALA A CA 1
ATOM 2410 C C . ALA A 1 309 ? -14.168 2.105 3.901 1.00 97.12 309 ALA A C 1
ATOM 2412 O O . ALA A 1 309 ? -13.114 2.593 3.501 1.00 97.12 309 ALA A O 1
ATOM 2413 N N . GLY A 1 310 ? -14.479 0.820 3.755 1.00 97.19 310 GLY A N 1
ATOM 2414 C CA . GLY A 1 310 ? -13.612 -0.168 3.123 1.00 97.19 310 GLY A CA 1
ATOM 2415 C C . GLY A 1 310 ? -13.423 -1.413 3.982 1.00 97.19 310 GLY A C 1
ATOM 2416 O O . GLY A 1 310 ? -13.730 -1.439 5.178 1.00 97.19 310 GLY A O 1
ATOM 2417 N N . ALA A 1 311 ? -12.915 -2.466 3.349 1.00 98.31 311 ALA A N 1
ATOM 2418 C CA . ALA A 1 311 ? -12.491 -3.678 4.029 1.00 98.31 311 ALA A CA 1
ATOM 2419 C C . ALA A 1 311 ? -10.983 -3.603 4.298 1.00 98.31 311 ALA A C 1
ATOM 2421 O O . ALA A 1 311 ? -10.194 -3.346 3.388 1.00 98.31 311 ALA A O 1
ATOM 2422 N N . VAL A 1 312 ? -10.583 -3.832 5.543 1.00 98.75 312 VAL A N 1
ATOM 2423 C CA . VAL A 1 312 ? -9.211 -3.671 6.018 1.00 98.75 312 VAL A CA 1
ATOM 2424 C C . VAL A 1 312 ? -8.712 -4.994 6.581 1.00 98.75 312 VAL A C 1
ATOM 2426 O O . VAL A 1 312 ? -9.325 -5.544 7.495 1.00 98.75 312 VAL A O 1
ATOM 2429 N N . LEU A 1 313 ? -7.579 -5.469 6.070 1.00 98.81 313 LEU A N 1
ATOM 2430 C CA . LEU A 1 313 ? -6.805 -6.555 6.656 1.00 98.81 313 LEU A CA 1
ATOM 2431 C C . LEU A 1 313 ? -5.538 -5.985 7.295 1.00 98.81 313 LEU A C 1
ATOM 2433 O O . LEU A 1 313 ? -4.736 -5.329 6.627 1.00 98.81 313 LEU A O 1
ATOM 2437 N N . ILE A 1 314 ? -5.339 -6.290 8.574 1.00 98.56 314 ILE A N 1
ATOM 2438 C CA . ILE A 1 314 ? -4.136 -5.951 9.331 1.00 98.56 314 ILE A CA 1
ATOM 2439 C C . ILE A 1 314 ? -3.427 -7.246 9.729 1.00 98.56 314 ILE A C 1
ATOM 2441 O O . ILE A 1 314 ? -3.980 -8.055 10.468 1.00 98.56 314 ILE A O 1
ATOM 2445 N N . CYS A 1 315 ? -2.188 -7.435 9.291 1.00 98.44 315 CYS A N 1
ATOM 2446 C CA . CYS A 1 315 ? -1.342 -8.547 9.720 1.00 98.44 315 CYS A CA 1
ATOM 2447 C C . CYS A 1 315 ? -0.168 -8.060 10.575 1.00 98.44 315 CYS A C 1
ATOM 2449 O O . CYS A 1 315 ? 0.279 -6.925 10.426 1.00 98.44 315 CYS A O 1
ATOM 2451 N N . ALA A 1 316 ? 0.364 -8.919 11.442 1.00 98.00 316 ALA A N 1
ATOM 2452 C CA . ALA A 1 316 ? 1.652 -8.704 12.107 1.00 98.00 316 ALA A CA 1
ATOM 2453 C C . ALA A 1 316 ? 2.312 -10.022 12.491 1.00 98.00 316 ALA A C 1
ATOM 2455 O O . ALA A 1 316 ? 1.610 -10.993 12.774 1.00 98.00 316 ALA A O 1
ATOM 2456 N N . GLY A 1 317 ? 3.645 -10.044 12.548 1.00 98.00 317 GLY A N 1
ATOM 2457 C CA . GLY A 1 317 ? 4.370 -11.172 13.116 1.00 98.00 317 GLY A CA 1
ATOM 2458 C C . GLY A 1 317 ? 4.105 -11.300 14.616 1.00 98.00 317 GLY A C 1
ATOM 2459 O O . GLY A 1 317 ? 4.144 -10.310 15.349 1.00 98.00 317 GLY A O 1
ATOM 2460 N N . GLY A 1 318 ? 3.839 -12.515 15.093 1.00 97.44 318 GLY A N 1
ATOM 2461 C CA . GLY A 1 318 ? 3.560 -12.798 16.503 1.00 97.44 318 GLY A CA 1
ATOM 2462 C C . GLY A 1 318 ? 4.709 -12.423 17.441 1.00 97.44 318 GLY A C 1
ATOM 2463 O O . GLY A 1 318 ? 4.466 -12.039 18.585 1.00 97.44 318 GLY A O 1
ATOM 2464 N N . ASN A 1 319 ? 5.950 -12.432 16.942 1.00 97.75 319 ASN A N 1
ATOM 2465 C CA . ASN A 1 319 ? 7.129 -12.020 17.703 1.00 97.75 319 ASN A CA 1
ATOM 2466 C C . ASN A 1 319 ? 7.291 -10.488 17.782 1.00 97.75 319 ASN A C 1
ATOM 2468 O O . ASN A 1 319 ? 8.121 -9.993 18.544 1.00 97.75 319 ASN A O 1
ATOM 2472 N N . GLU A 1 320 ? 6.482 -9.705 17.059 1.00 95.56 320 GLU A N 1
ATOM 2473 C CA . GLU A 1 320 ? 6.468 -8.239 17.123 1.00 95.56 320 GLU A CA 1
ATOM 2474 C C . GLU A 1 320 ? 5.574 -7.722 18.267 1.00 95.56 320 GLU A C 1
ATOM 2476 O O . GLU A 1 320 ? 4.664 -6.921 18.057 1.00 95.56 320 GLU A O 1
ATOM 2481 N N . VAL A 1 321 ? 5.814 -8.170 19.503 1.00 95.38 321 VAL A N 1
ATOM 2482 C CA . VAL A 1 321 ? 4.893 -7.992 20.649 1.00 95.38 321 VAL A CA 1
ATOM 2483 C C . VAL A 1 321 ? 4.403 -6.547 20.841 1.00 95.38 321 VAL A C 1
ATOM 2485 O O . VAL A 1 321 ? 3.217 -6.320 21.089 1.00 95.38 321 VAL A O 1
ATOM 2488 N N . ALA A 1 322 ? 5.295 -5.557 20.739 1.00 93.56 322 ALA A N 1
ATOM 2489 C CA . ALA A 1 322 ? 4.922 -4.146 20.869 1.00 93.56 322 ALA A CA 1
ATOM 2490 C C . ALA A 1 322 ? 4.047 -3.669 19.698 1.00 93.56 322 ALA A C 1
ATOM 2492 O O . ALA A 1 322 ? 3.053 -2.976 19.913 1.00 93.56 322 ALA A O 1
ATOM 2493 N N . ASN A 1 323 ? 4.377 -4.097 18.478 1.00 94.31 323 ASN A N 1
ATOM 2494 C CA . ASN A 1 323 ? 3.626 -3.754 17.278 1.00 94.31 323 ASN A CA 1
ATOM 2495 C C . ASN A 1 323 ? 2.223 -4.374 17.313 1.00 94.31 323 ASN A C 1
ATOM 2497 O O . ASN A 1 323 ? 1.236 -3.674 17.124 1.00 94.31 323 ASN A O 1
ATOM 2501 N N . VAL A 1 324 ? 2.110 -5.656 17.680 1.00 97.62 324 VAL A N 1
ATOM 2502 C CA . VAL A 1 324 ? 0.823 -6.354 17.844 1.00 97.62 324 VAL A CA 1
ATOM 2503 C C . VAL A 1 324 ? -0.096 -5.599 18.813 1.00 97.62 324 VAL A C 1
ATOM 2505 O O . VAL A 1 324 ? -1.273 -5.401 18.518 1.00 97.62 324 VAL A O 1
ATOM 2508 N N . LYS A 1 325 ? 0.433 -5.095 19.937 1.00 97.25 325 LYS A N 1
ATOM 2509 C CA . LYS A 1 325 ? -0.336 -4.248 20.870 1.00 97.25 325 LYS A CA 1
ATOM 2510 C C . LYS A 1 325 ? -0.785 -2.929 20.238 1.00 97.25 325 LYS A C 1
ATOM 2512 O O . LYS A 1 325 ? -1.943 -2.549 20.411 1.00 97.25 325 LYS A O 1
ATOM 2517 N N . GLY A 1 326 ? 0.101 -2.251 19.509 1.00 96.75 326 GLY A N 1
ATOM 2518 C CA . GLY A 1 326 ? -0.225 -1.023 18.778 1.00 96.75 326 GLY A CA 1
ATOM 2519 C C . GLY A 1 326 ? -1.334 -1.234 17.744 1.00 96.75 326 GLY A C 1
ATOM 2520 O O . GLY A 1 326 ? -2.265 -0.437 17.664 1.00 96.75 326 GLY A O 1
ATOM 2521 N N . LEU A 1 327 ? -1.302 -2.355 17.023 1.00 97.38 327 LEU A N 1
ATOM 2522 C CA . LEU A 1 327 ? -2.311 -2.711 16.023 1.00 97.38 327 LEU A CA 1
ATOM 2523 C C . LEU A 1 327 ? -3.661 -3.052 16.646 1.00 97.38 327 LEU A C 1
ATOM 2525 O O . LEU A 1 327 ? -4.682 -2.573 16.161 1.00 97.38 327 LEU A O 1
ATOM 2529 N N . MET A 1 328 ? -3.675 -3.797 17.757 1.00 98.00 328 MET A N 1
ATOM 2530 C CA . MET A 1 328 ? -4.909 -4.036 18.512 1.00 98.00 328 MET A CA 1
ATOM 2531 C C . MET A 1 328 ? -5.509 -2.720 19.023 1.00 98.00 328 MET A C 1
ATOM 2533 O O . MET A 1 328 ? -6.718 -2.520 18.928 1.00 98.00 328 MET A O 1
ATOM 2537 N N . LYS A 1 329 ? -4.679 -1.792 19.524 1.00 98.25 329 LYS A N 1
ATOM 2538 C CA . LYS A 1 329 ? -5.128 -0.447 19.926 1.00 98.25 329 LYS A CA 1
ATOM 2539 C C . LYS A 1 329 ? -5.749 0.289 18.736 1.00 98.25 329 LYS A C 1
ATOM 2541 O O . LYS A 1 329 ? -6.855 0.798 18.865 1.00 98.25 329 LYS A O 1
ATOM 2546 N N . PHE A 1 330 ? -5.085 0.297 17.583 1.00 98.12 330 PHE A N 1
ATOM 2547 C CA . PHE A 1 330 ? -5.572 0.961 16.373 1.00 98.12 330 PHE A CA 1
ATOM 2548 C C . PHE A 1 330 ? -6.896 0.377 15.863 1.00 98.12 330 PHE A C 1
ATOM 2550 O O . PHE A 1 330 ? -7.849 1.122 15.642 1.00 98.12 330 PHE A O 1
ATOM 2557 N N . GLN A 1 331 ? -7.000 -0.953 15.766 1.00 97.81 331 GLN A N 1
ATOM 2558 C CA . GLN A 1 331 ? -8.242 -1.639 15.402 1.00 97.81 331 GLN A CA 1
ATOM 2559 C C . GLN A 1 331 ? -9.384 -1.267 16.356 1.00 97.81 331 GLN A C 1
ATOM 2561 O O . GLN A 1 331 ? -10.464 -0.893 15.897 1.00 97.81 331 GLN A O 1
ATOM 2566 N N . ASN A 1 332 ? -9.141 -1.329 17.668 1.00 98.06 332 ASN A N 1
ATOM 2567 C CA . ASN A 1 332 ? -10.145 -1.006 18.681 1.00 98.06 332 ASN A CA 1
ATOM 2568 C C . ASN A 1 332 ? -10.587 0.460 18.610 1.00 98.06 332 ASN A C 1
ATOM 2570 O O . ASN A 1 332 ? -11.780 0.734 18.744 1.00 98.06 332 ASN A O 1
ATOM 2574 N N . THR A 1 333 ? -9.661 1.393 18.364 1.00 97.88 333 THR A N 1
ATOM 2575 C CA . THR A 1 333 ? -9.986 2.811 18.159 1.00 97.88 333 THR A CA 1
ATOM 2576 C C . THR A 1 333 ? -10.954 2.973 16.988 1.00 97.88 333 THR A C 1
ATOM 2578 O O . THR A 1 333 ? -12.050 3.503 17.173 1.00 97.88 333 THR A O 1
ATOM 2581 N N . LEU A 1 334 ? -10.608 2.443 15.809 1.00 97.56 334 LEU A N 1
ATOM 2582 C CA . LEU A 1 334 ? -11.426 2.587 14.602 1.00 97.56 334 LEU A CA 1
ATOM 2583 C C . LEU A 1 334 ? -12.785 1.877 14.711 1.00 97.56 334 LEU A C 1
ATOM 2585 O O . LEU A 1 334 ? -13.812 2.427 14.310 1.00 97.56 334 LEU A O 1
ATOM 2589 N N . GLN A 1 335 ? -12.827 0.675 15.294 1.00 96.12 335 GLN A N 1
ATOM 2590 C CA . GLN A 1 335 ? -14.084 -0.040 15.547 1.00 96.12 335 GLN A CA 1
ATOM 2591 C C . GLN A 1 335 ? -14.959 0.697 16.572 1.00 96.12 335 GLN A C 1
ATOM 2593 O O . GLN A 1 335 ? -16.181 0.757 16.417 1.00 96.12 335 GLN A O 1
ATOM 2598 N N . GLY A 1 336 ? -14.344 1.319 17.582 1.00 96.69 336 GLY A N 1
ATOM 2599 C CA . GLY A 1 336 ? -15.023 2.136 18.587 1.00 96.69 336 GLY A CA 1
ATOM 2600 C C . GLY A 1 336 ? -15.736 3.360 18.005 1.00 96.69 336 GLY A C 1
ATOM 2601 O O . GLY A 1 336 ? -16.773 3.763 18.537 1.00 96.69 336 GLY A O 1
ATOM 2602 N N . ARG A 1 337 ? -15.248 3.905 16.879 1.00 95.81 337 ARG A N 1
ATOM 2603 C CA . ARG A 1 337 ? -15.904 5.002 16.141 1.00 95.81 337 ARG A CA 1
ATOM 2604 C C . ARG A 1 337 ? -17.183 4.584 15.412 1.00 95.81 337 ARG A C 1
ATOM 2606 O O . ARG A 1 337 ? -17.987 5.447 15.068 1.00 95.81 337 ARG A O 1
ATOM 2613 N N . LYS A 1 338 ? -17.401 3.277 15.205 1.00 95.81 338 LYS A N 1
ATOM 2614 C CA . LYS A 1 338 ? -18.594 2.705 14.548 1.00 95.81 338 LYS A CA 1
ATOM 2615 C C . LYS A 1 338 ? -18.859 3.284 13.152 1.00 95.81 338 LYS A C 1
ATOM 2617 O O . LYS A 1 338 ? -20.001 3.582 12.800 1.00 95.81 338 LYS A O 1
ATOM 2622 N N . HIS A 1 339 ? -17.810 3.436 12.344 1.00 96.56 339 HIS A N 1
ATOM 2623 C CA . HIS A 1 339 ? -17.971 3.832 10.947 1.00 96.56 339 HIS A CA 1
ATOM 2624 C C . HIS A 1 339 ? -18.786 2.768 10.178 1.00 96.56 339 HIS A C 1
ATOM 2626 O O . HIS A 1 339 ? -18.397 1.600 10.172 1.00 96.56 339 HIS A O 1
ATOM 2632 N N . PRO A 1 340 ? -19.907 3.128 9.522 1.00 94.56 340 PRO A N 1
ATOM 2633 C CA . PRO A 1 340 ? -20.862 2.152 8.987 1.00 94.56 340 PRO A CA 1
ATOM 2634 C C . PRO A 1 340 ? -20.313 1.316 7.822 1.00 94.56 340 PRO A C 1
ATOM 2636 O O . PRO A 1 340 ? -20.760 0.191 7.614 1.00 94.56 340 PRO A O 1
ATOM 2639 N N . GLY A 1 341 ? -19.360 1.860 7.060 1.00 95.12 341 GLY A N 1
ATOM 2640 C CA . GLY A 1 341 ? -18.761 1.200 5.899 1.00 95.12 341 GLY A CA 1
ATOM 2641 C C . GLY A 1 341 ? -17.421 0.519 6.177 1.00 95.12 341 GLY A C 1
ATOM 2642 O O . GLY A 1 341 ? -16.822 0.000 5.237 1.00 95.12 341 GLY A O 1
ATOM 2643 N N . LEU A 1 342 ? -16.921 0.550 7.417 1.00 98.19 342 LEU A N 1
ATOM 2644 C CA . LEU A 1 342 ? -15.586 0.065 7.760 1.00 98.19 342 LEU A CA 1
ATOM 2645 C C . LEU A 1 342 ? -15.650 -1.346 8.347 1.00 98.19 342 LEU A C 1
ATOM 2647 O O . LEU A 1 342 ? -16.318 -1.587 9.353 1.00 98.19 342 LEU A O 1
ATOM 2651 N N . LYS A 1 343 ? -14.909 -2.276 7.747 1.00 97.94 343 LYS A N 1
ATOM 2652 C CA . LYS A 1 343 ? -14.737 -3.641 8.258 1.00 97.94 343 LYS A CA 1
ATOM 2653 C C . LYS A 1 343 ? -13.255 -3.890 8.472 1.00 97.94 343 LYS A C 1
ATOM 2655 O O . LYS A 1 343 ? -12.490 -3.748 7.529 1.00 97.94 343 LYS A O 1
ATOM 2660 N N . ILE A 1 344 ? -12.857 -4.257 9.688 1.00 98.19 344 ILE A N 1
ATOM 2661 C CA . ILE A 1 344 ? -11.447 -4.496 10.024 1.00 98.19 344 ILE A CA 1
ATOM 2662 C C . ILE A 1 344 ? -11.276 -5.914 10.540 1.00 98.19 344 ILE A C 1
ATOM 2664 O O . ILE A 1 344 ? -11.891 -6.288 11.541 1.00 98.19 344 ILE A O 1
ATOM 2668 N N . GLU A 1 345 ? -10.387 -6.654 9.893 1.00 98.12 345 GLU A N 1
ATOM 2669 C CA . GLU A 1 345 ? -9.898 -7.953 10.323 1.00 98.12 345 GLU A CA 1
ATOM 2670 C C . GLU A 1 345 ? -8.415 -7.844 10.682 1.00 98.12 345 GLU A C 1
ATOM 2672 O O . GLU A 1 345 ? -7.633 -7.237 9.950 1.00 98.12 345 GLU A O 1
ATOM 2677 N N . MET A 1 346 ? -8.027 -8.427 11.816 1.00 97.44 346 MET A N 1
ATOM 2678 C CA . MET A 1 346 ? -6.635 -8.489 12.250 1.00 97.44 346 MET A CA 1
ATOM 2679 C C . MET A 1 346 ? -6.197 -9.946 12.381 1.00 97.44 346 MET A C 1
ATOM 2681 O O . MET A 1 346 ? -6.916 -10.759 12.959 1.00 97.44 346 MET A O 1
ATOM 2685 N N . GLN A 1 347 ? -5.007 -10.262 11.875 1.00 97.75 347 GLN A N 1
ATOM 2686 C CA . GLN A 1 347 ? -4.407 -11.589 11.948 1.00 97.75 347 GLN A CA 1
ATOM 2687 C C . GLN A 1 347 ? -2.975 -11.502 12.484 1.00 97.75 347 GLN A C 1
ATOM 2689 O O . GLN A 1 347 ? -2.124 -10.805 11.934 1.00 97.75 347 GLN A O 1
ATOM 2694 N N . VAL A 1 348 ? -2.699 -12.235 13.561 1.00 98.06 348 VAL A N 1
ATOM 2695 C CA . VAL A 1 348 ? -1.345 -12.384 14.106 1.00 98.06 348 VAL A CA 1
ATOM 2696 C C . VAL A 1 348 ? -0.732 -13.656 13.526 1.00 98.06 348 VAL A C 1
ATOM 2698 O O . VAL A 1 348 ? -1.305 -14.736 13.654 1.00 98.06 348 VAL A O 1
ATOM 2701 N N . LEU A 1 349 ? 0.413 -13.516 12.865 1.00 97.81 349 LEU A N 1
ATOM 2702 C CA . LEU A 1 349 ? 1.135 -14.594 12.198 1.00 97.81 349 LEU A CA 1
ATOM 2703 C C . LEU A 1 349 ? 2.084 -15.242 13.212 1.00 97.81 349 LEU A C 1
ATOM 2705 O O . LEU A 1 349 ? 3.151 -14.703 13.507 1.00 97.81 349 LEU A O 1
ATOM 2709 N N . ASP A 1 350 ? 1.649 -16.352 13.808 1.00 96.94 350 ASP A N 1
ATOM 2710 C CA . ASP A 1 350 ? 2.371 -17.010 14.901 1.00 96.94 350 ASP A CA 1
ATOM 2711 C C . ASP A 1 350 ? 3.792 -17.431 14.495 1.00 96.94 350 ASP A C 1
ATOM 2713 O O . ASP A 1 350 ? 4.025 -17.888 13.379 1.00 96.94 350 ASP A O 1
ATOM 2717 N N . GLY A 1 351 ? 4.752 -17.250 15.402 1.00 96.81 351 GLY A N 1
ATOM 2718 C CA . GLY A 1 351 ? 6.168 -17.549 15.165 1.00 96.81 351 GLY A CA 1
ATOM 2719 C C . GLY A 1 351 ? 6.911 -16.601 14.211 1.00 96.81 351 GLY A C 1
ATOM 2720 O O . GLY A 1 351 ? 8.136 -16.690 14.132 1.00 96.81 351 GLY A O 1
ATOM 2721 N N . GLU A 1 352 ? 6.226 -15.675 13.537 1.00 98.12 352 GLU A N 1
ATOM 2722 C CA . GLU A 1 352 ? 6.842 -14.751 12.580 1.00 98.12 352 GLU A CA 1
ATOM 2723 C C . GLU A 1 352 ? 7.382 -13.477 13.248 1.00 98.12 352 GLU A C 1
ATOM 2725 O O . GLU A 1 352 ? 6.787 -12.939 14.187 1.00 98.12 352 GLU A O 1
ATOM 2730 N N . ASP A 1 353 ? 8.499 -12.961 12.736 1.00 96.31 353 ASP A N 1
ATOM 2731 C CA . ASP A 1 353 ? 9.051 -11.648 13.071 1.00 96.31 353 ASP A CA 1
ATOM 2732 C C . ASP A 1 353 ? 8.794 -10.612 11.961 1.00 96.31 353 ASP A C 1
ATOM 2734 O O . ASP A 1 353 ? 8.172 -10.898 10.934 1.00 96.31 353 ASP A O 1
ATOM 2738 N N . HIS A 1 354 ? 9.286 -9.384 12.162 1.00 94.50 354 HIS A N 1
ATOM 2739 C CA . HIS A 1 354 ? 9.077 -8.286 11.218 1.00 94.50 354 HIS A CA 1
ATOM 2740 C C . HIS A 1 354 ? 9.594 -8.602 9.813 1.00 94.50 354 HIS A C 1
ATOM 2742 O O . HIS A 1 354 ? 9.031 -8.119 8.837 1.00 94.50 354 HIS A O 1
ATOM 2748 N N . GLY A 1 355 ? 10.668 -9.379 9.673 1.00 91.75 355 GLY A N 1
ATOM 2749 C CA . GLY A 1 355 ? 11.217 -9.797 8.388 1.00 91.75 355 GLY A CA 1
ATOM 2750 C C . GLY A 1 355 ? 10.434 -10.963 7.796 1.00 91.75 355 GLY A C 1
ATOM 2751 O O . GLY A 1 355 ? 9.909 -10.845 6.682 1.00 91.75 355 GLY A O 1
ATOM 2752 N N . SER A 1 356 ? 10.331 -12.058 8.551 1.00 94.69 356 SER A N 1
ATOM 2753 C CA . SER A 1 356 ? 9.791 -13.338 8.086 1.00 94.69 356 SER A CA 1
ATOM 2754 C C . SER A 1 356 ? 8.298 -13.277 7.742 1.00 94.69 356 SER A C 1
ATOM 2756 O O . SER A 1 356 ? 7.875 -13.924 6.783 1.00 94.69 356 SER A O 1
ATOM 2758 N N . ALA A 1 357 ? 7.542 -12.371 8.380 1.00 96.44 357 ALA A N 1
ATOM 2759 C CA . ALA A 1 357 ? 6.116 -12.153 8.135 1.00 96.44 357 ALA A CA 1
ATOM 2760 C C . ALA A 1 357 ? 5.748 -11.857 6.668 1.00 96.44 357 ALA A C 1
ATOM 2762 O O . ALA A 1 357 ? 4.597 -12.057 6.292 1.00 96.44 357 ALA A O 1
ATOM 2763 N N . SER A 1 358 ? 6.686 -11.412 5.815 1.00 94.25 358 SER A N 1
ATOM 2764 C CA . SER A 1 358 ? 6.421 -11.099 4.396 1.00 94.25 358 SER A CA 1
ATOM 2765 C C . SER A 1 358 ? 5.707 -12.222 3.638 1.00 94.25 358 SER A C 1
ATOM 2767 O O . SER A 1 358 ? 4.747 -11.968 2.916 1.00 94.25 358 SER A O 1
ATOM 2769 N N . TYR A 1 359 ? 6.196 -13.454 3.768 1.00 92.69 359 TYR A N 1
ATOM 2770 C CA . TYR A 1 359 ? 5.707 -14.594 2.991 1.00 92.69 359 TYR A CA 1
ATOM 2771 C C . TYR A 1 359 ? 4.320 -15.066 3.448 1.00 92.69 359 TYR A C 1
ATOM 2773 O O . TYR A 1 359 ? 3.414 -15.114 2.609 1.00 92.69 359 TYR A O 1
ATOM 2781 N N . PRO A 1 360 ? 4.102 -15.373 4.744 1.00 96.19 360 PRO A N 1
ATOM 2782 C CA . PRO A 1 360 ? 2.769 -15.711 5.225 1.00 96.19 360 PRO A CA 1
ATOM 2783 C C . PRO A 1 360 ? 1.792 -14.552 5.028 1.00 96.19 360 PRO A C 1
ATOM 2785 O O . PRO A 1 360 ? 0.665 -14.796 4.607 1.00 96.19 360 PRO A O 1
ATOM 2788 N N . PHE A 1 361 ? 2.217 -13.295 5.199 1.00 97.38 361 PHE A N 1
ATOM 2789 C CA . PHE A 1 361 ? 1.357 -12.148 4.915 1.00 97.38 361 PHE A CA 1
ATOM 2790 C C . PHE A 1 361 ? 0.812 -12.168 3.487 1.00 97.38 361 PHE A C 1
ATOM 2792 O O . PHE A 1 361 ? -0.393 -12.043 3.316 1.00 97.38 361 PHE A O 1
ATOM 2799 N N . VAL A 1 362 ? 1.655 -12.364 2.468 1.00 96.50 362 VAL A N 1
ATOM 2800 C CA . VAL A 1 362 ? 1.212 -12.402 1.061 1.00 96.50 362 VAL A CA 1
ATOM 2801 C C . VAL A 1 362 ? 0.154 -13.485 0.829 1.00 96.50 362 VAL A C 1
ATOM 2803 O O . VAL A 1 362 ? -0.850 -13.233 0.162 1.00 96.50 362 VAL A O 1
ATOM 2806 N N . SER A 1 363 ? 0.352 -14.669 1.414 1.00 92.88 363 SER A N 1
ATOM 2807 C CA . SER A 1 363 ? -0.610 -15.773 1.334 1.00 92.88 363 SER A CA 1
ATOM 2808 C C . SER A 1 363 ? -1.955 -15.398 1.971 1.00 92.88 363 SER A C 1
ATOM 2810 O O . SER A 1 363 ? -3.004 -15.481 1.330 1.00 92.88 363 SER A O 1
ATOM 2812 N N . HIS A 1 364 ? -1.925 -14.900 3.210 1.00 94.81 364 HIS A N 1
ATOM 2813 C CA . HIS A 1 364 ? -3.121 -14.493 3.947 1.00 94.81 364 HIS A CA 1
ATOM 2814 C C . HIS A 1 364 ? -3.841 -13.316 3.274 1.00 94.81 364 HIS A C 1
ATOM 2816 O O . HIS A 1 364 ? -5.064 -13.331 3.150 1.00 94.81 364 HIS A O 1
ATOM 2822 N N . ALA A 1 365 ? -3.086 -12.339 2.773 1.00 96.38 365 ALA A N 1
ATOM 2823 C CA . ALA A 1 365 ? -3.580 -11.164 2.070 1.00 96.38 365 ALA A CA 1
ATOM 2824 C C . ALA A 1 365 ? -4.403 -11.534 0.836 1.00 96.38 365 ALA A C 1
ATOM 2826 O O . ALA A 1 365 ? -5.520 -11.046 0.670 1.00 96.38 365 ALA A O 1
ATOM 2827 N N . LEU A 1 366 ? -3.889 -12.422 -0.018 1.00 94.00 366 LEU A N 1
ATOM 2828 C CA . LEU A 1 366 ? -4.608 -12.826 -1.224 1.00 94.00 366 LEU A CA 1
ATOM 2829 C C . LEU A 1 366 ? -5.736 -13.810 -0.945 1.00 94.00 366 LEU A C 1
ATOM 2831 O O . LEU A 1 366 ? -6.774 -13.736 -1.600 1.00 94.00 366 LEU A O 1
ATOM 2835 N N . ALA A 1 367 ? -5.579 -14.694 0.041 1.00 90.94 367 ALA A N 1
ATOM 2836 C CA . ALA A 1 367 ? -6.672 -15.551 0.476 1.00 90.94 367 ALA A CA 1
ATOM 2837 C C . ALA A 1 367 ? -7.856 -14.719 0.991 1.00 90.94 367 ALA A C 1
ATOM 2839 O O . ALA A 1 367 ? -8.993 -14.970 0.595 1.00 90.94 367 ALA A O 1
ATOM 2840 N N . TRP A 1 368 ? -7.575 -13.704 1.809 1.00 94.62 368 TRP A N 1
ATOM 2841 C CA . TRP A 1 368 ? -8.569 -12.771 2.323 1.00 94.62 368 TRP A CA 1
ATOM 2842 C C . TRP A 1 368 ? -9.184 -11.920 1.212 1.00 94.62 368 TRP A C 1
ATOM 2844 O O . TRP A 1 368 ? -10.408 -11.837 1.123 1.00 94.62 368 TRP A O 1
ATOM 2854 N N . LEU A 1 369 ? -8.359 -11.347 0.326 1.00 93.94 369 LEU A N 1
ATOM 2855 C CA . LEU A 1 369 ? -8.839 -10.551 -0.805 1.00 93.94 369 LEU A CA 1
ATOM 2856 C C . LEU A 1 369 ? -9.750 -11.389 -1.704 1.00 93.94 369 LEU A C 1
ATOM 2858 O O . LEU A 1 3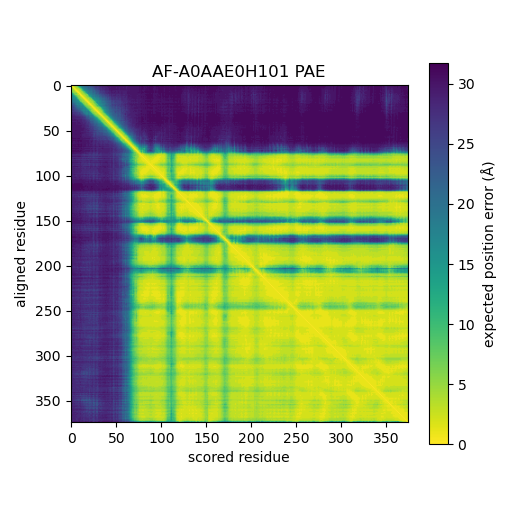69 ? -10.786 -10.903 -2.136 1.00 93.94 369 LEU A O 1
ATOM 2862 N N . ALA A 1 370 ? -9.432 -12.667 -1.918 1.00 88.44 370 ALA A N 1
ATOM 2863 C CA . ALA A 1 370 ? -10.291 -13.557 -2.686 1.00 88.44 370 ALA A CA 1
ATOM 2864 C C . ALA A 1 370 ? -11.704 -13.669 -2.114 1.00 88.44 370 ALA A C 1
ATOM 2866 O O . ALA A 1 370 ? -12.662 -13.647 -2.879 1.00 88.44 370 ALA A O 1
ATOM 2867 N N . CYS A 1 371 ? -11.838 -13.733 -0.789 1.00 88.81 371 CYS A N 1
ATOM 2868 C CA . CYS A 1 371 ? -13.139 -13.747 -0.125 1.00 88.81 371 CYS A CA 1
ATOM 2869 C C . CYS A 1 371 ? -13.898 -12.421 -0.267 1.00 88.81 371 CYS A C 1
ATOM 2871 O O . CYS A 1 371 ? -15.116 -12.424 -0.151 1.00 88.81 371 CYS A O 1
ATOM 2873 N N . GLN A 1 372 ? -13.203 -11.301 -0.493 1.00 90.19 372 GLN A N 1
ATOM 2874 C CA . GLN A 1 372 ? -13.847 -10.004 -0.727 1.00 90.19 372 GLN A CA 1
ATOM 2875 C C . GLN A 1 372 ? -14.306 -9.818 -2.180 1.00 90.19 372 GLN A C 1
ATOM 2877 O O . GLN A 1 372 ? -15.196 -9.013 -2.431 1.00 90.19 372 GLN A O 1
ATOM 2882 N N . LEU A 1 373 ? -13.670 -10.524 -3.122 1.00 86.31 373 LEU A N 1
ATOM 2883 C CA . LEU A 1 373 ? -13.931 -10.424 -4.563 1.00 86.31 373 LEU A CA 1
ATOM 2884 C C . LEU A 1 373 ? -14.846 -11.533 -5.110 1.00 86.31 373 LEU A C 1
ATOM 2886 O O . LEU A 1 373 ? -15.229 -11.468 -6.278 1.00 86.31 373 LEU A O 1
ATOM 2890 N N . SER A 1 374 ? -15.129 -12.558 -4.297 1.00 70.62 374 SER A N 1
ATOM 2891 C CA . SER A 1 374 ? -16.091 -13.635 -4.589 1.00 70.62 374 SER A CA 1
ATOM 2892 C C . SER A 1 374 ? -17.508 -13.174 -4.284 1.00 70.62 374 SER A C 1
ATOM 2894 O O . SER A 1 374 ? -18.413 -13.542 -5.067 1.00 70.62 374 SER A O 1
#

Solvent-accessible surface area (backbone atoms only — not comparable to full-atom values): 22295 Å² total; per-residue (Å²): 134,87,79,90,87,86,82,91,87,90,80,90,86,86,84,84,84,84,83,87,86,83,86,86,81,86,85,87,83,87,83,87,90,83,90,88,83,90,83,83,88,83,89,82,88,81,85,90,82,81,93,72,86,87,76,89,78,88,77,80,81,82,68,92,66,84,77,73,74,74,80,71,74,88,56,93,42,92,55,42,49,79,47,80,49,56,24,81,86,62,55,48,28,37,37,38,36,36,50,41,89,63,69,81,62,79,52,66,75,75,25,68,86,43,67,100,66,72,51,25,40,36,41,37,26,40,50,11,63,96,49,50,31,61,52,46,53,53,49,51,55,50,48,22,59,60,29,50,75,70,75,41,56,34,71,65,48,36,34,38,17,36,33,74,44,55,67,79,77,39,82,66,83,72,76,65,87,42,73,66,50,45,50,61,67,43,44,59,59,46,38,15,41,20,29,72,56,60,33,62,64,90,77,73,54,91,92,57,78,82,33,40,94,46,24,32,33,18,66,53,36,45,51,37,26,43,59,65,37,47,51,54,47,49,57,74,74,43,61,50,31,36,74,90,38,96,85,33,56,38,27,34,40,36,17,50,33,52,32,7,26,30,47,56,50,36,59,68,32,85,82,54,25,81,72,37,48,34,42,36,25,30,49,42,56,54,71,44,67,85,32,42,59,58,53,52,50,49,52,41,57,76,69,62,52,79,74,50,56,31,42,34,42,40,38,30,18,48,66,33,60,70,56,49,53,53,49,53,50,51,52,49,53,56,59,71,68,62,34,89,53,50,43,81,47,78,46,71,40,76,89,19,34,86,73,64,29,57,61,62,45,50,53,53,51,51,58,52,48,32,69,76,70,93

Secondary structure (DSSP, 8-state):
------------SSS-SSSSSSSSSSSSSS-S-------------------------------------------SSTTEEEEEEE-TT--EEEEEEEPPGGGG---TTTGGGS-S---B-EEEEESIIIIIHHHHHHHHHHHHHHHHTTT--PPP-EEEEEEE-TTTTSSS-----SHHHHHHHHHHHHHHHH-SS----SS--TTPPPSTTT---HHHIIIIIIIIIIHHHHHHHS-B--TTSTT---EEEEEETHHHHHHHHHHH-TTTGGG-SEEEEES--TTTTTTHHHHHHHHHHHTTPPPPEEEEEEEEETT-HHHHHHHHHHHHHHHHTT-TEEEEEEEEETT--TTTTHHHHHHHHHHHHHHHH-

Organism: NCBI:txid36881